Protein AF-0000000083550416 (afdb_homodimer)

pLDDT: mean 84.96, std 14.33, range [38.31, 98.69]

Sequence (598 aa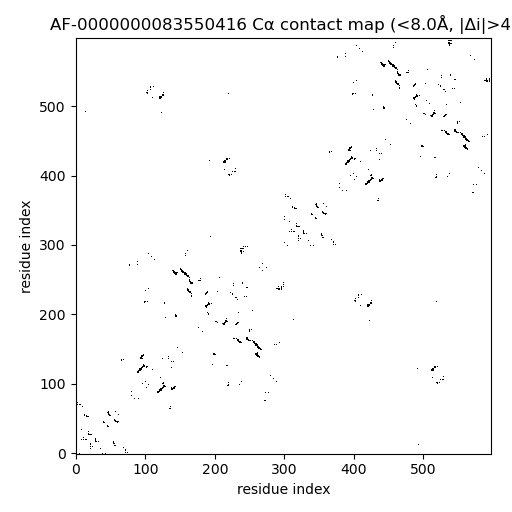):
MDWDDLRVFLAVARAESLSAAARVLKCDAATVGRRVARLEEDLGAKLFLKSPQGYRLTEPGRRLIPHAETAEQAMSGAAEELSGQTGGLSGQIRIGAPDGCANYVLPQVCGAICDANPGLEIQILALPRMVNLSKREADFAITVSRPTGGRLTVQKLADYALHLAGDRSYLAAHPPITALADLRGHRMIGYIPDMIFDRELDYLAETGAPTVDLASNSVAVQMQMVRAGAGLGIVHDFAIPACPDVVRVLPEAIALRRTFWLVRHADDRRSERLTRFAEAFAQATRTEIARLETLAAGQMDWDDLRVFLAVARAESLSAAARVLKCDAATVGRRVARLEEDLGAKLFLKSPQGYRLTEPGRRLIPHAETAEQAMSGAAEELSGQTGGLSGQIRIGAPDGCANYVLPQVCGAICDANPGLEIQILALPRMVNLSKREADFAITVSRPTGGRLTVQKLADYALHLAGDRSYLAAHPPITALADLRGHRMIGYIPDMIFDRELDYLAETGAPTVDLASNSVAVQMQMVRAGAGLGIVHDFAIPACPDVVRVLPEAIALRRTFWLVRHADDRRSERLTRFAEAFAQATRTEIARLETLAAGQ

Nearest PDB structures (foldseek):
  3hhg-assembly1_D  TM=6.082E-01  e=7.592E-20  Neisseria meningitidis serogroup B
  3t1b-assembly1_C  TM=5.875E-01  e=1.698E-19  Vibrio cholerae
  3szp-assembly1_A-2  TM=5.553E-01  e=2.966E-19  Vibrio cholerae
  3t1b-assembly1_A  TM=5.504E-01  e=2.620E-19  Vibrio cholerae
  3t1b-assembly1_D  TM=5.443E-01  e=2.023E-18  Vibrio cholerae

Solvent-accessible surface area (backbone atoms only — not comparable to full-atom values): 31701 Å² total; per-residue (Å²): 139,53,71,69,49,39,51,51,46,50,36,28,65,61,50,27,22,48,60,53,18,10,62,74,67,72,50,52,36,67,56,44,48,51,48,47,51,50,49,22,59,76,68,72,42,65,39,58,44,82,48,99,88,30,42,38,71,28,73,62,26,56,64,42,46,64,55,36,51,50,48,51,50,50,50,55,49,46,53,53,59,63,57,58,65,82,83,59,56,63,50,78,47,32,35,32,22,40,35,56,50,35,40,55,45,41,25,50,41,52,33,52,51,36,70,69,9,77,63,33,24,42,34,42,36,58,32,67,58,84,59,74,75,52,92,83,79,45,63,32,33,43,34,68,58,81,81,86,70,76,74,55,41,75,44,83,45,38,76,47,49,32,30,32,26,29,9,54,70,35,55,70,74,44,82,77,70,86,51,73,77,50,52,64,88,56,50,28,34,37,62,36,74,84,66,62,87,46,80,84,66,56,60,53,72,75,66,68,61,88,65,61,37,40,20,18,58,28,57,54,32,41,51,35,20,19,61,58,37,47,30,32,27,75,40,51,33,43,48,34,65,77,36,82,56,40,34,70,44,58,61,85,81,36,69,46,77,50,47,37,25,39,35,32,52,44,79,48,67,73,35,64,69,56,46,52,47,48,54,55,48,40,54,42,48,36,52,49,47,53,52,30,34,56,53,27,70,74,90,139,52,70,69,48,38,50,51,47,49,35,27,64,61,50,26,24,50,60,55,18,10,62,75,67,72,50,52,36,67,58,46,48,51,46,46,49,49,48,22,59,74,66,71,42,63,37,57,45,84,48,97,87,30,42,39,72,28,70,62,25,56,64,41,46,62,54,35,52,49,48,50,48,48,49,53,47,45,53,53,58,62,57,58,66,81,84,59,56,63,50,79,46,32,35,32,22,40,35,57,50,36,38,56,45,42,24,52,40,52,31,51,52,35,71,69,9,77,62,33,24,43,34,42,37,58,33,68,59,84,59,75,76,50,94,82,79,43,63,31,34,42,34,70,57,82,80,86,71,76,74,56,40,75,43,84,45,38,75,49,48,32,31,32,26,30,10,54,69,36,55,71,76,43,83,77,70,88,50,73,77,48,50,63,89,55,51,30,34,37,63,36,74,83,66,62,85,45,79,84,64,57,59,53,71,76,68,67,60,87,66,63,38,40,22,17,57,29,56,57,32,41,50,33,20,19,61,59,37,48,30,32,28,75,38,53,33,42,46,34,63,78,36,80,56,40,35,71,42,57,61,85,80,37,67,45,78,50,46,37,24,39,34,31,52,45,78,48,68,72,35,64,68,55,46,52,47,49,52,55,49,40,54,42,48,36,53,49,46,53,51,31,35,56,52,26,70,74,89

Radius of gyration: 24.94 Å; Cα contacts (8 Å, |Δi|>4): 1085; chains: 2; bounding box: 54×69×69 Å

Structure (mmCIF, N/CA/C/O backbone):
data_AF-0000000083550416-model_v1
#
loop_
_entity.id
_entity.type
_entity.pdbx_description
1 polymer 'LysR family transcriptional regulator'
#
loop_
_atom_site.group_PDB
_atom_site.id
_atom_site.type_symbol
_atom_site.label_atom_id
_atom_site.label_alt_id
_atom_site.label_comp_id
_atom_site.label_asym_id
_atom_site.label_entity_id
_atom_site.label_seq_id
_atom_site.pdbx_PDB_ins_code
_atom_site.Cartn_x
_atom_site.Cartn_y
_atom_site.Cartn_z
_atom_site.occupancy
_atom_site.B_iso_or_equiv
_atom_site.auth_seq_id
_atom_site.auth_comp_id
_atom_site.auth_asym_id
_atom_site.auth_atom_id
_atom_site.pdbx_PDB_model_num
ATOM 1 N N . MET A 1 1 ? 5.625 -13.023 -38.719 1 53.16 1 MET A N 1
ATOM 2 C CA . MET A 1 1 ? 5.734 -12.656 -37.312 1 53.16 1 MET A CA 1
ATOM 3 C C . MET A 1 1 ? 5.707 -13.891 -36.406 1 53.16 1 MET A C 1
ATOM 5 O O . MET A 1 1 ? 4.84 -14.75 -36.562 1 53.16 1 MET A O 1
ATOM 9 N N . ASP A 1 2 ? 6.84 -14.195 -35.844 1 62.75 2 ASP A N 1
ATOM 10 C CA . ASP A 1 2 ? 6.891 -15.398 -35.031 1 62.75 2 ASP A CA 1
ATOM 11 C C . ASP A 1 2 ? 6.887 -15.031 -33.531 1 62.75 2 ASP A C 1
ATOM 13 O O . ASP A 1 2 ? 7.066 -13.867 -33.188 1 62.75 2 ASP A O 1
ATOM 17 N N . TRP A 1 3 ? 6.582 -16 -32.75 1 68.5 3 TRP A N 1
ATOM 18 C CA . TRP A 1 3 ? 6.43 -15.852 -31.312 1 68.5 3 TRP A CA 1
ATOM 19 C C . TRP A 1 3 ? 7.691 -15.258 -30.703 1 68.5 3 TRP A C 1
ATOM 21 O O . TRP A 1 3 ? 7.613 -14.414 -29.812 1 68.5 3 TRP A O 1
ATOM 31 N N . ASP A 1 4 ? 8.727 -15.625 -31.156 1 74.75 4 ASP A N 1
ATOM 32 C CA . ASP A 1 4 ? 10 -15.156 -30.625 1 74.75 4 ASP A CA 1
ATOM 33 C C . ASP A 1 4 ? 10.156 -13.648 -30.828 1 74.75 4 ASP A C 1
ATOM 35 O O . ASP A 1 4 ? 10.68 -12.953 -29.953 1 74.75 4 ASP A O 1
ATOM 39 N N . ASP A 1 5 ? 9.641 -13.195 -31.906 1 79.12 5 ASP A N 1
ATOM 40 C CA . ASP A 1 5 ? 9.719 -11.766 -32.188 1 79.12 5 ASP A CA 1
ATOM 41 C C . ASP A 1 5 ? 8.805 -10.969 -31.266 1 79.12 5 ASP A C 1
ATOM 43 O O . ASP A 1 5 ? 9.18 -9.891 -30.781 1 79.12 5 ASP A O 1
ATOM 47 N N . LEU A 1 6 ? 7.668 -11.516 -31 1 80.12 6 LEU A N 1
ATOM 48 C CA . LEU A 1 6 ? 6.727 -10.844 -30.109 1 80.12 6 LEU A CA 1
ATOM 49 C C . LEU A 1 6 ? 7.246 -10.805 -28.688 1 80.12 6 LEU A C 1
ATOM 51 O O . LEU A 1 6 ? 7.043 -9.82 -27.969 1 80.12 6 LEU A O 1
ATOM 55 N N . ARG A 1 7 ? 7.93 -11.82 -28.406 1 80.94 7 ARG A N 1
ATOM 56 C CA . ARG A 1 7 ? 8.555 -11.883 -27.094 1 80.94 7 ARG A CA 1
ATOM 57 C C . ARG A 1 7 ? 9.617 -10.797 -26.938 1 80.94 7 ARG A C 1
ATOM 59 O O . ARG A 1 7 ? 9.703 -10.148 -25.891 1 80.94 7 ARG A O 1
ATOM 66 N N . VAL A 1 8 ? 10.367 -10.641 -27.922 1 84.94 8 VAL A N 1
ATOM 67 C CA . VAL A 1 8 ? 11.406 -9.617 -27.938 1 84.94 8 VAL A CA 1
ATOM 68 C C . VAL A 1 8 ? 10.773 -8.234 -27.859 1 84.94 8 VAL A C 1
ATOM 70 O O . VAL A 1 8 ? 11.219 -7.379 -27.094 1 84.94 8 VAL A O 1
ATOM 73 N N . PHE A 1 9 ? 9.719 -8.055 -28.609 1 89 9 PHE A N 1
ATOM 74 C CA . PHE A 1 9 ? 8.969 -6.805 -28.609 1 89 9 PHE A CA 1
ATOM 75 C C . PHE A 1 9 ? 8.461 -6.48 -27.219 1 89 9 PHE A C 1
ATOM 77 O O . PHE A 1 9 ? 8.656 -5.371 -26.719 1 89 9 PHE A O 1
ATOM 84 N N . LEU A 1 10 ? 7.871 -7.43 -26.641 1 85.5 10 LEU A N 1
ATOM 85 C CA . LEU A 1 10 ? 7.293 -7.23 -25.312 1 85.5 10 LEU A CA 1
ATOM 86 C C . LEU A 1 10 ? 8.375 -6.898 -24.297 1 85.5 10 LEU A C 1
ATOM 88 O O . LEU A 1 10 ? 8.18 -6.039 -23.438 1 85.5 10 LEU A O 1
ATOM 92 N N . ALA A 1 11 ? 9.461 -7.543 -24.391 1 84.69 11 ALA A N 1
ATOM 93 C CA . ALA A 1 11 ? 10.578 -7.316 -23.469 1 84.69 11 ALA A CA 1
ATOM 94 C C . ALA A 1 11 ? 11.094 -5.883 -23.578 1 84.69 11 ALA A C 1
ATOM 96 O O . ALA A 1 11 ? 11.359 -5.23 -22.562 1 84.69 11 ALA A O 1
ATOM 97 N N . VAL A 1 12 ? 11.141 -5.395 -24.766 1 88.25 12 VAL A N 1
ATOM 98 C CA . VAL A 1 12 ? 11.641 -4.039 -25 1 88.25 12 VAL A CA 1
ATOM 99 C C . VAL A 1 12 ? 10.594 -3.023 -24.531 1 88.25 12 VAL A C 1
ATOM 101 O O . VAL A 1 12 ? 10.938 -1.998 -23.938 1 88.25 12 VAL A O 1
ATOM 104 N N . ALA A 1 13 ? 9.375 -3.324 -24.828 1 86.12 13 ALA A N 1
ATOM 105 C CA . ALA A 1 13 ? 8.289 -2.428 -24.453 1 86.12 13 ALA A CA 1
ATOM 106 C C . ALA A 1 13 ? 8.234 -2.26 -22.938 1 86.12 13 ALA A C 1
ATOM 108 O O . ALA A 1 13 ? 8.023 -1.15 -22.438 1 86.12 13 ALA A O 1
ATOM 109 N N . ARG A 1 14 ? 8.43 -3.357 -22.344 1 77.94 14 ARG A N 1
ATOM 110 C CA . ARG A 1 14 ? 8.352 -3.373 -20.891 1 77.94 14 ARG A CA 1
ATOM 111 C C . ARG A 1 14 ? 9.578 -2.725 -20.266 1 77.94 14 ARG A C 1
ATOM 113 O O . ARG A 1 14 ? 9.469 -1.976 -19.297 1 77.94 14 ARG A O 1
ATOM 120 N N . ALA A 1 15 ? 10.742 -3 -20.812 1 78.31 15 ALA A N 1
ATOM 121 C CA . ALA A 1 15 ? 12.008 -2.547 -20.266 1 78.31 15 ALA A CA 1
ATOM 122 C C . ALA A 1 15 ? 12.328 -1.12 -20.703 1 78.31 15 ALA A C 1
ATOM 124 O O . ALA A 1 15 ? 13.172 -0.451 -20.109 1 78.31 15 ALA A O 1
ATOM 125 N N . GLU A 1 16 ? 11.664 -0.696 -21.75 1 80.25 16 GLU A N 1
ATOM 126 C CA . GLU A 1 16 ? 11.867 0.591 -22.406 1 80.25 16 GLU A CA 1
ATOM 127 C C . GLU A 1 16 ? 13.344 0.812 -22.75 1 80.25 16 GLU A C 1
ATOM 129 O O . GLU A 1 16 ? 13.812 1.951 -22.781 1 80.25 16 GLU A O 1
ATOM 134 N N . SER A 1 17 ? 14.086 -0.229 -22.797 1 86.25 17 SER A N 1
ATOM 135 C CA . SER A 1 17 ? 15.5 -0.231 -23.141 1 86.25 17 SER A CA 1
ATOM 136 C C . SER A 1 17 ? 15.906 -1.545 -23.797 1 86.25 17 SER A C 1
ATOM 138 O O . SER A 1 17 ? 15.438 -2.615 -23.406 1 86.25 17 SER A O 1
ATOM 140 N N . LEU A 1 18 ? 16.844 -1.439 -24.766 1 86.44 18 LEU A N 1
ATOM 141 C CA . LEU A 1 18 ? 17.328 -2.639 -25.438 1 86.44 18 LEU A CA 1
ATOM 142 C C . LEU A 1 18 ? 18.219 -3.459 -24.5 1 86.44 18 LEU A C 1
ATOM 144 O O . LEU A 1 18 ? 18.125 -4.688 -24.469 1 86.44 18 LEU A O 1
ATOM 148 N N . SER A 1 19 ? 18.953 -2.693 -23.75 1 86 19 SER A N 1
ATOM 149 C CA . SER A 1 19 ? 19.875 -3.389 -22.875 1 86 19 SER A CA 1
ATOM 150 C C . SER A 1 19 ? 19.141 -4.098 -21.734 1 86 19 SER A C 1
ATOM 152 O O . SER A 1 19 ? 19.484 -5.227 -21.375 1 86 19 SER A O 1
ATOM 154 N N . ALA A 1 20 ? 18.141 -3.473 -21.312 1 82.38 20 ALA A N 1
ATOM 155 C CA . ALA A 1 20 ? 17.359 -4.07 -20.25 1 82.38 20 ALA A CA 1
ATOM 156 C C . ALA A 1 20 ? 16.562 -5.27 -20.766 1 82.38 20 ALA A C 1
ATOM 158 O O . ALA A 1 20 ? 16.469 -6.293 -20.078 1 82.38 20 ALA A O 1
ATOM 159 N N . ALA A 1 21 ? 16.078 -5.129 -21.859 1 86.5 21 ALA A N 1
ATOM 160 C CA . ALA A 1 21 ? 15.352 -6.23 -22.484 1 86.5 21 ALA A CA 1
ATOM 161 C C . ALA A 1 21 ? 16.281 -7.41 -22.766 1 86.5 21 ALA A C 1
ATOM 163 O O . ALA A 1 21 ? 15.891 -8.57 -22.578 1 86.5 21 ALA A O 1
ATOM 164 N N . ALA A 1 22 ? 17.469 -7.125 -23.172 1 85.31 22 ALA A N 1
ATOM 165 C CA . ALA A 1 22 ? 18.453 -8.156 -23.469 1 85.31 22 ALA A CA 1
ATOM 166 C C . ALA A 1 22 ? 18.766 -8.992 -22.219 1 85.31 22 ALA A C 1
ATOM 168 O O . ALA A 1 22 ? 18.891 -10.211 -22.312 1 85.31 22 ALA A O 1
ATOM 169 N N . ARG A 1 23 ? 18.812 -8.391 -21.188 1 79.69 23 ARG A N 1
ATOM 170 C CA . ARG A 1 23 ? 19.078 -9.078 -19.922 1 79.69 23 ARG A CA 1
ATOM 171 C C . ARG A 1 23 ? 17.969 -10.062 -19.594 1 79.69 23 ARG A C 1
ATOM 173 O O . ARG A 1 23 ? 18.234 -11.203 -19.203 1 79.69 23 ARG A O 1
ATOM 180 N N . VAL A 1 24 ? 16.719 -9.656 -19.891 1 73.31 24 VAL A N 1
ATOM 181 C CA . VAL A 1 24 ? 15.547 -10.477 -19.625 1 73.31 24 VAL A CA 1
ATOM 182 C C . VAL A 1 24 ? 15.5 -11.648 -20.594 1 73.31 24 VAL A C 1
ATOM 184 O O . VAL A 1 24 ? 15.133 -12.766 -20.219 1 73.31 24 VAL A O 1
ATOM 187 N N . LEU A 1 25 ? 15.953 -11.438 -21.703 1 75.38 25 LEU A N 1
ATOM 188 C CA . LEU A 1 25 ? 15.852 -12.422 -22.766 1 75.38 25 LEU A CA 1
ATOM 189 C C . LEU A 1 25 ? 17.109 -13.273 -22.844 1 75.38 25 LEU A C 1
ATOM 191 O O . LEU A 1 25 ? 17.188 -14.211 -23.656 1 75.38 25 LEU A O 1
ATOM 195 N N . LYS A 1 26 ? 18.016 -12.922 -21.922 1 77.5 26 LYS A N 1
ATOM 196 C CA . LYS A 1 26 ? 19.297 -13.633 -21.891 1 77.5 26 LYS A CA 1
ATOM 197 C C . LYS A 1 26 ? 19.953 -13.664 -23.25 1 77.5 26 LYS A C 1
ATOM 199 O O . LYS A 1 26 ? 20.391 -14.719 -23.719 1 77.5 26 LYS A O 1
ATOM 204 N N . CYS A 1 27 ? 20.062 -12.469 -23.844 1 80.62 27 CYS A N 1
ATOM 205 C CA . CYS A 1 27 ? 20.75 -12.273 -25.109 1 80.62 27 CYS A CA 1
ATOM 206 C C . CYS A 1 27 ? 21.406 -10.898 -25.172 1 80.62 27 CYS A C 1
ATOM 208 O O . CYS A 1 27 ? 21.469 -10.188 -24.172 1 80.62 27 CYS A O 1
ATOM 210 N N . ASP A 1 28 ? 22.141 -10.633 -26.188 1 84.88 28 ASP A N 1
ATOM 211 C CA . ASP A 1 28 ? 22.844 -9.352 -26.281 1 84.88 28 ASP A CA 1
ATOM 212 C C . ASP A 1 28 ? 21.922 -8.266 -26.844 1 84.88 28 ASP A C 1
ATOM 214 O O . ASP A 1 28 ? 20.984 -8.562 -27.594 1 84.88 28 ASP A O 1
ATOM 218 N N . ALA A 1 29 ? 22.203 -7.07 -26.453 1 88.25 29 ALA A N 1
ATOM 219 C CA . ALA A 1 29 ? 21.391 -5.914 -26.828 1 88.25 29 ALA A CA 1
ATOM 220 C C . ALA A 1 29 ? 21.375 -5.742 -28.344 1 88.25 29 ALA A C 1
ATOM 222 O O . ALA A 1 29 ? 20.359 -5.32 -28.906 1 88.25 29 ALA A O 1
ATOM 223 N N . ALA A 1 30 ? 22.469 -6.105 -29 1 89.12 30 ALA A N 1
ATOM 224 C CA . ALA A 1 30 ? 22.531 -5.996 -30.453 1 89.12 30 ALA A CA 1
ATOM 225 C C . ALA A 1 30 ? 21.531 -6.949 -31.125 1 89.12 30 ALA A C 1
ATOM 227 O O . ALA A 1 30 ? 20.891 -6.59 -32.094 1 89.12 30 ALA A O 1
ATOM 228 N N . THR A 1 31 ? 21.469 -8.078 -30.578 1 85.94 31 THR A N 1
ATOM 229 C CA . THR A 1 31 ? 20.516 -9.078 -31.047 1 85.94 31 THR A CA 1
ATOM 230 C C . THR A 1 31 ? 19.094 -8.602 -30.859 1 85.94 31 THR A C 1
ATOM 232 O O . THR A 1 31 ? 18.266 -8.711 -31.766 1 85.94 31 THR A O 1
ATOM 235 N N . VAL A 1 32 ? 18.844 -8.031 -29.734 1 90.69 32 VAL A N 1
ATOM 236 C CA . VAL A 1 32 ? 17.516 -7.527 -29.422 1 90.69 32 VAL A CA 1
ATOM 237 C C . VAL A 1 32 ? 17.156 -6.414 -30.406 1 90.69 32 VAL A C 1
ATOM 239 O O . VAL A 1 32 ? 16.047 -6.391 -30.938 1 90.69 32 VAL A O 1
ATOM 242 N N . GLY A 1 33 ? 18.062 -5.508 -30.609 1 90.38 33 GLY A N 1
ATO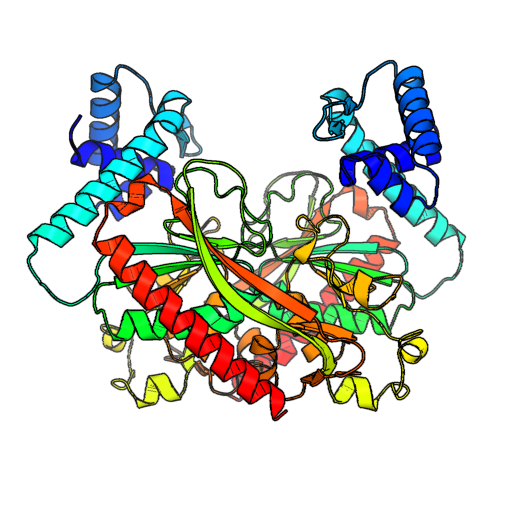M 243 C CA . GLY A 1 33 ? 17.844 -4.418 -31.547 1 90.38 33 GLY A CA 1
ATOM 244 C C . GLY A 1 33 ? 17.547 -4.898 -32.969 1 90.38 33 GLY A C 1
ATOM 245 O O . GLY A 1 33 ? 16.609 -4.398 -33.594 1 90.38 33 GLY A O 1
ATOM 246 N N . ARG A 1 34 ? 18.328 -5.852 -33.438 1 88.19 34 ARG A N 1
ATOM 247 C CA . ARG A 1 34 ? 18.141 -6.414 -34.781 1 88.19 34 ARG A CA 1
ATOM 248 C C . ARG A 1 34 ? 16.781 -7.086 -34.906 1 88.19 34 ARG A C 1
ATOM 250 O O . ARG A 1 34 ? 16.109 -6.961 -35.938 1 88.19 34 ARG A O 1
ATOM 257 N N . ARG A 1 35 ? 16.438 -7.766 -33.906 1 87.75 35 ARG A N 1
ATOM 258 C CA . ARG A 1 35 ? 15.172 -8.477 -33.906 1 87.75 35 ARG A CA 1
ATOM 259 C C . ARG A 1 35 ? 14 -7.504 -33.906 1 87.75 35 ARG A C 1
ATOM 261 O O . ARG A 1 35 ? 12.992 -7.734 -34.594 1 87.75 35 ARG A O 1
ATOM 268 N N . VAL A 1 36 ? 14.133 -6.48 -33.188 1 90.56 36 VAL A N 1
ATOM 269 C CA . VAL A 1 36 ? 13.109 -5.445 -33.156 1 90.56 36 VAL A CA 1
ATOM 270 C C . VAL A 1 36 ? 12.992 -4.805 -34.531 1 90.56 36 VAL A C 1
ATOM 272 O O . VAL A 1 36 ? 11.883 -4.605 -35.062 1 90.56 36 VAL A O 1
ATOM 275 N N . ALA A 1 37 ? 14.117 -4.52 -35.125 1 88.69 37 ALA A N 1
ATOM 276 C CA . ALA A 1 37 ? 14.148 -3.926 -36.469 1 88.69 37 ALA A CA 1
ATOM 277 C C . ALA A 1 37 ? 13.492 -4.852 -37.469 1 88.69 37 ALA A C 1
ATOM 279 O O . ALA A 1 37 ? 12.727 -4.398 -38.344 1 88.69 37 ALA A O 1
ATOM 280 N N . ARG A 1 38 ? 13.852 -6.066 -37.406 1 85.56 38 ARG A N 1
ATOM 281 C CA . ARG A 1 38 ? 13.266 -7.059 -38.281 1 85.56 38 ARG A CA 1
ATOM 282 C C . ARG A 1 38 ? 11.75 -7.125 -38.125 1 85.56 38 ARG A C 1
ATOM 284 O O . ARG A 1 38 ? 11.008 -7.191 -39.125 1 85.56 38 ARG A O 1
ATOM 291 N N . LEU A 1 39 ? 11.266 -7.152 -36.875 1 87.06 39 LEU A N 1
ATOM 292 C CA . LEU A 1 39 ? 9.836 -7.18 -36.594 1 87.06 39 LEU A CA 1
ATOM 293 C C . LEU A 1 39 ? 9.141 -5.953 -37.188 1 87.06 39 LEU A C 1
ATOM 295 O O . LEU A 1 39 ? 8.07 -6.066 -37.781 1 87.06 39 LEU A O 1
ATOM 299 N N . GLU A 1 40 ? 9.742 -4.801 -37 1 89.62 40 GLU A N 1
ATOM 300 C CA . GLU A 1 40 ? 9.203 -3.561 -37.562 1 89.62 40 GLU A CA 1
ATOM 301 C C . GLU A 1 40 ? 9.141 -3.621 -39.094 1 89.62 40 GLU A C 1
ATOM 303 O O . GLU A 1 40 ? 8.164 -3.162 -39.688 1 89.62 40 GLU A O 1
ATOM 308 N N . GLU A 1 41 ? 10.18 -4.168 -39.688 1 85.94 41 GLU A N 1
ATOM 309 C CA . GLU A 1 41 ? 10.211 -4.344 -41.156 1 85.94 41 GLU A CA 1
ATOM 310 C C . GLU A 1 41 ? 9.102 -5.285 -41.625 1 85.94 41 GLU A C 1
ATOM 312 O O . GLU A 1 41 ? 8.398 -4.996 -42.594 1 85.94 41 GLU A O 1
ATOM 317 N N . ASP A 1 42 ? 8.984 -6.363 -40.969 1 80.88 42 ASP A N 1
ATOM 318 C CA . ASP A 1 42 ? 7.969 -7.355 -41.312 1 80.88 42 ASP A CA 1
ATOM 319 C C . ASP A 1 42 ? 6.566 -6.762 -41.219 1 80.88 42 ASP A C 1
ATOM 321 O O . ASP A 1 42 ? 5.688 -7.086 -42 1 80.88 42 ASP A O 1
ATOM 325 N N . LEU A 1 43 ? 6.402 -5.922 -40.156 1 83.75 43 LEU A N 1
ATOM 326 C CA . LEU A 1 43 ? 5.086 -5.352 -39.906 1 83.75 43 LEU A CA 1
ATOM 327 C C . LEU A 1 43 ? 4.875 -4.066 -40.688 1 83.75 43 LEU A C 1
ATOM 329 O O . LEU A 1 43 ? 3.75 -3.574 -40.781 1 83.75 43 LEU A O 1
ATOM 333 N N . GLY A 1 44 ? 5.949 -3.539 -41.25 1 86.31 44 GLY A N 1
ATOM 334 C CA . GLY A 1 44 ? 5.883 -2.314 -42.031 1 86.31 44 GLY A CA 1
ATOM 335 C C . GLY A 1 44 ? 5.598 -1.084 -41.188 1 86.31 44 GLY A C 1
ATOM 336 O O . GLY A 1 44 ? 4.996 -0.123 -41.656 1 86.31 44 GLY A O 1
A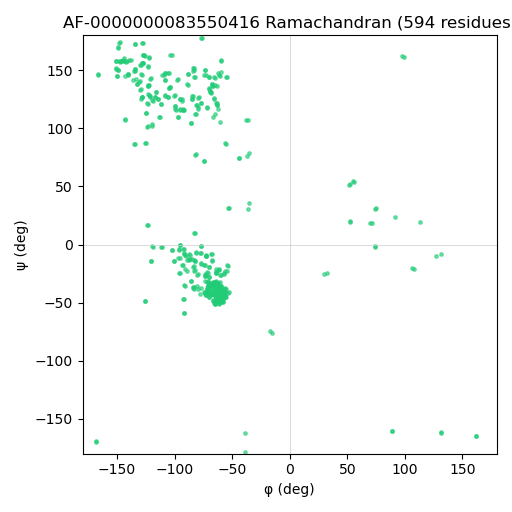TOM 337 N N . ALA A 1 45 ? 5.82 -1.192 -39.938 1 87.62 45 ALA A N 1
ATOM 338 C CA . ALA A 1 45 ? 5.574 -0.084 -39.031 1 87.62 45 ALA A CA 1
ATOM 339 C C . ALA A 1 45 ? 6.672 0.002 -37.969 1 87.62 45 ALA A C 1
ATOM 341 O O . ALA A 1 45 ? 7.211 -1.021 -37.531 1 87.62 45 ALA A O 1
ATOM 342 N N . LYS A 1 46 ? 6.98 1.177 -37.562 1 91.56 46 LYS A N 1
ATOM 343 C CA . LYS A 1 46 ? 7.871 1.379 -36.406 1 91.56 46 LYS A CA 1
ATOM 344 C C . LYS A 1 46 ? 7.125 1.183 -35.094 1 91.56 46 LYS A C 1
ATOM 346 O O . LYS A 1 46 ? 6.051 1.753 -34.875 1 91.56 46 LYS A O 1
ATOM 351 N N . LEU A 1 47 ? 7.699 0.311 -34.281 1 92.25 47 LEU A N 1
ATOM 352 C CA . LEU A 1 47 ? 7.043 -0.018 -33.031 1 92.25 47 LEU A CA 1
ATOM 353 C C . LEU A 1 47 ? 7.605 0.823 -31.875 1 92.25 47 LEU A C 1
ATOM 355 O O . LEU A 1 47 ? 6.934 1.031 -30.875 1 92.25 47 LEU A O 1
ATOM 359 N N . PHE A 1 48 ? 8.82 1.283 -32.031 1 92.19 48 PHE A N 1
ATOM 360 C CA . PHE A 1 48 ? 9.492 2.061 -30.984 1 92.19 48 PHE A CA 1
ATOM 361 C C . PHE A 1 48 ? 10.086 3.338 -31.562 1 92.19 48 PHE A C 1
ATOM 363 O O . PHE A 1 48 ? 10.508 3.361 -32.719 1 92.19 48 PHE A O 1
ATOM 370 N N . LEU A 1 49 ? 9.945 4.426 -30.734 1 87.88 49 LEU A N 1
ATOM 371 C CA . LEU A 1 49 ? 10.727 5.637 -30.969 1 87.88 49 LEU A CA 1
ATOM 372 C C . LEU A 1 49 ? 11.984 5.648 -30.109 1 87.88 49 LEU A C 1
ATOM 374 O O . LEU A 1 49 ? 11.906 5.516 -28.891 1 87.88 49 LEU A O 1
ATOM 378 N N . LYS A 1 50 ? 13.086 5.613 -30.844 1 81.5 50 LYS A N 1
ATOM 379 C CA . LYS A 1 50 ? 14.367 5.68 -30.156 1 81.5 50 LYS A CA 1
ATOM 380 C C . LYS A 1 50 ? 14.711 7.113 -29.766 1 81.5 50 LYS A C 1
ATOM 382 O O . LYS A 1 50 ? 14.602 8.023 -30.578 1 81.5 50 LYS A O 1
ATOM 387 N N . SER A 1 51 ? 14.805 7.328 -28.5 1 75.69 51 SER A N 1
ATOM 388 C CA . SER A 1 51 ? 15.266 8.609 -27.953 1 75.69 51 SER A CA 1
ATOM 389 C C . SER A 1 51 ? 16.438 8.422 -27 1 75.69 51 SER A C 1
ATOM 391 O O . SER A 1 51 ? 16.734 7.297 -26.594 1 75.69 51 SER A O 1
ATOM 393 N N . PRO A 1 52 ? 17.156 9.406 -26.719 1 71.88 52 PRO A N 1
ATOM 394 C CA . PRO A 1 52 ? 18.234 9.297 -25.719 1 71.88 52 PRO A CA 1
ATOM 395 C C . PRO A 1 52 ? 17.734 8.742 -24.391 1 71.88 52 PRO A C 1
ATOM 397 O O . PRO A 1 52 ? 18.516 8.195 -23.609 1 71.88 52 PRO A O 1
ATOM 400 N N . GLN A 1 53 ? 16.5 8.82 -24.25 1 69.31 53 GLN A N 1
ATOM 401 C CA . GLN A 1 53 ? 15.93 8.398 -22.984 1 69.31 53 GLN A CA 1
ATOM 402 C C . GLN A 1 53 ? 15.523 6.93 -23.016 1 69.31 53 GLN A C 1
ATOM 404 O O . GLN A 1 53 ? 15.141 6.355 -22 1 69.31 53 GLN A O 1
ATOM 409 N N . GLY A 1 54 ? 15.609 6.371 -24.188 1 78.06 54 GLY A N 1
ATOM 410 C CA . GLY A 1 54 ? 15.266 4.965 -24.328 1 78.06 54 GLY A CA 1
ATOM 411 C C . GLY A 1 54 ? 14.32 4.691 -25.469 1 78.06 54 GLY A C 1
ATOM 412 O O . GLY A 1 54 ? 14.336 5.406 -26.484 1 78.06 54 GLY A O 1
ATOM 413 N N . TYR A 1 55 ? 13.734 3.533 -25.328 1 84.94 55 TYR A N 1
ATOM 414 C CA . TYR A 1 55 ? 12.766 3.086 -26.328 1 84.94 55 TYR A CA 1
ATOM 415 C C . TYR A 1 55 ? 11.344 3.334 -25.859 1 84.94 55 TYR A C 1
ATOM 417 O O . TYR A 1 55 ? 10.93 2.822 -24.812 1 84.94 55 TYR A O 1
ATOM 425 N N . ARG A 1 56 ? 10.656 4.18 -26.594 1 84.25 56 ARG A N 1
ATOM 426 C CA . ARG A 1 56 ? 9.25 4.438 -26.297 1 84.25 56 ARG A CA 1
ATOM 427 C C . ARG A 1 56 ? 8.352 3.861 -27.391 1 84.25 56 ARG A C 1
ATOM 429 O O . ARG A 1 56 ? 8.711 3.867 -28.562 1 84.25 56 ARG A O 1
ATOM 436 N N . LEU A 1 57 ? 7.188 3.398 -26.969 1 85.19 57 LEU A N 1
ATOM 437 C CA . LEU A 1 57 ? 6.25 2.791 -27.906 1 85.19 57 LEU A CA 1
ATOM 438 C C . LEU A 1 57 ? 5.668 3.842 -28.844 1 85.19 57 LEU A C 1
ATOM 440 O O . LEU A 1 57 ? 5.324 4.945 -28.422 1 85.19 57 LEU A O 1
ATOM 444 N N . THR A 1 58 ? 5.684 3.504 -30.156 1 86.31 58 THR A N 1
ATOM 445 C CA . THR A 1 58 ? 4.883 4.254 -31.109 1 86.31 58 THR A CA 1
ATOM 446 C C . THR A 1 58 ? 3.414 3.854 -31.031 1 86.31 58 THR A C 1
ATOM 448 O O . THR A 1 58 ? 3.049 2.986 -30.234 1 86.31 58 THR A O 1
ATOM 451 N N . GLU A 1 59 ? 2.627 4.523 -31.828 1 80.81 59 GLU A N 1
ATOM 452 C CA . GLU A 1 59 ? 1.211 4.172 -31.844 1 80.81 59 GLU A CA 1
ATOM 453 C C . GLU A 1 59 ? 1.008 2.73 -32.312 1 80.81 59 GLU A C 1
ATOM 455 O O . GLU A 1 59 ? 0.297 1.959 -31.656 1 80.81 59 GLU A O 1
ATOM 460 N N . PRO A 1 60 ? 1.674 2.391 -33.375 1 82.12 60 PRO A N 1
ATOM 461 C CA . PRO A 1 60 ? 1.585 0.979 -33.75 1 82.12 60 PRO A CA 1
ATOM 462 C C . PRO A 1 60 ? 2.105 0.041 -32.656 1 82.12 60 PRO A C 1
ATOM 464 O O . PRO A 1 60 ? 1.553 -1.044 -32.469 1 82.12 60 PRO A O 1
ATOM 467 N N . GLY A 1 61 ? 3.152 0.452 -31.984 1 86.56 61 GLY A N 1
ATOM 468 C CA . GLY A 1 61 ? 3.666 -0.343 -30.875 1 86.56 61 GLY A CA 1
ATOM 469 C C . GLY A 1 61 ? 2.652 -0.549 -29.766 1 86.56 61 GLY A C 1
ATOM 470 O O . GLY A 1 61 ? 2.486 -1.665 -29.266 1 86.56 61 GLY A O 1
ATOM 471 N N . ARG A 1 62 ? 1.997 0.44 -29.5 1 80.94 62 ARG A N 1
ATOM 472 C CA . ARG A 1 62 ? 0.978 0.377 -28.453 1 80.94 62 ARG A CA 1
ATOM 473 C C . ARG A 1 62 ? -0.161 -0.554 -28.859 1 80.94 62 ARG A C 1
ATOM 475 O O . ARG A 1 62 ? -0.68 -1.304 -28.031 1 80.94 62 ARG A O 1
ATOM 482 N N . ARG A 1 63 ? -0.459 -0.564 -30.109 1 76.56 63 ARG A N 1
ATOM 483 C CA . ARG A 1 63 ? -1.538 -1.401 -30.625 1 76.56 63 ARG A CA 1
ATOM 484 C C . ARG A 1 63 ? -1.139 -2.873 -30.625 1 76.56 63 ARG A C 1
ATOM 486 O O . ARG A 1 63 ? -1.995 -3.754 -30.531 1 76.56 63 ARG A O 1
ATOM 493 N N . LEU A 1 64 ? 0.132 -3.094 -30.703 1 80.19 64 LEU A N 1
ATOM 494 C CA . LEU A 1 64 ? 0.608 -4.469 -30.781 1 80.19 64 LEU A CA 1
ATOM 495 C C . LEU A 1 64 ? 0.683 -5.109 -29.406 1 80.19 64 LEU A C 1
ATOM 497 O O . LEU A 1 64 ? 0.647 -6.336 -29.281 1 80.19 64 LEU A O 1
ATOM 501 N N . ILE A 1 65 ? 0.759 -4.238 -28.391 1 79.25 65 ILE A N 1
ATOM 502 C CA . ILE A 1 65 ? 0.998 -4.723 -27.047 1 79.25 65 ILE A CA 1
ATOM 503 C C . ILE A 1 65 ? -0.08 -5.73 -26.656 1 79.25 65 ILE A C 1
ATOM 505 O O . ILE A 1 65 ? 0.228 -6.863 -26.266 1 79.25 65 ILE A O 1
ATOM 509 N N . PRO A 1 66 ? -1.336 -5.465 -26.906 1 67.88 66 PRO A N 1
ATOM 510 C CA . PRO A 1 66 ? -2.355 -6.434 -26.5 1 67.88 66 PRO A CA 1
ATOM 511 C C . PRO A 1 66 ? -2.254 -7.754 -27.25 1 67.88 66 PRO A C 1
ATOM 513 O O . PRO A 1 66 ? -2.477 -8.82 -26.672 1 67.88 66 PRO A O 1
ATOM 516 N N . HIS A 1 67 ? -1.862 -7.688 -28.438 1 67.31 67 HIS A N 1
ATOM 517 C CA . HIS A 1 67 ? -1.732 -8.891 -29.25 1 67.31 67 HIS A CA 1
ATOM 518 C C . HIS A 1 67 ? -0.524 -9.719 -28.812 1 67.31 67 HIS A C 1
ATOM 520 O O . HIS A 1 67 ? -0.602 -10.945 -28.734 1 67.31 67 HIS A O 1
ATOM 526 N N . ALA A 1 68 ? 0.52 -8.977 -28.594 1 75.38 68 ALA A N 1
ATOM 527 C CA . ALA A 1 68 ? 1.734 -9.664 -28.156 1 75.38 68 ALA A CA 1
ATOM 528 C C . ALA A 1 68 ? 1.539 -10.312 -26.781 1 75.38 68 ALA A C 1
ATOM 530 O O . ALA A 1 68 ? 1.982 -11.438 -26.562 1 75.38 68 ALA A O 1
ATOM 531 N N . GLU A 1 69 ? 0.915 -9.617 -26.031 1 68.75 69 GLU A N 1
ATOM 532 C CA . GLU A 1 69 ? 0.639 -10.141 -24.688 1 68.75 69 GLU A CA 1
ATOM 533 C C . GLU A 1 69 ? -0.269 -11.359 -24.75 1 68.75 69 GLU A C 1
ATOM 535 O O . GLU A 1 69 ? -0.053 -12.336 -24.031 1 68.75 69 GLU A O 1
ATOM 540 N N . THR A 1 70 ? -1.235 -11.352 -25.594 1 60.56 70 THR A N 1
ATOM 541 C CA . THR A 1 70 ? -2.119 -12.484 -25.828 1 60.56 70 THR A CA 1
ATOM 542 C C . THR A 1 70 ? -1.33 -13.688 -26.344 1 60.56 70 THR A C 1
ATOM 544 O O . THR A 1 70 ? -1.537 -14.812 -25.891 1 60.56 70 THR A O 1
ATOM 547 N N . ALA A 1 71 ? -0.443 -13.406 -27.25 1 62.25 71 ALA A N 1
ATOM 548 C CA . ALA A 1 71 ? 0.396 -14.469 -27.797 1 62.25 71 ALA A CA 1
ATOM 549 C C . ALA A 1 71 ? 1.295 -15.062 -26.719 1 62.25 71 ALA A C 1
ATOM 551 O O . ALA A 1 71 ? 1.469 -16.281 -26.641 1 62.25 71 ALA A O 1
ATOM 552 N N . GLU A 1 72 ? 1.823 -14.195 -25.969 1 63.5 72 GLU A N 1
ATOM 553 C CA . GLU A 1 72 ? 2.68 -14.648 -24.875 1 63.5 72 GLU A CA 1
ATOM 554 C C . GLU A 1 72 ? 1.911 -15.547 -23.906 1 63.5 72 GLU A C 1
ATOM 556 O O . GLU A 1 72 ? 2.408 -16.594 -23.5 1 63.5 72 GLU A O 1
ATOM 561 N N . GLN A 1 73 ? 0.816 -15.148 -23.703 1 57.44 73 GLN A N 1
ATOM 562 C CA . GLN A 1 73 ? -0.045 -15.906 -22.797 1 57.44 73 GLN A CA 1
ATOM 563 C C . GLN A 1 73 ? -0.427 -17.25 -23.422 1 57.44 73 GLN A C 1
ATOM 565 O O . GLN A 1 73 ? -0.437 -18.281 -22.734 1 57.44 73 GLN A O 1
ATOM 570 N N . ALA A 1 74 ? -0.733 -17.219 -24.672 1 55.47 74 ALA A N 1
ATOM 571 C CA . ALA A 1 74 ? -1.096 -18.422 -25.391 1 55.47 74 ALA A CA 1
ATOM 572 C C . ALA A 1 74 ? 0.072 -19.406 -25.438 1 55.47 74 ALA A C 1
ATOM 574 O O . ALA A 1 74 ? -0.117 -20.609 -25.266 1 55.47 74 ALA A O 1
ATOM 575 N N . MET A 1 75 ? 1.178 -18.891 -25.641 1 53.97 75 MET A N 1
ATOM 576 C CA . MET A 1 75 ? 2.357 -19.75 -25.719 1 53.97 75 MET A CA 1
ATOM 577 C C . MET A 1 75 ? 2.729 -20.312 -24.359 1 53.97 75 MET A C 1
ATOM 579 O O . MET A 1 75 ? 3.158 -21.453 -24.234 1 53.97 75 MET A O 1
ATOM 583 N N . SER A 1 76 ? 2.623 -19.438 -23.453 1 54.25 76 SER A N 1
ATOM 584 C CA . SER A 1 76 ? 2.883 -19.891 -22.094 1 54.25 76 SER A CA 1
ATOM 585 C C . SER A 1 76 ? 1.892 -20.984 -21.672 1 54.25 76 SER A C 1
ATOM 587 O O . SER A 1 76 ? 2.271 -21.953 -21.047 1 54.25 76 SER A O 1
ATOM 589 N N . GLY A 1 77 ? 0.708 -20.734 -22.031 1 48.69 77 GLY A N 1
ATOM 590 C CA . GLY A 1 77 ? -0.313 -21.734 -21.781 1 48.69 77 GLY A CA 1
ATOM 591 C C . GLY A 1 77 ? -0.068 -23.031 -22.531 1 48.69 77 GLY A C 1
ATOM 592 O O . GLY A 1 77 ? -0.274 -24.125 -21.984 1 48.69 77 GLY A O 1
ATOM 593 N N . ALA A 1 78 ? 0.295 -22.938 -23.781 1 48.5 78 ALA A N 1
ATOM 594 C CA . ALA A 1 78 ? 0.54 -24.125 -24.609 1 48.5 78 ALA A CA 1
ATOM 595 C C . ALA A 1 78 ? 1.676 -24.969 -24.047 1 48.5 78 ALA A C 1
ATOM 597 O O . ALA A 1 78 ? 1.591 -26.203 -24 1 48.5 78 ALA A O 1
ATOM 598 N N . ALA A 1 79 ? 2.752 -24.297 -23.797 1 46.59 79 ALA A N 1
ATOM 599 C CA . ALA A 1 79 ? 3.861 -25.047 -23.203 1 46.59 79 ALA A CA 1
ATOM 600 C C . ALA A 1 79 ? 3.414 -25.797 -21.953 1 46.59 79 ALA A C 1
ATOM 602 O O . ALA A 1 79 ? 3.826 -26.938 -21.719 1 46.59 79 ALA A O 1
ATOM 603 N N . GLU A 1 80 ? 2.631 -25.062 -21.25 1 46.09 80 GLU A N 1
ATOM 604 C CA . GLU A 1 80 ? 2.098 -25.656 -20.031 1 46.09 80 GLU A CA 1
ATOM 605 C C . GLU A 1 80 ? 1.197 -26.844 -20.359 1 46.09 80 GLU A C 1
ATOM 607 O O . GLU A 1 80 ? 1.244 -27.875 -19.672 1 46.09 80 GLU A O 1
ATOM 612 N N . GLU A 1 81 ? 0.359 -26.672 -21.344 1 44.16 81 GLU A N 1
ATOM 613 C CA . GLU A 1 81 ? -0.505 -27.766 -21.766 1 44.16 81 GLU A CA 1
ATOM 614 C C . GLU A 1 81 ? 0.314 -28.953 -22.281 1 44.16 81 GLU A C 1
ATOM 616 O O . GLU A 1 81 ? -0.04 -30.109 -22.031 1 44.16 81 GLU A O 1
ATOM 621 N N . LEU A 1 82 ? 1.237 -28.641 -23.078 1 41.88 82 LEU A N 1
ATOM 622 C CA . LEU A 1 82 ? 2.023 -29.719 -23.656 1 41.88 82 LEU A CA 1
ATOM 623 C C . LEU A 1 82 ? 2.844 -30.422 -22.578 1 41.88 82 LEU A C 1
ATOM 625 O O . LEU A 1 82 ? 3.189 -31.594 -22.734 1 41.88 82 LEU A O 1
ATOM 629 N N . SER A 1 83 ? 3.486 -29.531 -21.828 1 41.47 83 SER A N 1
ATOM 630 C CA . SER A 1 83 ? 4.246 -30.281 -20.828 1 41.47 83 SER A CA 1
ATOM 631 C C . SER A 1 83 ? 3.354 -31.266 -20.078 1 41.47 83 SER A C 1
ATOM 633 O O . SER A 1 83 ? 3.846 -32.094 -19.328 1 41.47 83 SER A O 1
ATOM 635 N N . GLY A 1 84 ? 2.418 -31.781 -20.609 1 38.31 84 GLY A N 1
ATOM 636 C CA . GLY A 1 84 ? 1.627 -32.906 -20.109 1 38.31 84 GLY A CA 1
ATOM 637 C C . GLY A 1 84 ? 1.579 -32.969 -18.594 1 38.31 84 GLY A C 1
ATOM 638 O O . GLY A 1 84 ? 1.227 -34 -18.031 1 38.31 84 GLY A O 1
ATOM 639 N N . GLN A 1 85 ? 2.58 -32.406 -17.938 1 39.53 85 GLN A N 1
ATOM 640 C CA . GLN A 1 85 ? 2.572 -32.75 -16.516 1 39.53 85 GLN A CA 1
ATOM 641 C C . GLN A 1 85 ? 1.24 -32.375 -15.867 1 39.53 85 GLN A C 1
ATOM 643 O O . GLN A 1 85 ? 0.847 -31.219 -15.859 1 39.53 85 GLN A O 1
ATOM 648 N N . THR A 1 86 ? 0.212 -33.156 -15.836 1 45 86 THR A N 1
ATOM 649 C CA . THR A 1 86 ? -1.147 -33.219 -15.312 1 45 86 THR A CA 1
ATOM 650 C C . THR A 1 86 ? -1.371 -32.156 -14.242 1 45 86 THR A C 1
ATOM 652 O O . THR A 1 86 ? -2.449 -31.562 -14.164 1 45 86 THR A O 1
ATOM 655 N N . GLY A 1 87 ? -0.884 -32.219 -12.852 1 56.38 87 GLY A N 1
ATOM 656 C CA . GLY A 1 87 ? -1.474 -31.844 -11.586 1 56.38 87 GLY A CA 1
ATOM 657 C C . GLY A 1 87 ? -1.135 -30.422 -11.18 1 56.38 87 GLY A C 1
ATOM 658 O O . GLY A 1 87 ? -1.98 -29.703 -10.641 1 56.38 87 GLY A O 1
ATOM 659 N N . GLY A 1 88 ? 0.092 -29.891 -11.219 1 71.81 88 GLY A N 1
ATOM 660 C CA . GLY A 1 88 ? 0.396 -28.641 -10.555 1 71.81 88 GLY A CA 1
ATOM 661 C C . GLY A 1 88 ? 0.374 -27.453 -11.492 1 71.81 88 GLY A C 1
ATOM 662 O O . GLY A 1 88 ? 0.419 -27.609 -12.711 1 71.81 88 GLY A O 1
ATOM 663 N N . LEU A 1 89 ? -0.103 -26.25 -11.141 1 85 89 LEU A N 1
ATOM 664 C CA . LEU A 1 89 ? -0.053 -24.969 -11.844 1 85 89 LEU A CA 1
ATOM 665 C C . LEU A 1 89 ? 1.388 -24.5 -12.008 1 85 89 LEU A C 1
ATOM 667 O O . LEU A 1 89 ? 2.23 -24.734 -11.141 1 85 89 LEU A O 1
ATOM 671 N N . SER A 1 90 ? 1.728 -24 -13.188 1 85.19 90 SER A N 1
ATOM 672 C CA . SER A 1 90 ? 3.039 -23.406 -13.438 1 85.19 90 SER A CA 1
ATOM 673 C C . SER A 1 90 ? 2.916 -22.078 -14.188 1 85.19 90 SER A C 1
ATOM 675 O O . SER A 1 90 ? 1.812 -21.656 -14.531 1 85.19 90 SER A O 1
ATOM 677 N N . GLY A 1 91 ? 4.113 -21.375 -14.32 1 87.69 91 GLY A N 1
ATOM 678 C CA . GLY A 1 91 ? 4.117 -20.094 -15.023 1 87.69 91 GLY A CA 1
ATOM 679 C C . GLY A 1 91 ? 3.844 -18.922 -14.109 1 87.69 91 GLY A C 1
ATOM 680 O O . GLY A 1 91 ? 4.102 -18.984 -12.906 1 87.69 91 GLY A O 1
ATOM 681 N N . GLN A 1 92 ? 3.422 -17.797 -14.75 1 89.56 92 GLN A N 1
ATOM 682 C CA . GLN A 1 92 ? 3.248 -16.547 -14.016 1 89.56 92 GLN A CA 1
ATOM 683 C C . GLN A 1 92 ? 1.791 -16.094 -14.031 1 89.56 92 GLN A C 1
ATOM 685 O O . GLN A 1 92 ? 1.136 -16.141 -15.078 1 89.56 92 GLN A O 1
ATOM 690 N N . ILE A 1 93 ? 1.302 -15.852 -12.914 1 91.75 93 ILE A N 1
ATOM 691 C CA . ILE A 1 93 ? -0.04 -15.297 -12.789 1 91.75 93 ILE A CA 1
ATOM 692 C C . ILE A 1 93 ? 0.021 -13.969 -12.039 1 91.75 93 ILE A C 1
ATOM 694 O O . ILE A 1 93 ? 0.63 -13.875 -10.977 1 91.75 93 ILE A O 1
ATOM 698 N N . ARG A 1 94 ? -0.56 -12.906 -12.625 1 92.88 94 ARG A N 1
ATOM 699 C CA . ARG A 1 94 ? -0.61 -11.578 -12.016 1 92.88 94 ARG A CA 1
ATOM 700 C C . ARG A 1 94 ? -2.023 -11.242 -11.555 1 92.88 94 ARG A C 1
ATOM 702 O O . ARG A 1 94 ? -2.975 -11.336 -12.336 1 92.88 94 ARG A O 1
ATOM 709 N N . ILE A 1 95 ? -2.074 -10.844 -10.258 1 94.25 95 ILE A N 1
ATOM 710 C CA . ILE A 1 95 ? -3.369 -10.547 -9.656 1 94.25 95 ILE A CA 1
ATOM 711 C C . ILE A 1 95 ? -3.373 -9.117 -9.117 1 94.25 95 ILE A C 1
ATOM 713 O O . ILE A 1 95 ? -2.541 -8.758 -8.281 1 94.25 95 ILE A O 1
ATOM 717 N N . GLY A 1 96 ? -4.285 -8.297 -9.602 1 93.44 96 GLY A N 1
ATOM 718 C CA . GLY A 1 96 ? -4.535 -6.992 -9 1 93.44 96 GLY A CA 1
ATOM 719 C C . GLY A 1 96 ? -5.57 -7.039 -7.891 1 93.44 96 GLY A C 1
ATOM 720 O O . GLY A 1 96 ? -6.594 -7.715 -8.016 1 93.44 96 GLY A O 1
ATOM 721 N N . ALA A 1 97 ? -5.305 -6.34 -6.812 1 93.94 97 ALA A N 1
ATOM 722 C CA . ALA A 1 97 ? -6.23 -6.355 -5.684 1 93.94 97 ALA A CA 1
ATOM 723 C C . ALA A 1 97 ? -6.199 -5.027 -4.934 1 93.94 97 ALA A C 1
ATOM 725 O O . ALA A 1 97 ? -5.176 -4.336 -4.922 1 93.94 97 ALA A O 1
ATOM 726 N N . PRO A 1 98 ? -7.395 -4.703 -4.324 1 92.56 98 PRO A N 1
ATOM 727 C CA . PRO A 1 98 ? -7.344 -3.568 -3.4 1 92.56 98 PRO A CA 1
ATOM 728 C C . PRO A 1 98 ? -6.367 -3.787 -2.25 1 92.56 98 PRO A C 1
ATOM 730 O O . PRO A 1 98 ? -6.094 -4.93 -1.876 1 92.56 98 PRO A O 1
ATOM 733 N N . ASP A 1 99 ? -5.969 -2.738 -1.703 1 91.81 99 ASP A N 1
ATOM 734 C CA . ASP A 1 99 ? -4.863 -2.717 -0.75 1 91.81 99 ASP A CA 1
ATOM 735 C C . ASP A 1 99 ? -5.145 -3.631 0.439 1 91.81 99 ASP A C 1
ATOM 737 O O . ASP A 1 99 ? -4.27 -4.383 0.872 1 91.81 99 ASP A O 1
ATOM 741 N N . GLY A 1 100 ? -6.305 -3.574 0.971 1 94.94 100 GLY A N 1
ATOM 742 C CA . GLY A 1 100 ? -6.641 -4.41 2.115 1 94.94 100 GLY A CA 1
ATOM 743 C C . GLY A 1 100 ? -6.48 -5.895 1.837 1 94.94 100 GLY A C 1
ATOM 744 O O . GLY A 1 100 ? -5.82 -6.605 2.6 1 94.94 100 GLY A O 1
ATOM 745 N N . CYS A 1 101 ? -7.02 -6.332 0.735 1 96.69 101 CYS A N 1
ATOM 746 C CA . CYS A 1 101 ? -6.938 -7.73 0.34 1 96.69 101 CYS A CA 1
ATOM 747 C C . CYS A 1 101 ? -5.504 -8.117 -0.004 1 96.69 101 CYS A C 1
ATOM 749 O O . CYS A 1 101 ? -5.031 -9.188 0.392 1 96.69 101 CYS A O 1
ATOM 751 N N . ALA A 1 102 ? -4.848 -7.254 -0.699 1 96.75 102 ALA A N 1
ATOM 752 C CA . ALA A 1 102 ? -3.482 -7.508 -1.155 1 96.75 102 ALA A CA 1
ATOM 753 C C . ALA A 1 102 ? -2.531 -7.676 0.026 1 96.75 102 ALA A C 1
ATOM 755 O O . ALA A 1 102 ? -1.588 -8.469 -0.035 1 96.75 102 ALA A O 1
ATOM 756 N N . ASN A 1 103 ? -2.787 -6.969 1.102 1 97.25 103 ASN A N 1
ATOM 757 C CA . ASN A 1 103 ? -1.86 -6.961 2.229 1 97.25 103 ASN A CA 1
ATOM 758 C C . ASN A 1 103 ? -2.205 -8.047 3.242 1 97.25 103 ASN A C 1
ATOM 760 O O . ASN A 1 103 ? -1.312 -8.68 3.811 1 97.25 103 ASN A O 1
ATOM 764 N N . TYR A 1 104 ? -3.465 -8.312 3.428 1 98.31 104 TYR A N 1
ATOM 765 C CA . TYR A 1 104 ? -3.783 -9.031 4.656 1 98.31 104 TYR A CA 1
ATOM 766 C C . TYR A 1 104 ? -4.434 -10.375 4.355 1 98.31 104 TYR A C 1
ATOM 768 O O . TYR A 1 104 ? -4.703 -11.156 5.266 1 98.31 104 TYR A O 1
ATOM 776 N N . VAL A 1 105 ? -4.66 -10.688 3.057 1 98.69 105 VAL A N 1
ATOM 777 C CA . VAL A 1 105 ? -5.27 -11.961 2.703 1 98.69 105 VAL A CA 1
ATOM 778 C C . VAL A 1 105 ? -4.387 -12.695 1.694 1 98.69 105 VAL A C 1
ATOM 780 O O . VAL A 1 105 ? -3.975 -13.836 1.932 1 98.69 105 VAL A O 1
ATOM 783 N N . LEU A 1 106 ? -3.961 -12.023 0.667 1 98.62 106 LEU A N 1
ATOM 784 C CA . LEU A 1 106 ? -3.361 -12.672 -0.492 1 98.62 106 LEU A CA 1
ATOM 785 C C . LEU A 1 106 ? -1.983 -13.234 -0.151 1 98.62 106 LEU A C 1
ATOM 787 O O . LEU A 1 106 ? -1.565 -14.25 -0.705 1 98.62 106 LEU A O 1
ATOM 791 N N . PRO A 1 107 ? -1.234 -12.617 0.745 1 98.62 107 PRO A N 1
ATOM 792 C CA . PRO A 1 107 ? 0.067 -13.195 1.085 1 98.62 107 PRO A CA 1
ATOM 793 C C . PRO A 1 107 ? -0.036 -14.648 1.562 1 98.62 107 PRO A C 1
ATOM 795 O O . PRO A 1 107 ? 0.731 -15.5 1.116 1 98.62 107 PRO A O 1
ATOM 798 N N . GLN A 1 108 ? -0.982 -14.938 2.387 1 97.81 108 GLN A N 1
ATOM 799 C CA . GLN A 1 108 ? -1.21 -16.297 2.889 1 97.81 108 GLN A CA 1
ATOM 800 C C . GLN A 1 108 ? -1.734 -17.203 1.786 1 97.81 108 GLN A C 1
ATOM 802 O O . GLN A 1 108 ? -1.241 -18.328 1.612 1 97.81 108 GLN A O 1
ATOM 807 N N . VAL A 1 109 ? -2.67 -16.672 1.08 1 98.5 109 VAL A N 1
ATOM 808 C CA . VAL A 1 109 ? -3.355 -17.453 0.054 1 98.5 109 VAL A CA 1
ATOM 809 C C . VAL A 1 109 ? -2.377 -17.812 -1.059 1 98.5 109 VAL A C 1
ATOM 811 O O . VAL A 1 109 ? -2.256 -18.984 -1.427 1 98.5 109 VAL A O 1
ATOM 814 N N . CYS A 1 110 ? -1.672 -16.812 -1.562 1 98.38 110 CYS A N 1
ATOM 815 C CA . CYS A 1 110 ? -0.759 -17.031 -2.678 1 98.38 110 CYS A CA 1
ATOM 816 C C . CYS A 1 110 ? 0.45 -17.844 -2.236 1 98.38 110 CYS A C 1
ATOM 818 O O . CYS A 1 110 ? 0.984 -18.641 -3.012 1 98.38 110 CYS A O 1
ATOM 820 N N . GLY A 1 111 ? 0.921 -17.625 -0.976 1 97.19 111 GLY A N 1
ATOM 821 C CA . GLY A 1 111 ? 1.966 -18.469 -0.435 1 97.19 111 GLY A CA 1
ATOM 822 C C . GLY A 1 111 ? 1.598 -19.953 -0.444 1 97.19 111 GLY A C 1
ATOM 823 O O . GLY A 1 111 ? 2.385 -20.781 -0.888 1 97.19 111 GLY A O 1
ATOM 824 N N . ALA A 1 112 ? 0.385 -20.234 -0.02 1 96.38 112 ALA A N 1
ATOM 825 C CA . ALA A 1 112 ? -0.087 -21.609 0.051 1 96.38 112 ALA A CA 1
ATOM 826 C C . ALA A 1 112 ? -0.243 -22.219 -1.344 1 96.38 112 ALA A C 1
ATOM 828 O O . ALA A 1 112 ? 0.07 -23.391 -1.562 1 96.38 112 ALA A O 1
ATOM 829 N N . ILE A 1 113 ? -0.738 -21.391 -2.236 1 96.38 113 ILE A N 1
ATOM 830 C CA . ILE A 1 113 ? -0.914 -21.875 -3.602 1 96.38 113 ILE A CA 1
ATOM 831 C C . ILE A 1 113 ? 0.448 -22.188 -4.219 1 96.38 113 ILE A C 1
ATOM 833 O O . ILE A 1 113 ? 0.616 -23.203 -4.898 1 96.38 113 ILE A O 1
ATOM 837 N N . CYS A 1 114 ? 1.428 -21.344 -3.992 1 94.62 114 CYS A N 1
ATOM 838 C CA . CYS A 1 114 ? 2.773 -21.578 -4.5 1 94.62 114 CYS A CA 1
ATOM 839 C C . CYS A 1 114 ? 3.385 -22.812 -3.859 1 94.62 114 CYS A C 1
ATOM 841 O O . CYS A 1 114 ? 4.102 -23.578 -4.52 1 94.62 114 CYS A O 1
ATOM 843 N N . ASP A 1 115 ? 3.137 -23.062 -2.588 1 92.69 115 ASP A N 1
ATOM 844 C CA . ASP A 1 115 ? 3.609 -24.266 -1.913 1 92.69 115 ASP A CA 1
ATOM 845 C C . ASP A 1 115 ? 3.113 -25.516 -2.621 1 92.69 115 ASP A C 1
ATOM 847 O O . ASP A 1 115 ? 3.863 -26.484 -2.783 1 92.69 115 ASP A O 1
ATOM 851 N N . ALA A 1 116 ? 1.871 -25.469 -3.066 1 91.06 116 ALA A N 1
ATOM 852 C CA . ALA A 1 116 ? 1.227 -26.625 -3.686 1 91.06 116 ALA A CA 1
ATOM 853 C C . ALA A 1 116 ? 1.612 -26.734 -5.156 1 91.06 116 ALA A C 1
ATOM 855 O O . ALA A 1 116 ? 1.375 -27.781 -5.785 1 91.06 116 ALA A O 1
ATOM 856 N N . ASN A 1 117 ? 2.174 -25.719 -5.715 1 91.12 117 ASN A N 1
ATOM 857 C CA . ASN A 1 117 ? 2.5 -25.688 -7.137 1 91.12 117 ASN A CA 1
ATOM 858 C C . ASN A 1 117 ? 3.904 -25.141 -7.379 1 91.12 117 ASN A C 1
ATOM 860 O O . ASN A 1 117 ? 4.066 -24 -7.805 1 91.12 117 ASN A O 1
ATOM 864 N N . PRO A 1 118 ? 4.781 -26.172 -7.293 1 83.69 118 PRO A N 1
ATOM 865 C CA . PRO A 1 118 ? 6.16 -25.734 -7.523 1 83.69 118 PRO A CA 1
ATOM 866 C C . PRO A 1 118 ? 6.383 -25.219 -8.945 1 83.69 118 PRO A C 1
ATOM 868 O O . PRO A 1 118 ? 5.816 -25.766 -9.898 1 83.69 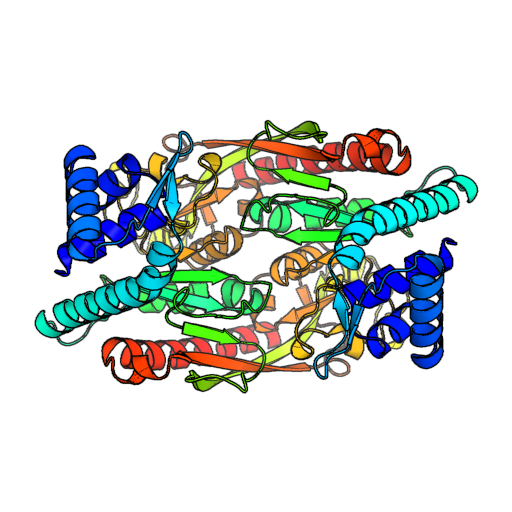118 PRO A O 1
ATOM 871 N N . GLY A 1 119 ? 6.613 -24.188 -9.328 1 84.19 119 GLY A N 1
ATOM 872 C CA . GLY A 1 119 ? 6.871 -23.594 -10.625 1 84.19 119 GLY A CA 1
ATOM 873 C C . GLY A 1 119 ? 5.98 -22.406 -10.93 1 84.19 119 GLY A C 1
ATOM 874 O O . GLY A 1 119 ? 6.125 -21.766 -11.969 1 84.19 119 GLY A O 1
ATOM 875 N N . LEU A 1 120 ? 5.039 -22.312 -10.039 1 90.94 120 LEU A N 1
ATOM 876 C CA . LEU A 1 120 ? 4.121 -21.188 -10.203 1 90.94 120 LEU A CA 1
ATOM 877 C C . LEU A 1 120 ? 4.691 -19.922 -9.578 1 90.94 120 LEU A C 1
ATOM 879 O O . LEU A 1 120 ? 5.195 -19.938 -8.453 1 90.94 120 LEU A O 1
ATOM 883 N N . GLU A 1 121 ? 4.715 -18.859 -10.383 1 92.06 121 GLU A N 1
ATOM 884 C CA . GLU A 1 121 ? 5.043 -17.516 -9.898 1 92.06 121 GLU A CA 1
ATOM 885 C C . GLU A 1 121 ? 3.799 -16.641 -9.805 1 92.06 121 GLU A C 1
ATOM 887 O O . GLU A 1 121 ? 3.016 -16.562 -10.758 1 92.06 121 GLU A O 1
ATOM 892 N N . ILE A 1 122 ? 3.596 -16.078 -8.672 1 96.62 122 ILE A N 1
ATOM 893 C CA . ILE A 1 122 ? 2.443 -15.195 -8.508 1 96.62 122 ILE A CA 1
ATOM 894 C C . ILE A 1 122 ? 2.914 -13.766 -8.227 1 96.62 122 ILE A C 1
ATOM 896 O O . ILE A 1 122 ? 3.826 -13.555 -7.426 1 96.62 122 ILE A O 1
ATOM 900 N N . GLN A 1 123 ? 2.352 -12.82 -8.953 1 95.25 123 GLN A N 1
ATOM 901 C CA . GLN A 1 123 ? 2.578 -11.398 -8.742 1 95.25 123 GLN A CA 1
ATOM 902 C C . GLN A 1 123 ? 1.32 -10.711 -8.219 1 95.25 123 GLN A C 1
ATOM 904 O O . GLN A 1 123 ? 0.267 -10.766 -8.859 1 95.25 123 GLN A O 1
ATOM 909 N N . ILE A 1 124 ? 1.453 -10.117 -7.059 1 95.69 124 ILE A N 1
ATOM 910 C CA . ILE A 1 124 ? 0.344 -9.375 -6.465 1 95.69 124 ILE A CA 1
ATOM 911 C C . ILE A 1 124 ? 0.523 -7.883 -6.715 1 95.69 124 ILE A C 1
ATOM 913 O O . ILE A 1 124 ? 1.495 -7.281 -6.254 1 95.69 124 ILE A O 1
ATOM 917 N N . LEU A 1 125 ? -0.422 -7.316 -7.406 1 91.94 125 LEU A N 1
ATOM 918 C CA . LEU A 1 125 ? -0.457 -5.875 -7.613 1 91.94 125 LEU A CA 1
ATOM 919 C C . LEU A 1 125 ? -1.383 -5.203 -6.605 1 91.94 125 LEU A C 1
ATOM 921 O O . LEU A 1 125 ? -2.602 -5.383 -6.656 1 91.94 125 LEU A O 1
ATOM 925 N N . ALA A 1 126 ? -0.748 -4.488 -5.703 1 89.94 126 ALA A N 1
ATOM 926 C CA . ALA A 1 126 ? -1.557 -3.67 -4.801 1 89.94 126 ALA A CA 1
ATOM 927 C C . ALA A 1 126 ? -1.971 -2.361 -5.469 1 89.94 126 ALA A C 1
ATOM 929 O O . ALA A 1 126 ? -1.118 -1.58 -5.898 1 89.94 126 ALA A O 1
ATOM 930 N N . LEU A 1 127 ? -3.211 -2.105 -5.617 1 76.38 127 LEU A N 1
ATOM 931 C CA . LEU A 1 127 ? -3.746 -0.97 -6.359 1 76.38 127 LEU A CA 1
ATOM 932 C C . LEU A 1 127 ? -4.664 -0.13 -5.48 1 76.38 127 LEU A C 1
ATOM 934 O O . LEU A 1 127 ? -5.805 -0.522 -5.211 1 76.38 127 LEU A O 1
ATOM 938 N N . PRO A 1 128 ? -4.168 0.946 -5 1 59.78 128 PRO A N 1
ATOM 939 C CA . PRO A 1 128 ? -5.129 1.768 -4.258 1 59.78 128 PRO A CA 1
ATOM 940 C C . PRO A 1 128 ? -6.258 2.295 -5.141 1 59.78 128 PRO A C 1
ATOM 942 O O . PRO A 1 128 ? -7.352 2.58 -4.645 1 59.78 128 PRO A O 1
ATOM 945 N N . ARG A 1 129 ? -5.875 2.754 -6.461 1 58.47 129 ARG A N 1
ATOM 946 C CA . ARG A 1 129 ? -6.895 3.242 -7.383 1 58.47 129 ARG A CA 1
ATOM 947 C C . ARG A 1 129 ? -7.414 2.113 -8.266 1 58.47 129 ARG A C 1
ATOM 949 O O . ARG A 1 129 ? -6.691 1.156 -8.555 1 58.47 129 ARG A O 1
ATOM 956 N N . MET A 1 130 ? -8.781 1.83 -8.062 1 47.5 130 MET A N 1
ATOM 957 C CA . MET A 1 130 ? -9.281 0.758 -8.914 1 47.5 130 MET A CA 1
ATOM 958 C C . MET A 1 130 ? -8.781 0.928 -10.352 1 47.5 130 MET A C 1
ATOM 960 O O . MET A 1 130 ? -9.094 1.923 -11.008 1 47.5 130 MET A O 1
ATOM 964 N N . VAL A 1 131 ? -7.668 0.669 -10.523 1 40.59 131 VAL A N 1
ATOM 965 C CA . VAL A 1 131 ? -7.07 0.655 -11.852 1 40.59 131 VAL A CA 1
ATOM 966 C C . VAL A 1 131 ? -8.07 0.091 -12.859 1 40.59 131 VAL A C 1
ATOM 968 O O . VAL A 1 131 ? -8.789 -0.865 -12.562 1 40.59 131 VAL A O 1
ATOM 971 N N . ASN A 1 132 ? -8.57 1.1 -13.672 1 43.41 132 ASN A N 1
ATOM 972 C CA . ASN A 1 132 ? -9.141 0.506 -14.883 1 43.41 132 ASN A CA 1
ATOM 973 C C . ASN A 1 132 ? -8.344 -0.708 -15.336 1 43.41 132 ASN A C 1
ATOM 975 O O . ASN A 1 132 ? -7.164 -0.586 -15.68 1 43.41 132 ASN A O 1
ATOM 979 N N . LEU A 1 133 ? -8.617 -1.719 -14.656 1 44.06 133 LEU A N 1
ATOM 980 C CA . LEU A 1 133 ? -8.07 -2.926 -15.266 1 44.06 133 LEU A CA 1
ATOM 981 C C . LEU A 1 133 ? -8.148 -2.846 -16.781 1 44.06 133 LEU A C 1
ATOM 983 O O . LEU A 1 133 ? -9.203 -3.111 -17.375 1 44.06 133 LEU A O 1
ATOM 987 N N . SER A 1 134 ? -8.047 -1.525 -17.125 1 40.31 134 SER A N 1
ATOM 988 C CA . SER A 1 134 ? -8.016 -1.755 -18.562 1 40.31 134 SER A CA 1
ATOM 989 C C . SER A 1 134 ? -7.188 -2.986 -18.906 1 40.31 134 SER A C 1
ATOM 991 O O . SER A 1 134 ? -6.504 -3.541 -18.047 1 40.31 134 SER A O 1
ATOM 993 N N . LYS A 1 135 ? -6.766 -3.115 -20.156 1 42.16 135 LYS A N 1
ATOM 994 C CA . LYS A 1 135 ? -6.109 -4.129 -20.984 1 42.16 135 LYS A CA 1
ATOM 995 C C . LYS A 1 135 ? -4.719 -4.457 -20.453 1 42.16 135 LYS A C 1
ATOM 997 O O . LYS A 1 135 ? -3.865 -3.572 -20.344 1 42.16 135 LYS A O 1
ATOM 1002 N N . ARG A 1 136 ? -4.344 -5.73 -19.969 1 55.03 136 ARG A N 1
ATOM 1003 C CA . ARG A 1 136 ? -3.355 -6.809 -19.984 1 55.03 136 ARG A CA 1
ATOM 1004 C C . ARG A 1 136 ? -2.32 -6.625 -18.891 1 55.03 136 ARG A C 1
ATOM 1006 O O . ARG A 1 136 ? -1.2 -7.129 -18.984 1 55.03 136 ARG A O 1
ATOM 1013 N N . GLU A 1 137 ? -2.742 -5.816 -17.75 1 69.44 137 GLU A N 1
ATOM 1014 C CA . GLU A 1 137 ? -1.732 -5.66 -16.703 1 69.44 137 GLU A CA 1
ATOM 1015 C C . GLU A 1 137 ? -1.831 -6.777 -15.664 1 69.44 137 GLU A C 1
ATOM 1017 O O . GLU A 1 137 ? -0.847 -7.098 -14.992 1 69.44 137 GLU A O 1
ATOM 1022 N N . ALA A 1 138 ? -3.014 -7.348 -15.609 1 84.81 138 ALA A N 1
ATOM 1023 C CA . ALA A 1 138 ? -3.199 -8.453 -14.664 1 84.81 138 ALA A CA 1
ATOM 1024 C C . ALA A 1 138 ? -4.059 -9.555 -15.273 1 84.81 138 ALA A C 1
ATOM 1026 O O . ALA A 1 138 ? -4.906 -9.289 -16.125 1 84.81 138 ALA A O 1
ATOM 1027 N N . ASP A 1 139 ? -3.764 -10.75 -14.93 1 87.56 139 ASP A N 1
ATOM 1028 C CA . ASP A 1 139 ? -4.574 -11.891 -15.336 1 87.56 139 ASP A CA 1
ATOM 1029 C C . ASP A 1 139 ? -5.914 -11.906 -14.609 1 87.56 139 ASP A C 1
ATOM 1031 O O . ASP A 1 139 ? -6.934 -12.305 -15.172 1 87.56 139 ASP A O 1
ATOM 1035 N N . PHE A 1 140 ? -5.852 -11.484 -13.359 1 91.81 140 PHE A N 1
ATOM 1036 C CA . PHE A 1 140 ? -7.027 -11.406 -12.5 1 91.81 140 PHE A CA 1
ATOM 1037 C C . PHE A 1 140 ? -7.062 -10.078 -11.75 1 91.81 140 PHE A C 1
ATOM 1039 O O . PHE A 1 140 ? -6.02 -9.477 -11.492 1 91.81 140 PHE A O 1
ATOM 1046 N N . ALA A 1 141 ? -8.289 -9.672 -11.461 1 92.19 141 ALA A N 1
ATOM 1047 C CA . ALA A 1 141 ? -8.469 -8.508 -10.594 1 92.19 141 ALA A CA 1
ATOM 1048 C C . ALA A 1 141 ? -9.5 -8.789 -9.508 1 92.19 141 ALA A C 1
ATOM 1050 O O . ALA A 1 141 ? -10.516 -9.438 -9.758 1 92.19 141 ALA A O 1
ATOM 1051 N N . ILE A 1 142 ? -9.172 -8.336 -8.359 1 94.69 142 ILE A N 1
ATOM 1052 C CA . ILE A 1 142 ? -10.156 -8.258 -7.285 1 94.69 142 ILE A CA 1
ATOM 1053 C C . ILE A 1 142 ? -10.672 -6.824 -7.168 1 94.69 142 ILE A C 1
ATOM 1055 O O . ILE A 1 142 ? -9.891 -5.875 -7.121 1 94.69 142 ILE A O 1
ATOM 1059 N N . THR A 1 143 ? -11.977 -6.68 -7.184 1 91.94 143 THR A N 1
ATOM 1060 C CA . THR A 1 143 ? -12.57 -5.352 -7.086 1 91.94 143 THR A CA 1
ATOM 1061 C C . THR A 1 143 ? -13.516 -5.266 -5.891 1 91.94 143 THR A C 1
ATOM 1063 O O . THR A 1 143 ? -13.977 -6.293 -5.383 1 91.94 143 THR A O 1
ATOM 1066 N N . VAL A 1 144 ? -13.797 -3.996 -5.488 1 92.62 144 VAL A N 1
ATOM 1067 C CA . VAL A 1 144 ? -14.648 -3.789 -4.324 1 92.62 144 VAL A CA 1
ATOM 1068 C C . VAL A 1 144 ? -16.078 -3.533 -4.777 1 92.62 144 VAL A C 1
ATOM 1070 O O . VAL A 1 144 ? -17 -3.502 -3.959 1 92.62 144 VAL A O 1
ATOM 1073 N N . SER A 1 145 ? -16.219 -3.311 -6.035 1 90.62 145 SER A N 1
ATOM 1074 C CA . SER A 1 145 ? -17.547 -3.215 -6.645 1 90.62 145 SER A CA 1
ATOM 1075 C C . SER A 1 145 ? -17.656 -4.109 -7.875 1 90.62 145 SER A C 1
ATOM 1077 O O . SER A 1 145 ? -16.641 -4.445 -8.492 1 90.62 145 SER A O 1
ATOM 1079 N N . ARG A 1 146 ? -18.828 -4.477 -8.141 1 87.69 146 ARG A N 1
ATOM 1080 C CA . ARG A 1 146 ? -19.031 -5.305 -9.328 1 87.69 146 ARG A CA 1
ATOM 1081 C C . ARG A 1 146 ? -18.859 -4.48 -10.602 1 87.69 146 ARG A C 1
ATOM 1083 O O . ARG A 1 146 ? -19.625 -3.543 -10.852 1 87.69 146 ARG A O 1
ATOM 1090 N N . PRO A 1 147 ? -17.922 -4.824 -11.414 1 84.12 147 PRO A N 1
ATOM 1091 C CA . PRO A 1 147 ? -17.797 -4.07 -12.664 1 84.12 147 PRO A CA 1
ATOM 1092 C C . PRO A 1 147 ? -19 -4.258 -13.586 1 84.12 147 PRO A C 1
ATOM 1094 O O . PRO A 1 147 ? -19.578 -5.344 -13.633 1 84.12 147 PRO A O 1
ATOM 1097 N N . THR A 1 148 ? -19.375 -3.254 -14.281 1 75.94 148 THR A N 1
ATOM 1098 C CA . THR A 1 148 ? -20.594 -3.312 -15.078 1 75.94 148 THR A CA 1
ATOM 1099 C C . THR A 1 148 ? -20.266 -3.289 -16.562 1 75.94 148 THR A C 1
ATOM 1101 O O . THR A 1 148 ? -21.156 -3.486 -17.406 1 75.94 148 THR A O 1
ATOM 1104 N N . GLY A 1 149 ? -19.078 -3.195 -16.953 1 71.12 149 GLY A N 1
ATOM 1105 C CA . GLY A 1 149 ? -18.812 -3.08 -18.391 1 71.12 149 GLY A CA 1
ATOM 1106 C C . GLY A 1 149 ? -17.609 -3.9 -18.844 1 71.12 149 GLY A C 1
ATOM 1107 O O . GLY A 1 149 ? -16.875 -4.43 -18.016 1 71.12 149 GLY A O 1
ATOM 1108 N N . GLY A 1 150 ? -17.656 -4.141 -20.141 1 73.12 150 GLY A N 1
ATOM 1109 C CA . GLY A 1 150 ? -16.516 -4.793 -20.781 1 73.12 150 GLY A CA 1
ATOM 1110 C C . GLY A 1 150 ? -16.719 -6.285 -20.953 1 73.12 150 GLY A C 1
ATOM 1111 O O . GLY A 1 150 ? -17.75 -6.836 -20.562 1 73.12 150 GLY A O 1
ATOM 1112 N N . ARG A 1 151 ? -15.93 -6.871 -21.828 1 81.38 151 ARG A N 1
ATOM 1113 C CA . ARG A 1 151 ? -15.883 -8.32 -22.031 1 81.38 151 ARG A CA 1
ATOM 1114 C C . ARG A 1 151 ? -15.156 -9 -20.875 1 81.38 151 ARG A C 1
ATOM 1116 O O . ARG A 1 151 ? -14 -9.406 -21.016 1 81.38 151 ARG A O 1
ATOM 1123 N N . LEU A 1 152 ? -15.875 -9.008 -19.688 1 87.38 152 LEU A N 1
ATOM 1124 C CA . LEU A 1 152 ? -15.312 -9.516 -18.438 1 87.38 152 LEU A CA 1
ATOM 1125 C C . LEU A 1 152 ? -16.156 -10.664 -17.891 1 87.38 152 LEU A C 1
ATOM 1127 O O . LEU A 1 152 ? -17.375 -10.703 -18.094 1 87.38 152 LEU A O 1
ATOM 1131 N N . THR A 1 153 ? -15.461 -11.617 -17.344 1 87 153 THR A N 1
ATOM 1132 C CA . THR A 1 153 ? -16.109 -12.57 -16.453 1 87 153 THR A CA 1
ATOM 1133 C C . THR A 1 153 ? -15.984 -12.109 -15 1 87 153 THR A C 1
ATOM 1135 O O . THR A 1 153 ? -14.883 -11.812 -14.523 1 87 153 THR A O 1
ATOM 1138 N N . VAL A 1 154 ? -17.109 -12.008 -14.359 1 91.25 154 VAL A N 1
ATOM 1139 C CA . VAL A 1 154 ? -17.188 -11.492 -12.992 1 91.25 154 VAL A CA 1
ATOM 1140 C C . VAL A 1 154 ? -17.844 -12.531 -12.086 1 91.25 154 VAL A C 1
ATOM 1142 O O . VAL A 1 154 ? -18.891 -13.07 -12.422 1 91.25 154 VAL A O 1
ATOM 1145 N N . GLN A 1 155 ? -17.266 -12.852 -10.984 1 92.12 155 GLN A N 1
ATOM 1146 C CA . GLN A 1 155 ? -17.859 -13.727 -9.984 1 92.12 155 GLN A CA 1
ATOM 1147 C C . GLN A 1 155 ? -17.672 -13.172 -8.578 1 92.12 155 GLN A C 1
ATOM 1149 O O . GLN A 1 155 ? -16.688 -12.484 -8.312 1 92.12 155 GLN A O 1
ATOM 1154 N N . LYS A 1 156 ? -18.625 -13.477 -7.727 1 95.88 156 LYS A N 1
ATOM 1155 C CA . LYS A 1 156 ? -18.484 -13.133 -6.316 1 95.88 156 LYS A CA 1
ATOM 1156 C C . LYS A 1 156 ? -17.344 -13.914 -5.676 1 95.88 156 LYS A C 1
ATOM 1158 O O . LYS A 1 156 ? -17.266 -15.141 -5.816 1 95.88 156 LYS A O 1
ATOM 1163 N N . LEU A 1 157 ? -16.438 -13.219 -5.086 1 97.38 157 LEU A N 1
ATOM 1164 C CA . LEU A 1 157 ? -15.305 -13.875 -4.449 1 97.38 157 LEU A CA 1
ATOM 1165 C C . LEU A 1 157 ? -15.594 -14.164 -2.98 1 97.38 157 LEU A C 1
ATOM 1167 O O . LEU A 1 157 ? -15.602 -15.328 -2.559 1 97.38 157 LEU A O 1
ATOM 1171 N N . ALA A 1 158 ? -15.906 -13.07 -2.16 1 97.62 158 ALA A N 1
ATOM 1172 C CA . ALA A 1 158 ? -16.172 -13.234 -0.732 1 97.62 158 ALA A CA 1
ATOM 1173 C C . ALA A 1 158 ? -16.797 -11.977 -0.142 1 97.62 158 ALA A C 1
ATOM 1175 O O . ALA A 1 158 ? -16.5 -10.859 -0.572 1 97.62 158 ALA A O 1
ATOM 1176 N N . ASP A 1 159 ? -17.672 -12.219 0.843 1 97.12 159 ASP A N 1
ATOM 1177 C CA . ASP A 1 159 ? -18.078 -11.117 1.711 1 97.12 159 ASP A CA 1
ATOM 1178 C C . ASP A 1 159 ? -17.062 -10.906 2.838 1 97.12 159 ASP A C 1
ATOM 1180 O O . ASP A 1 159 ? -16.359 -11.836 3.236 1 97.12 159 ASP A O 1
ATOM 1184 N N . TYR A 1 160 ? -16.969 -9.695 3.234 1 97.81 160 TYR A N 1
ATOM 1185 C CA . TYR A 1 160 ? -16.109 -9.406 4.367 1 97.81 160 TYR A CA 1
ATOM 1186 C C . TYR A 1 160 ? -16.703 -8.305 5.242 1 97.81 160 TYR A C 1
ATOM 1188 O O . TYR A 1 160 ? -17.562 -7.551 4.793 1 97.81 160 TYR A O 1
ATOM 1196 N N . ALA A 1 161 ? -16.234 -8.258 6.469 1 97.44 161 ALA A N 1
ATOM 1197 C CA . ALA A 1 161 ? -16.75 -7.316 7.461 1 97.44 161 ALA A CA 1
ATOM 1198 C C . ALA A 1 161 ? -15.734 -6.219 7.758 1 97.44 161 ALA A C 1
ATOM 1200 O O . ALA A 1 161 ? -14.531 -6.438 7.633 1 97.44 161 ALA A O 1
ATOM 1201 N N . LEU A 1 162 ? -16.25 -5.051 8.062 1 96.88 162 LEU A N 1
ATOM 1202 C CA . LEU A 1 162 ? -15.461 -3.918 8.547 1 96.88 162 LEU A CA 1
ATOM 1203 C C . LEU A 1 162 ? -16.062 -3.34 9.82 1 96.88 162 LEU A C 1
ATOM 1205 O O . LEU A 1 162 ? -17.297 -3.279 9.961 1 96.88 162 LEU A O 1
ATOM 1209 N N . HIS A 1 163 ? -15.227 -2.848 10.688 1 96.62 163 HIS A N 1
ATOM 1210 C CA . HIS A 1 163 ? -15.656 -2.215 11.93 1 96.62 163 HIS A CA 1
ATOM 1211 C C . HIS A 1 163 ? -14.781 -1.01 12.266 1 96.62 163 HIS A C 1
ATOM 1213 O O . HIS A 1 163 ? -13.68 -0.869 11.734 1 96.62 163 HIS A O 1
ATOM 1219 N N . LEU A 1 164 ? -15.375 -0.147 13.062 1 95.81 164 LEU A N 1
ATOM 1220 C CA . LEU A 1 164 ? -14.555 0.873 13.703 1 95.81 164 LEU A CA 1
ATOM 1221 C C . LEU A 1 164 ? -13.602 0.245 14.719 1 95.81 164 LEU A C 1
ATOM 1223 O O . LEU A 1 164 ? -13.984 -0.653 15.469 1 95.81 164 LEU A O 1
ATOM 1227 N N . ALA A 1 165 ? -12.336 0.746 14.711 1 97.38 165 ALA A N 1
ATOM 1228 C CA . ALA A 1 165 ? -11.352 0.151 15.617 1 97.38 165 ALA A CA 1
ATOM 1229 C C . ALA A 1 165 ? -10.352 1.195 16.109 1 97.38 165 ALA A C 1
ATOM 1231 O O . ALA A 1 165 ? -10.227 2.266 15.508 1 97.38 165 ALA A O 1
ATOM 1232 N N . GLY A 1 166 ? -9.758 0.945 17.156 1 97.81 166 GLY A N 1
ATOM 1233 C CA . GLY A 1 166 ? -8.664 1.7 17.75 1 97.81 166 GLY A CA 1
ATOM 1234 C C . GLY A 1 166 ? -7.68 0.831 18.516 1 97.81 166 GLY A C 1
ATOM 1235 O O . GLY A 1 166 ? -7.996 -0.306 18.875 1 97.81 166 GLY A O 1
ATOM 1236 N N . ASP A 1 167 ? -6.488 1.356 18.641 1 98.56 167 ASP A N 1
ATOM 1237 C CA . ASP A 1 167 ? -5.492 0.676 19.469 1 98.56 167 ASP A CA 1
ATOM 1238 C C . ASP A 1 167 ? -5.816 0.821 20.953 1 98.56 167 ASP A C 1
ATOM 1240 O O . ASP A 1 167 ? -6.277 1.877 21.391 1 98.56 167 ASP A O 1
ATOM 1244 N N . ARG A 1 168 ? -5.512 -0.183 21.75 1 98.12 168 ARG A N 1
ATOM 1245 C CA . ARG A 1 168 ? -5.793 -0.178 23.188 1 98.12 168 ARG A CA 1
ATOM 1246 C C . ARG A 1 168 ? -5.133 1.017 23.859 1 98.12 168 ARG A C 1
ATOM 1248 O O . ARG A 1 168 ? -5.703 1.603 24.797 1 98.12 168 ARG A O 1
ATOM 1255 N N . SER A 1 169 ? -3.945 1.355 23.438 1 96.88 169 SER A N 1
ATOM 1256 C CA . SER A 1 169 ? -3.244 2.488 24.031 1 96.88 169 SER A CA 1
ATOM 1257 C C . SER A 1 169 ? -3.971 3.799 23.75 1 96.88 169 SER A C 1
ATOM 1259 O O . SER A 1 169 ? -4.031 4.684 24.609 1 96.88 169 SER A O 1
ATOM 1261 N N . TYR A 1 170 ? -4.48 3.961 22.562 1 97.88 170 TYR A N 1
ATOM 1262 C CA . TYR A 1 170 ? -5.273 5.141 22.234 1 97.88 170 TYR A CA 1
ATOM 1263 C C . TYR A 1 170 ? -6.523 5.211 23.109 1 97.88 170 TYR A C 1
ATOM 1265 O O . TYR A 1 170 ? -6.836 6.266 23.656 1 97.88 170 TYR A O 1
ATOM 1273 N N . LEU A 1 171 ? -7.215 4.102 23.188 1 97.56 171 LEU A N 1
ATOM 1274 C CA . LEU A 1 171 ? -8.469 4.051 23.922 1 97.56 171 LEU A CA 1
ATOM 1275 C C . LEU A 1 171 ? -8.25 4.316 25.406 1 97.56 171 LEU A C 1
ATOM 1277 O O . LEU A 1 171 ? -9.086 4.93 26.062 1 97.56 171 LEU A O 1
ATOM 1281 N N . ALA A 1 172 ? -7.109 3.918 25.906 1 96.88 172 ALA A N 1
ATOM 1282 C CA . ALA A 1 172 ? -6.781 4.125 27.312 1 96.88 172 ALA A CA 1
ATOM 1283 C C . ALA A 1 172 ? -6.449 5.59 27.578 1 96.88 172 ALA A C 1
ATOM 1285 O O . ALA A 1 172 ? -6.676 6.086 28.688 1 96.88 172 ALA A O 1
ATOM 1286 N N . ALA A 1 173 ? -5.984 6.273 26.609 1 95.75 173 ALA A N 1
ATOM 1287 C CA . ALA A 1 173 ? -5.469 7.625 26.797 1 95.75 173 ALA A CA 1
ATOM 1288 C C . ALA A 1 173 ? -6.535 8.672 26.469 1 95.75 173 ALA A C 1
ATOM 1290 O O . ALA A 1 173 ? -6.301 9.867 26.609 1 95.75 173 ALA A O 1
ATOM 1291 N N . HIS A 1 174 ? -7.688 8.234 26 1 95.81 174 HIS A N 1
ATOM 1292 C CA . HIS A 1 174 ? -8.742 9.148 25.578 1 95.81 174 HIS A CA 1
ATOM 1293 C C . HIS A 1 174 ? -10.062 8.82 26.266 1 95.81 174 HIS A C 1
ATOM 1295 O O . HIS A 1 174 ? -10.203 7.754 26.859 1 95.81 174 HIS A O 1
ATOM 1301 N N . PRO A 1 175 ? -11.055 9.766 26.266 1 94.56 175 PRO A N 1
ATOM 1302 C CA . PRO A 1 175 ? -12.352 9.508 26.891 1 94.56 175 PRO A CA 1
ATOM 1303 C C . PRO A 1 175 ? -13.016 8.242 26.375 1 94.56 175 PRO A C 1
ATOM 1305 O O . PRO A 1 175 ? -12.906 7.926 25.188 1 94.56 175 PRO A O 1
ATOM 1308 N N . PRO A 1 176 ? -13.703 7.535 27.234 1 95.31 176 PRO A N 1
ATOM 1309 C CA . PRO A 1 176 ? -14.352 6.289 26.828 1 95.31 176 PRO A CA 1
ATOM 1310 C C . PRO A 1 176 ? -15.406 6.508 25.75 1 95.31 176 PRO A C 1
ATOM 1312 O O . PRO A 1 176 ? -16.047 7.559 25.703 1 95.31 176 PRO A O 1
ATOM 1315 N N . ILE A 1 177 ? -15.562 5.547 24.906 1 95.69 177 ILE A N 1
ATOM 1316 C CA . ILE A 1 177 ? -16.531 5.574 23.797 1 95.69 177 ILE A CA 1
ATOM 1317 C C . ILE A 1 177 ? -17.609 4.535 24.047 1 95.69 177 ILE A C 1
ATOM 1319 O O . ILE A 1 177 ? -17.375 3.33 23.938 1 95.69 177 ILE A O 1
ATOM 1323 N N . THR A 1 178 ? -18.812 4.938 24.344 1 94.75 178 THR A N 1
ATOM 1324 C CA . THR A 1 178 ? -19.906 4.02 24.656 1 94.75 178 THR A CA 1
ATOM 1325 C C . THR A 1 178 ? -21.062 4.199 23.688 1 94.75 178 THR A C 1
ATOM 1327 O O . THR A 1 178 ? -21.953 3.355 23.625 1 94.75 178 THR A O 1
ATOM 1330 N N . ALA A 1 179 ? -21.047 5.266 22.953 1 92.38 179 ALA A N 1
ATOM 1331 C CA . ALA A 1 179 ? -22.062 5.551 21.938 1 92.38 179 ALA A CA 1
ATOM 1332 C C . ALA A 1 179 ? -21.484 6.352 20.781 1 92.38 179 ALA A C 1
ATOM 1334 O O . ALA A 1 179 ? -20.359 6.848 20.875 1 92.38 179 ALA A O 1
ATOM 1335 N N . LEU A 1 180 ? -22.188 6.484 19.734 1 90.69 180 LEU A N 1
ATOM 1336 C CA . LEU A 1 180 ? -21.75 7.176 18.531 1 90.69 180 LEU A CA 1
ATOM 1337 C C . LEU A 1 180 ? -21.406 8.633 18.828 1 90.69 180 LEU A C 1
ATOM 1339 O O . LEU A 1 180 ? -20.469 9.188 18.266 1 90.69 180 LEU A O 1
ATOM 1343 N N . ALA A 1 181 ? -22.156 9.258 19.641 1 88.81 181 ALA A N 1
ATOM 1344 C CA . ALA A 1 181 ? -21.953 10.664 19.984 1 88.81 181 ALA A CA 1
ATOM 1345 C C . ALA A 1 181 ? -20.578 10.891 20.609 1 88.81 181 ALA A C 1
ATOM 1347 O O . ALA A 1 181 ? -20.016 11.984 20.5 1 88.81 181 ALA A O 1
ATOM 1348 N N . ASP A 1 182 ? -20.031 9.82 21.25 1 91.81 182 ASP A N 1
ATOM 1349 C CA . ASP A 1 182 ? -18.75 9.922 21.938 1 91.81 182 ASP A CA 1
ATOM 1350 C C . ASP A 1 182 ? -17.594 10.016 20.938 1 91.81 182 ASP A C 1
ATOM 1352 O O . ASP A 1 182 ? -16.469 10.344 21.312 1 91.81 182 ASP A O 1
ATOM 1356 N N . LEU A 1 183 ? -17.922 9.773 19.641 1 91.31 183 LEU A N 1
ATOM 1357 C CA . LEU A 1 183 ? -16.875 9.805 18.625 1 91.31 183 LEU A CA 1
ATOM 1358 C C . LEU A 1 183 ? -16.453 11.242 18.328 1 91.31 183 LEU A C 1
ATOM 1360 O O . LEU A 1 183 ? -15.375 11.477 17.781 1 91.31 183 LEU A O 1
ATOM 1364 N N . ARG A 1 184 ? -17.422 12.07 18.797 1 84.88 184 ARG A N 1
ATOM 1365 C CA . ARG A 1 184 ? -17.094 13.484 18.625 1 84.88 184 ARG A CA 1
ATOM 1366 C C . ARG A 1 184 ? -15.852 13.867 19.422 1 84.88 184 ARG A C 1
ATOM 1368 O O . ARG A 1 184 ? -15.758 13.547 20.609 1 84.88 184 ARG A O 1
ATOM 1375 N N . GLY A 1 185 ? -14.836 14.352 18.922 1 84.06 185 GLY A N 1
ATOM 1376 C CA . GLY A 1 185 ? -13.617 14.75 19.609 1 84.06 185 GLY A CA 1
ATOM 1377 C C . GLY A 1 185 ? -12.453 13.805 19.375 1 84.06 185 GLY A C 1
ATOM 1378 O O . GLY A 1 185 ? -11.312 14.109 19.719 1 84.06 185 GLY A O 1
ATOM 1379 N N . HIS A 1 186 ? -12.812 12.617 18.969 1 92.06 186 HIS A N 1
ATOM 1380 C CA . HIS A 1 186 ? -11.75 11.672 18.656 1 92.06 186 HIS A CA 1
ATOM 1381 C C . HIS A 1 186 ? -11.219 11.898 17.234 1 92.06 186 HIS A C 1
ATOM 1383 O O . HIS A 1 186 ? -11.984 12.258 16.328 1 92.06 186 HIS A O 1
ATOM 1389 N N . ARG A 1 187 ? -9.93 11.711 17.094 1 93.56 187 ARG A N 1
ATOM 1390 C CA . ARG A 1 187 ? -9.336 11.789 15.758 1 93.56 187 ARG A CA 1
ATOM 1391 C C . ARG A 1 187 ? -9.789 10.625 14.883 1 93.56 187 ARG A C 1
ATOM 1393 O O . ARG A 1 187 ? -9.695 9.469 15.297 1 93.56 187 ARG A O 1
ATOM 1400 N N . MET A 1 188 ? -10.219 10.992 13.719 1 94.06 188 MET A N 1
ATOM 1401 C CA . MET A 1 188 ? -10.656 9.969 12.766 1 94.06 188 MET A CA 1
ATOM 1402 C C . MET A 1 188 ? -9.617 9.766 11.664 1 94.06 188 MET A C 1
ATOM 1404 O O . MET A 1 188 ? -9.047 10.734 11.164 1 94.06 188 MET A O 1
ATOM 1408 N N . ILE A 1 189 ? -9.406 8.5 11.43 1 95.94 189 ILE A N 1
ATOM 1409 C CA . ILE A 1 189 ? -8.539 8.062 10.336 1 95.94 189 ILE A CA 1
ATOM 1410 C C . ILE A 1 189 ? -9.391 7.555 9.172 1 95.94 189 ILE A C 1
ATOM 1412 O O . ILE A 1 189 ? -10.359 6.828 9.383 1 95.94 189 ILE A O 1
ATOM 1416 N N . GLY A 1 190 ? -9.07 7.938 7.953 1 93.56 190 GLY A N 1
ATOM 1417 C CA . GLY A 1 190 ? -9.844 7.465 6.812 1 93.56 190 GLY A CA 1
ATOM 1418 C C . GLY A 1 190 ? -9.172 7.762 5.48 1 93.56 190 GLY A C 1
ATOM 1419 O O . GLY A 1 190 ? -7.988 8.086 5.438 1 93.56 190 GLY A O 1
ATOM 1420 N N . TYR A 1 191 ? -9.938 7.543 4.438 1 91.62 191 TYR A N 1
ATOM 1421 C CA . TYR A 1 191 ? -9.438 7.824 3.096 1 91.62 191 TYR A CA 1
ATOM 1422 C C . TYR A 1 191 ? -9.375 9.328 2.84 1 91.62 191 TYR A C 1
ATOM 1424 O O . TYR A 1 191 ? -10.141 10.094 3.428 1 91.62 191 TYR A O 1
ATOM 1432 N N . ILE A 1 192 ? -8.398 9.664 1.984 1 87.38 192 ILE A N 1
ATOM 1433 C CA . ILE A 1 192 ? -8.398 11.023 1.461 1 87.38 192 ILE A CA 1
ATOM 1434 C C . ILE A 1 192 ? -9.664 11.266 0.644 1 87.38 192 ILE A C 1
ATOM 1436 O O . ILE A 1 192 ? -9.906 10.578 -0.355 1 87.38 192 ILE A O 1
ATOM 1440 N N . PRO A 1 193 ? -10.406 12.188 1.039 1 79 193 PRO A N 1
ATOM 1441 C CA . PRO A 1 193 ? -11.75 12.328 0.471 1 79 193 PRO A CA 1
ATOM 1442 C C . PRO A 1 193 ? -11.742 12.461 -1.05 1 79 193 PRO A C 1
ATOM 1444 O O . PRO A 1 193 ? -12.562 11.844 -1.734 1 79 193 PRO A O 1
ATOM 1447 N N . ASP A 1 194 ? -10.828 13.195 -1.581 1 75.75 194 ASP A N 1
ATOM 1448 C CA . ASP A 1 194 ? -10.844 13.43 -3.021 1 75.75 194 ASP A CA 1
ATOM 1449 C C . ASP A 1 194 ? -10.188 12.273 -3.773 1 75.75 194 ASP A C 1
ATOM 1451 O O . ASP A 1 194 ? -10 12.344 -4.988 1 75.75 194 ASP A O 1
ATOM 1455 N N . MET A 1 195 ? -9.922 11.227 -3.035 1 77.94 195 MET A N 1
ATOM 1456 C CA . MET A 1 195 ? -9.32 10.062 -3.668 1 77.94 195 MET A CA 1
ATOM 1457 C C . MET A 1 195 ? -10.18 8.82 -3.438 1 77.94 195 MET A C 1
ATOM 1459 O O . MET A 1 195 ? -9.68 7.695 -3.5 1 77.94 195 MET A O 1
ATOM 1463 N N . ILE A 1 196 ? -11.359 9.078 -3.059 1 77.94 196 ILE A N 1
ATOM 1464 C CA . ILE A 1 196 ? -12.336 7.996 -2.98 1 77.94 196 ILE A CA 1
ATOM 1465 C C . ILE A 1 196 ? -12.984 7.785 -4.348 1 77.94 196 ILE A C 1
ATOM 1467 O O . ILE A 1 196 ? -13.844 8.562 -4.758 1 77.94 196 ILE A O 1
ATOM 1471 N N . PHE A 1 197 ? -12.578 6.762 -4.977 1 71.31 197 PHE A N 1
ATOM 1472 C CA . PHE A 1 197 ? -13 6.559 -6.355 1 71.31 197 PHE A CA 1
ATOM 1473 C C . PHE A 1 197 ? -14.133 5.547 -6.434 1 71.31 197 PHE A C 1
ATOM 1475 O O . PHE A 1 197 ? -14.727 5.352 -7.496 1 71.31 197 PHE A O 1
ATOM 1482 N N . ASP A 1 198 ? -14.359 4.855 -5.441 1 77.62 198 ASP A N 1
ATOM 1483 C CA . ASP A 1 198 ? -15.461 3.895 -5.324 1 77.62 198 ASP A CA 1
ATOM 1484 C C . ASP A 1 198 ? -16.266 4.133 -4.051 1 77.62 198 ASP A C 1
ATOM 1486 O O . ASP A 1 198 ? -15.703 4.211 -2.957 1 77.62 198 ASP A O 1
ATOM 1490 N N . ARG A 1 199 ? -17.562 4.266 -4.223 1 77.12 199 ARG A N 1
ATOM 1491 C CA . ARG A 1 199 ? -18.453 4.547 -3.096 1 77.12 199 ARG A CA 1
ATOM 1492 C C . ARG A 1 199 ? -18.312 3.48 -2.016 1 77.12 199 ARG A C 1
ATOM 1494 O O . ARG A 1 199 ? -18.531 3.756 -0.832 1 77.12 199 ARG A O 1
ATOM 1501 N N . GLU A 1 200 ? -17.891 2.303 -2.453 1 79.62 200 GLU A N 1
ATOM 1502 C CA . GLU A 1 200 ? -17.75 1.199 -1.51 1 79.62 200 GLU A CA 1
ATOM 1503 C C . GLU A 1 200 ? -16.609 1.459 -0.529 1 79.62 200 GLU A C 1
ATOM 1505 O O . GLU A 1 200 ? -16.5 0.786 0.498 1 79.62 200 GLU A O 1
ATOM 1510 N N . LEU A 1 201 ? -15.859 2.541 -0.812 1 78.38 201 LEU A N 1
ATOM 1511 C CA . LEU A 1 201 ? -14.719 2.852 0.041 1 78.38 201 LEU A CA 1
ATOM 1512 C C . LEU A 1 201 ? -15.047 3.994 0.997 1 78.38 201 LEU A C 1
ATOM 1514 O O . LEU A 1 201 ? -14.242 4.332 1.867 1 78.38 201 LEU A O 1
ATOM 1518 N N . ASP A 1 202 ? -16.156 4.543 0.861 1 80.31 202 ASP A N 1
ATOM 1519 C CA . ASP A 1 202 ? -16.547 5.66 1.717 1 80.31 202 ASP A CA 1
ATOM 1520 C C . ASP A 1 202 ? -17.078 5.16 3.059 1 80.31 202 ASP A C 1
ATOM 1522 O O . ASP A 1 202 ? -18.266 5.32 3.359 1 80.31 202 ASP A O 1
ATOM 1526 N N . TYR A 1 203 ? -16.234 4.781 3.914 1 79.94 203 TYR A N 1
ATOM 1527 C CA . TYR A 1 203 ? -16.609 4.133 5.172 1 79.94 203 TYR A CA 1
ATOM 1528 C C . TYR A 1 203 ? -17.047 5.16 6.203 1 79.94 203 TYR A C 1
ATOM 1530 O O . TYR A 1 203 ? -17.969 4.906 6.984 1 79.94 203 TYR A O 1
ATOM 1538 N N . LEU A 1 204 ? -16.453 6.242 6.207 1 74.38 204 LEU A N 1
ATOM 1539 C CA . LEU A 1 204 ? -16.641 7.184 7.309 1 74.38 204 LEU A CA 1
ATOM 1540 C C . LEU A 1 204 ? -18.031 7.828 7.242 1 74.38 204 LEU A C 1
ATOM 1542 O O . LEU A 1 204 ? -18.562 8.273 8.266 1 74.38 204 LEU A O 1
ATOM 1546 N N . ALA A 1 205 ? -18.562 7.828 6.102 1 71.5 205 ALA A N 1
ATOM 1547 C CA . ALA A 1 205 ? -19.938 8.328 6.051 1 71.5 205 ALA A CA 1
ATOM 1548 C C . ALA A 1 205 ? -20.828 7.582 7.035 1 71.5 205 ALA A C 1
ATOM 1550 O O . ALA A 1 205 ? -21.797 8.141 7.555 1 71.5 205 ALA A O 1
ATOM 1551 N N . GLU A 1 206 ? -20.438 6.469 7.375 1 68.25 206 GLU A N 1
ATOM 1552 C CA . GLU A 1 206 ? -21.219 5.625 8.266 1 68.25 206 GLU A CA 1
ATOM 1553 C C . GLU A 1 206 ? -21.031 6.035 9.727 1 68.25 206 GLU A C 1
ATOM 1555 O O . GLU A 1 206 ? -21.844 5.691 10.586 1 68.25 206 GLU A O 1
ATOM 1560 N N . THR A 1 207 ? -19.906 6.625 10.008 1 70.38 207 THR A N 1
ATOM 1561 C CA . THR A 1 207 ? -19.594 7.004 11.383 1 70.38 207 THR A CA 1
ATOM 1562 C C . THR A 1 207 ? -20.234 8.344 11.734 1 70.38 207 THR A C 1
ATOM 1564 O O . THR A 1 207 ? -20.359 8.68 12.914 1 70.38 207 THR A O 1
ATOM 1567 N N . GLY A 1 208 ? -20.672 9.023 10.812 1 69.62 208 GLY A N 1
ATOM 1568 C CA . GLY A 1 208 ? -21.172 10.359 11.062 1 69.62 208 GLY A CA 1
ATOM 1569 C C . GLY A 1 208 ? -20.078 11.375 11.328 1 69.62 208 GLY A C 1
ATOM 1570 O O . GLY A 1 208 ? -20.359 12.539 11.633 1 69.62 208 GLY A O 1
ATOM 1571 N N . ALA A 1 209 ? -18.875 10.914 11.336 1 68.06 209 ALA A N 1
ATOM 1572 C CA . ALA A 1 209 ? -17.781 11.844 11.594 1 68.06 209 ALA A CA 1
ATOM 1573 C C . ALA A 1 209 ? -17.578 12.797 10.422 1 68.06 209 ALA A C 1
ATOM 1575 O O . ALA A 1 209 ? -17.625 12.383 9.258 1 68.06 209 ALA A O 1
ATOM 1576 N N . PRO A 1 210 ? -17.438 14.023 10.82 1 61.06 210 PRO A N 1
ATOM 1577 C CA . PRO A 1 210 ? -17.422 15.016 9.75 1 61.06 210 PRO A CA 1
ATOM 1578 C C . PRO A 1 210 ? -16.078 15.062 9.016 1 61.06 210 PRO A C 1
ATOM 1580 O O . PRO A 1 210 ? -16.031 15.398 7.832 1 61.06 210 PRO A O 1
ATOM 1583 N N . THR A 1 211 ? -14.953 14.891 9.836 1 74.88 211 THR A N 1
ATOM 1584 C CA . THR A 1 211 ? -13.68 15.172 9.172 1 74.88 211 THR A CA 1
ATOM 1585 C C . THR A 1 211 ? -12.641 14.109 9.516 1 74.88 211 THR A C 1
ATOM 1587 O O . THR A 1 211 ? -12.68 13.523 10.602 1 74.88 211 THR A O 1
ATOM 1590 N N . VAL A 1 212 ? -11.852 13.781 8.461 1 84.31 212 VAL A N 1
ATOM 1591 C CA . VAL A 1 212 ? -10.688 12.914 8.625 1 84.31 212 VAL A CA 1
ATOM 1592 C C . VAL A 1 212 ? -9.438 13.758 8.867 1 84.31 212 VAL A C 1
ATOM 1594 O O . VAL A 1 212 ? -9.062 14.578 8.023 1 84.31 212 VAL A O 1
ATOM 1597 N N . ASP A 1 213 ? -8.852 13.609 10.055 1 87.31 213 ASP A N 1
ATOM 1598 C CA . ASP A 1 213 ? -7.684 14.383 10.461 1 87.31 213 ASP A CA 1
ATOM 1599 C C . ASP A 1 213 ? -6.395 13.766 9.922 1 87.31 213 ASP A C 1
ATOM 1601 O O . ASP A 1 213 ? -5.406 14.469 9.711 1 87.31 213 ASP A O 1
ATOM 1605 N N . LEU A 1 214 ? -6.367 12.555 9.891 1 95.06 214 LEU A N 1
ATOM 1606 C CA . LEU A 1 214 ? -5.266 11.758 9.367 1 95.06 214 LEU A CA 1
ATOM 1607 C C . LEU A 1 214 ? -5.754 10.789 8.297 1 95.06 214 LEU A C 1
ATOM 1609 O O . LEU A 1 214 ? -6.539 9.883 8.578 1 95.06 214 LEU A O 1
ATOM 1613 N N . ALA A 1 215 ? -5.293 11.062 7.078 1 95.06 215 ALA A N 1
ATOM 1614 C CA . ALA A 1 215 ? -5.879 10.344 5.945 1 95.06 215 ALA A CA 1
ATOM 1615 C C . ALA A 1 215 ? -4.797 9.688 5.094 1 95.06 215 ALA A C 1
ATOM 1617 O O . ALA A 1 215 ? -3.635 10.102 5.133 1 95.06 215 ALA A O 1
ATOM 1618 N N . SER A 1 216 ? -5.23 8.672 4.402 1 94.94 216 SER A N 1
ATOM 1619 C CA . SER A 1 216 ? -4.367 8.031 3.418 1 94.94 216 SER A CA 1
ATOM 1620 C C . SER A 1 216 ? -5.18 7.41 2.287 1 94.94 216 SER A C 1
ATOM 1622 O O . SER A 1 216 ? -6.324 6.996 2.494 1 94.94 216 SER A O 1
ATOM 1624 N N . ASN A 1 217 ? -4.539 7.359 1.143 1 90.38 217 ASN A N 1
ATOM 1625 C CA . ASN A 1 217 ? -5.16 6.66 0.022 1 90.38 217 ASN A CA 1
ATOM 1626 C C . ASN A 1 217 ? -5.027 5.145 0.166 1 90.38 217 ASN A C 1
ATOM 1628 O O . ASN A 1 217 ? -5.605 4.391 -0.616 1 90.38 217 ASN A O 1
ATOM 1632 N N . SER A 1 218 ? -4.305 4.723 1.111 1 92.88 218 SER A N 1
ATOM 1633 C CA . SER A 1 218 ? -4.012 3.312 1.333 1 92.88 218 SER A CA 1
ATOM 1634 C C . SER A 1 218 ? -4.617 2.82 2.643 1 92.88 218 SER A C 1
ATOM 1636 O O . SER A 1 218 ? -4.281 3.326 3.717 1 92.88 218 SER A O 1
ATOM 1638 N N . VAL A 1 219 ? -5.414 1.749 2.578 1 93.5 219 VAL A N 1
ATOM 1639 C CA . VAL A 1 219 ? -6.016 1.204 3.789 1 93.5 219 VAL A CA 1
ATOM 1640 C C . VAL A 1 219 ? -4.941 0.546 4.652 1 93.5 219 VAL A C 1
ATOM 1642 O O . VAL A 1 219 ? -5.059 0.503 5.879 1 93.5 219 VAL A O 1
ATOM 1645 N N . ALA A 1 220 ? -3.904 0.07 3.984 1 95.44 220 ALA A N 1
ATOM 1646 C CA . ALA A 1 220 ? -2.803 -0.487 4.762 1 95.44 220 ALA A CA 1
ATOM 1647 C C . ALA A 1 220 ? -2.15 0.583 5.633 1 95.44 220 ALA A C 1
ATOM 1649 O O . ALA A 1 220 ? -1.826 0.333 6.797 1 95.44 220 ALA A O 1
ATOM 1650 N N . VAL A 1 221 ? -1.953 1.753 5.094 1 96.88 221 VAL A N 1
ATOM 1651 C CA . VAL A 1 221 ? -1.408 2.863 5.867 1 96.88 221 VAL A CA 1
ATOM 1652 C C . VAL A 1 221 ? -2.387 3.254 6.973 1 96.88 221 VAL A C 1
ATOM 1654 O O . VAL A 1 221 ? -1.979 3.514 8.109 1 96.88 221 VAL A O 1
ATOM 1657 N N . GLN A 1 222 ? -3.648 3.305 6.633 1 96.75 222 GLN A N 1
ATOM 1658 C CA . GLN A 1 222 ? -4.668 3.619 7.633 1 96.75 222 GLN A CA 1
ATOM 1659 C C . GLN A 1 222 ? -4.617 2.631 8.797 1 96.75 222 GLN A C 1
ATOM 1661 O O . GLN A 1 222 ? -4.703 3.029 9.953 1 96.75 222 GLN A O 1
ATOM 1666 N N . MET A 1 223 ? -4.492 1.35 8.453 1 97.94 223 MET A N 1
ATOM 1667 C CA . MET A 1 223 ? -4.395 0.331 9.492 1 97.94 223 MET A CA 1
ATOM 1668 C C . MET A 1 223 ? -3.182 0.578 10.383 1 97.94 223 MET A C 1
ATOM 1670 O O . MET A 1 223 ? -3.264 0.436 11.609 1 97.94 223 MET A O 1
ATOM 1674 N N . GLN A 1 224 ? -2.08 0.967 9.805 1 98.31 224 GLN A N 1
ATOM 1675 C CA . GLN A 1 224 ? -0.874 1.253 10.578 1 98.31 224 GLN A CA 1
ATOM 1676 C C . GLN A 1 224 ? -1.062 2.488 11.453 1 98.31 224 GLN A C 1
ATOM 1678 O O . GLN A 1 224 ? -0.514 2.564 12.555 1 98.31 224 GLN A O 1
ATOM 1683 N N . MET A 1 225 ? -1.813 3.486 10.945 1 98.5 225 MET A N 1
ATOM 1684 C CA . MET A 1 225 ? -2.141 4.652 11.758 1 98.5 225 MET A CA 1
ATOM 1685 C C . MET A 1 225 ? -2.924 4.246 13 1 98.5 225 MET A C 1
ATOM 1687 O O . MET A 1 225 ? -2.625 4.699 14.109 1 98.5 225 MET A O 1
ATOM 1691 N N . VAL A 1 226 ? -3.912 3.367 12.812 1 98.44 226 VAL A N 1
ATOM 1692 C CA . VAL A 1 226 ? -4.723 2.879 13.922 1 98.44 226 VAL A CA 1
ATOM 1693 C C . VAL A 1 226 ? -3.846 2.111 14.906 1 98.44 226 VAL A C 1
ATOM 1695 O O . VAL A 1 226 ? -3.906 2.348 16.125 1 98.44 226 VAL A O 1
ATOM 1698 N N . ARG A 1 227 ? -3.045 1.253 14.375 1 98.12 227 ARG A N 1
ATOM 1699 C CA . ARG A 1 227 ? -2.154 0.436 15.195 1 98.12 227 ARG A CA 1
ATOM 1700 C C . ARG A 1 227 ? -1.206 1.309 16.016 1 98.12 227 ARG A C 1
ATOM 1702 O O . ARG A 1 227 ? -0.875 0.976 17.156 1 98.12 227 ARG A O 1
ATOM 1709 N N . ALA A 1 228 ? -0.78 2.41 15.453 1 97.62 228 ALA A N 1
ATOM 1710 C CA . ALA A 1 228 ? 0.173 3.312 16.094 1 97.62 228 ALA A CA 1
ATOM 1711 C C . ALA A 1 228 ? -0.51 4.16 17.156 1 97.62 228 ALA A C 1
ATOM 1713 O O . ALA A 1 228 ? 0.133 4.992 17.812 1 97.62 228 ALA A O 1
ATOM 1714 N N . GLY A 1 229 ? -1.812 3.98 17.312 1 97.81 229 GLY A N 1
ATOM 1715 C CA . GLY A 1 229 ? -2.553 4.746 18.297 1 97.81 229 GLY A CA 1
ATOM 1716 C C . GLY A 1 229 ? -2.789 6.188 17.891 1 97.81 229 GLY A C 1
ATOM 1717 O O . GLY A 1 229 ? -2.816 7.082 18.734 1 97.81 229 GLY A O 1
ATOM 1718 N N . ALA A 1 230 ? -2.9 6.375 16.594 1 97.81 230 ALA A N 1
ATOM 1719 C CA . ALA A 1 230 ? -3.008 7.75 16.109 1 97.81 230 ALA A CA 1
ATOM 1720 C C . ALA A 1 230 ? -4.469 8.188 16.031 1 97.81 230 ALA A C 1
ATOM 1722 O O . ALA A 1 230 ? -4.758 9.359 15.766 1 97.81 230 ALA A O 1
ATOM 1723 N N . GLY A 1 231 ? -5.383 7.332 16.188 1 96.88 231 GLY A N 1
ATOM 1724 C CA . GLY A 1 231 ? -6.801 7.641 16.094 1 96.88 231 GLY A CA 1
ATOM 1725 C C . GLY A 1 231 ? -7.664 6.414 15.883 1 96.88 231 GLY A C 1
ATOM 1726 O O . GLY A 1 231 ? -7.238 5.289 16.156 1 96.88 231 GLY A O 1
ATOM 1727 N N . LEU A 1 232 ? -8.922 6.656 15.477 1 96.19 232 LEU A N 1
ATOM 1728 C CA . LEU A 1 232 ? -9.898 5.621 15.164 1 96.19 232 LEU A CA 1
ATOM 1729 C C . LEU A 1 232 ? -10.148 5.539 13.656 1 96.19 232 LEU A C 1
ATOM 1731 O O . LEU A 1 232 ? -10.172 6.562 12.977 1 96.19 232 LEU A O 1
ATOM 1735 N N . GLY A 1 233 ? -10.312 4.355 13.156 1 95.88 233 GLY A N 1
ATOM 1736 C CA . GLY A 1 233 ? -10.625 4.176 11.742 1 95.88 233 GLY A CA 1
ATOM 1737 C C . GLY A 1 233 ? -11.43 2.922 11.469 1 95.88 233 GLY A C 1
ATOM 1738 O O . GLY A 1 233 ? -11.492 2.018 12.305 1 95.88 233 GLY A O 1
ATOM 1739 N N . ILE A 1 234 ? -12.133 2.916 10.328 1 95.75 234 ILE A N 1
ATOM 1740 C CA . ILE A 1 234 ? -12.805 1.704 9.875 1 95.75 234 ILE A CA 1
ATOM 1741 C C . ILE A 1 234 ? -11.789 0.744 9.266 1 95.75 234 ILE A C 1
ATOM 1743 O O . ILE A 1 234 ? -11.062 1.108 8.336 1 95.75 234 ILE A O 1
ATOM 1747 N N . VAL A 1 235 ? -11.727 -0.451 9.852 1 97.12 235 VAL A N 1
ATOM 1748 C CA . VAL A 1 235 ? -10.719 -1.41 9.398 1 97.12 235 VAL A CA 1
ATOM 1749 C C . VAL A 1 235 ? -11.406 -2.705 8.961 1 97.12 235 VAL A C 1
ATOM 1751 O O . VAL A 1 235 ? -12.523 -2.996 9.383 1 97.12 235 VAL A O 1
ATOM 1754 N N . HIS A 1 236 ? -10.727 -3.416 8.047 1 98 236 HIS A N 1
ATOM 1755 C CA . HIS A 1 236 ? -11.18 -4.762 7.711 1 98 236 HIS A CA 1
ATOM 1756 C C . HIS A 1 236 ? -11.008 -5.711 8.891 1 98 236 HIS A C 1
ATOM 1758 O O . HIS A 1 236 ? -9.938 -5.75 9.508 1 98 236 HIS A O 1
ATOM 1764 N N . ASP A 1 237 ? -12.016 -6.547 9.148 1 98.38 237 ASP A N 1
ATOM 1765 C CA . ASP A 1 237 ? -11.906 -7.516 10.242 1 98.38 237 ASP A CA 1
ATOM 1766 C C . ASP A 1 237 ? -10.773 -8.5 9.984 1 98.38 237 ASP A C 1
ATOM 1768 O O . ASP A 1 237 ? -10.078 -8.914 10.914 1 98.38 237 ASP A O 1
ATOM 1772 N N . PHE A 1 238 ? -10.57 -8.82 8.719 1 98.56 238 PHE A N 1
ATOM 1773 C CA . PHE A 1 238 ? -9.547 -9.812 8.414 1 98.56 238 PHE A CA 1
ATOM 1774 C C . PHE A 1 238 ? -8.148 -9.234 8.617 1 98.56 238 PHE A C 1
ATOM 1776 O O . PHE A 1 238 ? -7.16 -9.969 8.586 1 98.56 238 PHE A O 1
ATOM 1783 N N . ALA A 1 239 ? -8.047 -7.934 8.836 1 98.25 239 ALA A N 1
ATOM 1784 C CA . ALA A 1 239 ? -6.742 -7.312 9.078 1 98.25 239 ALA A CA 1
ATOM 1785 C C . ALA A 1 239 ? -6.445 -7.23 10.57 1 98.25 239 ALA A C 1
ATOM 1787 O O . ALA A 1 239 ? -5.297 -7.035 10.977 1 98.25 239 ALA A O 1
ATOM 1788 N N . ILE A 1 240 ? -7.398 -7.352 11.445 1 98.19 240 ILE A N 1
ATOM 1789 C CA . ILE A 1 240 ? -7.297 -7.094 12.875 1 98.19 240 ILE A CA 1
ATOM 1790 C C . ILE A 1 240 ? -6.328 -8.086 13.516 1 98.19 240 ILE A C 1
ATOM 1792 O O . ILE A 1 240 ? -5.508 -7.711 14.359 1 98.19 240 ILE A O 1
ATOM 1796 N N . PRO A 1 241 ? -6.324 -9.391 13.109 1 96.94 241 PRO A N 1
ATOM 1797 C CA . PRO A 1 241 ? -5.426 -10.359 13.742 1 96.94 241 PRO A CA 1
ATOM 1798 C C . PRO A 1 241 ? -3.951 -10 13.562 1 96.94 241 PRO A C 1
ATOM 1800 O O . PRO A 1 241 ? -3.105 -10.43 14.352 1 96.94 241 PRO A O 1
ATOM 1803 N N . ALA A 1 242 ? -3.633 -9.195 12.562 1 95.5 242 ALA A N 1
ATOM 1804 C CA . ALA A 1 242 ? -2.252 -8.781 12.336 1 95.5 242 ALA A CA 1
ATOM 1805 C C . ALA A 1 242 ? -1.835 -7.699 13.328 1 95.5 242 ALA A C 1
ATOM 1807 O O . ALA A 1 242 ? -0.646 -7.402 13.477 1 95.5 242 ALA A O 1
ATOM 1808 N N . CYS A 1 243 ? -2.736 -7.074 13.984 1 96.06 243 CYS A N 1
ATOM 1809 C CA . CYS A 1 243 ? -2.508 -6.027 14.977 1 96.06 243 CYS A CA 1
ATOM 1810 C C . CYS A 1 243 ? -3.182 -6.371 16.297 1 96.06 243 CYS A C 1
ATOM 1812 O O . CYS A 1 243 ? -4.25 -5.84 16.609 1 96.06 243 CYS A O 1
ATOM 1814 N N . PRO A 1 244 ? -2.557 -7.07 17.141 1 93.62 244 PRO A N 1
ATOM 1815 C CA . PRO A 1 244 ? -3.209 -7.668 18.312 1 93.62 244 PRO A CA 1
ATOM 1816 C C . PRO A 1 244 ? -3.76 -6.625 19.281 1 93.62 244 PRO A C 1
ATOM 1818 O O . PRO A 1 244 ? -4.699 -6.906 20.031 1 93.62 244 PRO A O 1
ATOM 1821 N N . ASP A 1 245 ? -3.242 -5.457 19.281 1 96.69 245 ASP A N 1
ATOM 1822 C CA . ASP A 1 245 ? -3.684 -4.445 20.234 1 96.69 245 ASP A CA 1
ATOM 1823 C C . ASP A 1 245 ? -4.801 -3.584 19.656 1 96.69 245 ASP A C 1
ATOM 1825 O O . ASP A 1 245 ? -5.34 -2.707 20.328 1 96.69 245 ASP A O 1
ATOM 1829 N N . VAL A 1 246 ? -5.145 -3.793 18.422 1 98.19 246 VAL A N 1
ATOM 1830 C CA . VAL A 1 246 ? -6.258 -3.092 17.781 1 98.19 246 VAL A CA 1
ATOM 1831 C C . VAL A 1 246 ? -7.562 -3.82 18.094 1 98.19 246 VAL A C 1
ATOM 1833 O O . VAL A 1 246 ? -7.676 -5.027 17.859 1 98.19 246 VAL A O 1
ATOM 1836 N N . VAL A 1 247 ? -8.516 -3.094 18.641 1 98.12 247 VAL A N 1
ATOM 1837 C CA . VAL A 1 247 ? -9.781 -3.703 19.047 1 98.12 247 VAL A CA 1
ATOM 1838 C C . VAL A 1 247 ? -10.945 -2.912 18.453 1 98.12 247 VAL A C 1
ATOM 1840 O O . VAL A 1 247 ? -10.82 -1.715 18.188 1 98.12 247 VAL A O 1
ATOM 1843 N N . ARG A 1 248 ? -12.094 -3.578 18.297 1 97.44 248 ARG A N 1
ATOM 1844 C CA . ARG A 1 248 ? -13.297 -2.951 17.766 1 97.44 248 ARG A CA 1
ATOM 1845 C C . ARG A 1 248 ? -13.875 -1.947 18.766 1 97.44 248 ARG A C 1
ATOM 1847 O O . ARG A 1 248 ? -13.797 -2.154 19.969 1 97.44 248 ARG A O 1
ATOM 1854 N N . VAL A 1 249 ? -14.391 -0.917 18.156 1 95.69 249 VAL A N 1
ATOM 1855 C CA . VAL A 1 249 ? -15.078 0.125 18.906 1 95.69 249 VAL A CA 1
ATOM 1856 C C . VAL A 1 249 ? -16.531 0.217 18.453 1 95.69 249 VAL A C 1
ATOM 1858 O O . VAL A 1 249 ? -16.797 0.33 17.25 1 95.69 249 VAL A O 1
ATOM 1861 N N . LEU A 1 250 ? -17.484 0.082 19.344 1 94.06 250 LEU A N 1
ATOM 1862 C CA . LEU A 1 250 ? -18.922 0.133 19.062 1 94.06 250 LEU A CA 1
ATOM 1863 C C . LEU A 1 250 ? -19.297 -0.887 17.984 1 94.06 250 LEU A C 1
ATOM 1865 O O . LEU A 1 250 ? -19.938 -0.539 16.984 1 94.06 250 LEU A O 1
ATOM 1869 N N . PRO A 1 251 ? -18.922 -2.189 18.219 1 94.69 251 PRO A N 1
ATOM 1870 C CA . PRO A 1 251 ? -19.094 -3.188 17.172 1 94.69 251 PRO A CA 1
ATOM 1871 C C . PRO A 1 251 ? -20.562 -3.398 16.781 1 94.69 251 PRO A C 1
ATOM 1873 O O . PRO A 1 251 ? -20.859 -3.809 15.656 1 94.69 251 PRO A O 1
ATOM 1876 N N . GLU A 1 252 ? -21.484 -3.059 17.641 1 92.62 252 GLU A N 1
ATOM 1877 C CA . GLU A 1 252 ? -22.891 -3.24 17.328 1 92.62 252 GLU A CA 1
ATOM 1878 C C . GLU A 1 252 ? -23.438 -2.047 16.547 1 92.62 252 GLU A C 1
ATOM 1880 O O . GLU A 1 252 ? -24.375 -2.193 15.75 1 92.62 252 GLU A O 1
ATOM 1885 N N . ALA A 1 253 ? -22.922 -0.935 16.797 1 91.69 253 ALA A N 1
ATOM 1886 C CA . ALA A 1 253 ? -23.422 0.291 16.172 1 91.69 253 ALA A CA 1
ATOM 1887 C C . ALA A 1 253 ? -22.812 0.486 14.789 1 91.69 253 ALA A C 1
ATOM 1889 O O . ALA A 1 253 ? -23.469 1.02 13.891 1 91.69 253 ALA A O 1
ATOM 1890 N N . ILE A 1 254 ? -21.562 0.13 14.656 1 91.69 254 ILE A N 1
ATOM 1891 C CA . ILE A 1 254 ? -20.875 0.28 13.383 1 91.69 254 ILE A CA 1
ATOM 1892 C C . ILE A 1 254 ? -20.406 -1.085 12.891 1 91.69 254 ILE A C 1
ATOM 1894 O O . ILE A 1 254 ? -19.406 -1.617 13.375 1 91.69 254 ILE A O 1
ATOM 1898 N N . ALA A 1 255 ? -21.094 -1.622 11.953 1 92.88 255 ALA A N 1
ATOM 1899 C CA . ALA A 1 255 ? -20.812 -2.916 11.328 1 92.88 255 ALA A CA 1
ATOM 1900 C C . ALA A 1 255 ? -21.125 -2.887 9.836 1 92.88 255 ALA A C 1
ATOM 1902 O O . ALA A 1 255 ? -22.297 -2.852 9.438 1 92.88 255 ALA A O 1
ATOM 1903 N N . LEU A 1 256 ? -20.047 -2.902 9.094 1 93.56 256 LEU A N 1
ATOM 1904 C CA . LEU A 1 256 ? -20.219 -2.852 7.645 1 93.56 256 LEU A CA 1
ATOM 1905 C C . LEU A 1 256 ? -19.938 -4.215 7.016 1 93.56 256 LEU A C 1
ATOM 1907 O O . LEU A 1 256 ? -19.141 -4.992 7.539 1 93.56 256 LEU A O 1
ATOM 1911 N N . ARG A 1 257 ? -20.641 -4.512 5.934 1 94.69 257 ARG A N 1
ATOM 1912 C CA . ARG A 1 257 ? -20.391 -5.699 5.117 1 94.69 257 ARG A CA 1
ATOM 1913 C C . ARG A 1 257 ? -20.234 -5.324 3.646 1 94.69 257 ARG A C 1
ATOM 1915 O O . ARG A 1 257 ? -21.031 -4.551 3.105 1 94.69 257 ARG A O 1
ATOM 1922 N N . ARG A 1 258 ? -19.172 -5.746 3.084 1 94.94 258 ARG A N 1
ATOM 1923 C CA . ARG A 1 258 ? -18.875 -5.508 1.677 1 94.94 258 ARG A CA 1
ATOM 1924 C C . ARG A 1 258 ? -18.531 -6.809 0.963 1 94.94 258 ARG A C 1
ATOM 1926 O O . ARG A 1 258 ? -18.469 -7.871 1.59 1 94.94 258 ARG A O 1
ATOM 1933 N N . THR A 1 259 ? -18.375 -6.699 -0.388 1 95.81 259 THR A N 1
ATOM 1934 C CA . THR A 1 259 ? -18.109 -7.879 -1.196 1 95.81 259 THR A CA 1
ATOM 1935 C C . THR A 1 259 ? -16.906 -7.641 -2.115 1 95.81 259 THR A C 1
ATOM 1937 O O . THR A 1 259 ? -16.797 -6.582 -2.732 1 95.81 259 THR A O 1
ATOM 1940 N N . PHE A 1 260 ? -16.016 -8.617 -2.131 1 96.31 260 PHE A N 1
ATOM 1941 C CA . PHE A 1 260 ? -15 -8.656 -3.182 1 96.31 260 PHE A CA 1
ATOM 1942 C C . PHE A 1 260 ? -15.516 -9.43 -4.395 1 96.31 260 PHE A C 1
ATOM 1944 O O . PHE A 1 260 ? -16.203 -10.438 -4.246 1 96.31 260 PHE A O 1
ATOM 1951 N N . TRP A 1 261 ? -15.055 -8.953 -5.52 1 93.94 261 TRP A N 1
ATOM 1952 C CA . TRP A 1 261 ? -15.375 -9.617 -6.781 1 93.94 261 TRP A CA 1
ATOM 1953 C C . TRP A 1 261 ? -14.102 -10.031 -7.52 1 93.94 261 TRP A C 1
ATOM 1955 O O . TRP A 1 261 ? -13.125 -9.273 -7.547 1 93.94 261 TRP A O 1
ATOM 1965 N N . LEU A 1 262 ? -14.117 -11.203 -8.047 1 94.56 262 LEU A N 1
ATOM 1966 C CA . LEU A 1 262 ? -13.039 -11.672 -8.906 1 94.56 262 LEU A CA 1
ATOM 1967 C C . LEU A 1 262 ? -13.383 -11.445 -10.375 1 94.56 262 LEU A C 1
ATOM 1969 O O . LEU A 1 262 ? -14.438 -11.883 -10.844 1 94.56 262 LEU A O 1
ATOM 1973 N N . VAL A 1 263 ? -12.469 -10.758 -11.039 1 92.12 263 VAL A N 1
ATOM 1974 C CA . VAL A 1 263 ? -12.719 -10.352 -12.414 1 92.12 263 VAL A CA 1
ATOM 1975 C C . VAL A 1 263 ? -11.609 -10.883 -13.32 1 92.12 263 VAL A C 1
ATOM 1977 O O . VAL A 1 263 ? -10.438 -10.852 -12.953 1 92.12 263 VAL A O 1
ATOM 1980 N N . ARG A 1 264 ? -11.922 -11.391 -14.414 1 88.44 264 ARG A N 1
ATOM 1981 C CA . ARG A 1 264 ? -10.953 -11.75 -15.453 1 88.44 264 ARG A CA 1
ATOM 1982 C C . ARG A 1 264 ? -11.523 -11.492 -16.844 1 88.44 264 ARG A C 1
ATOM 1984 O O . ARG A 1 264 ? -12.734 -11.328 -17 1 88.44 264 ARG A O 1
ATOM 1991 N N . HIS A 1 265 ? -10.625 -11.336 -17.781 1 84.56 265 HIS A N 1
ATOM 1992 C CA . HIS A 1 265 ? -11.07 -11.141 -19.156 1 84.56 265 HIS A CA 1
ATOM 1993 C C . HIS A 1 265 ? -11.875 -12.344 -19.656 1 84.56 265 HIS A C 1
ATOM 1995 O O . HIS A 1 265 ? -11.516 -13.492 -19.375 1 84.56 265 HIS A O 1
ATOM 2001 N N . ALA A 1 266 ? -12.836 -12.078 -20.453 1 81.19 266 ALA A N 1
ATOM 2002 C CA . ALA A 1 266 ? -13.75 -13.125 -20.906 1 81.19 266 ALA A CA 1
ATOM 2003 C C . ALA A 1 266 ? -13.023 -14.148 -21.781 1 81.19 266 ALA A C 1
ATOM 2005 O O . ALA A 1 266 ? -13.352 -15.336 -21.766 1 81.19 266 ALA A O 1
ATOM 2006 N N . ASP A 1 267 ? -12.039 -13.625 -22.5 1 75.38 267 ASP A N 1
ATOM 2007 C CA . ASP A 1 267 ? -11.305 -14.484 -23.422 1 75.38 267 ASP A CA 1
ATOM 2008 C C . ASP A 1 267 ? -10.438 -15.492 -22.656 1 75.38 267 ASP A C 1
ATOM 2010 O O . ASP A 1 267 ? -10.047 -16.516 -23.203 1 75.38 267 ASP A O 1
ATOM 2014 N N . ASP A 1 268 ? -10.188 -15.195 -21.453 1 74.75 268 ASP A N 1
ATOM 2015 C CA . ASP A 1 268 ? -9.312 -16.047 -20.656 1 74.75 268 ASP A CA 1
ATOM 2016 C C . ASP A 1 268 ? -10.07 -17.25 -20.109 1 74.75 268 ASP A C 1
ATOM 2018 O O . ASP A 1 268 ? -9.461 -18.188 -19.594 1 74.75 268 ASP A O 1
ATOM 2022 N N . ARG A 1 269 ? -11.289 -17.281 -20.266 1 67.44 269 ARG A N 1
ATOM 2023 C CA . ARG A 1 269 ? -12.086 -18.391 -19.766 1 67.44 269 ARG A CA 1
ATOM 2024 C C . ARG A 1 269 ? -11.773 -19.672 -20.516 1 67.44 269 ARG A C 1
ATOM 2026 O O . ARG A 1 269 ? -12 -20.781 -20 1 67.44 269 ARG A O 1
ATOM 2033 N N . ARG A 1 270 ? -11.125 -19.438 -21.531 1 65.25 270 ARG A N 1
ATOM 2034 C CA . ARG A 1 270 ? -10.82 -20.609 -22.344 1 65.25 270 ARG A CA 1
ATOM 2035 C C . ARG A 1 270 ? -9.523 -21.281 -21.891 1 65.25 270 ARG A C 1
ATOM 2037 O O . ARG A 1 270 ? -9.273 -22.438 -22.203 1 65.25 270 ARG A O 1
ATOM 2044 N N . SER A 1 271 ? -8.867 -20.562 -21.109 1 78.44 271 SER A N 1
ATOM 2045 C CA . SER A 1 271 ? -7.629 -21.109 -20.562 1 78.44 271 SER A CA 1
ATOM 2046 C C . SER A 1 271 ? -7.902 -22.016 -19.375 1 78.44 271 SER A C 1
ATOM 2048 O O . SER A 1 271 ? -8.352 -21.547 -18.328 1 78.44 271 SER A O 1
ATOM 2050 N N . GLU A 1 272 ? -7.668 -23.297 -19.516 1 78.12 272 GLU A N 1
ATOM 2051 C CA . GLU A 1 272 ? -7.855 -24.25 -18.422 1 78.12 272 GLU A CA 1
ATOM 2052 C C . GLU A 1 272 ? -6.973 -23.922 -17.234 1 78.12 272 GLU A C 1
ATOM 2054 O O . GLU A 1 272 ? -7.395 -24.062 -16.078 1 78.12 272 GLU A O 1
ATOM 2059 N N . ARG A 1 273 ? -5.781 -23.469 -17.5 1 82.44 273 ARG A N 1
ATOM 2060 C CA . ARG A 1 273 ? -4.836 -23.078 -16.453 1 82.44 273 ARG A CA 1
ATOM 2061 C C . ARG A 1 273 ? -5.395 -21.938 -15.609 1 82.44 273 ARG A C 1
ATOM 2063 O O . ARG A 1 273 ? -5.391 -22 -14.383 1 82.44 273 ARG A O 1
ATOM 2070 N N . LEU A 1 274 ? -5.902 -20.984 -16.266 1 87.5 274 LEU A N 1
ATOM 2071 C CA . LEU A 1 274 ? -6.441 -19.812 -15.57 1 87.5 274 LEU A CA 1
ATOM 2072 C C . LEU A 1 274 ? -7.719 -20.172 -14.812 1 87.5 274 LEU A C 1
ATOM 2074 O O . LEU A 1 274 ? -7.973 -19.656 -13.727 1 87.5 274 LEU A O 1
ATOM 2078 N N . THR A 1 275 ? -8.445 -21.047 -15.391 1 86.81 275 THR A N 1
ATOM 2079 C CA . THR A 1 275 ? -9.672 -21.484 -14.734 1 86.81 275 THR A CA 1
ATOM 2080 C C . THR A 1 275 ? -9.367 -22.297 -13.477 1 86.81 275 THR A C 1
ATOM 2082 O O . THR A 1 275 ? -9.984 -22.094 -12.438 1 86.81 275 THR A O 1
ATOM 2085 N N . ARG A 1 276 ? -8.43 -23.156 -13.602 1 86.5 276 ARG A N 1
ATOM 2086 C CA . ARG A 1 276 ? -8.016 -23.938 -12.445 1 86.5 276 ARG A CA 1
ATOM 2087 C C . ARG A 1 276 ? -7.445 -23.047 -11.352 1 86.5 276 ARG A C 1
ATOM 2089 O O . ARG A 1 276 ? -7.738 -23.234 -10.172 1 86.5 276 ARG A O 1
ATOM 2096 N N . PHE A 1 277 ? -6.668 -22.125 -11.734 1 93.75 277 PHE A N 1
ATOM 2097 C CA . PHE A 1 277 ? -6.137 -21.172 -10.773 1 93.75 277 PHE A CA 1
ATOM 2098 C C . PHE A 1 277 ? -7.262 -20.391 -10.109 1 93.75 277 PHE A C 1
ATOM 2100 O O . PHE A 1 277 ? -7.273 -20.234 -8.883 1 93.75 277 PHE A O 1
ATOM 2107 N N . ALA A 1 278 ? -8.195 -19.922 -10.898 1 93.75 278 ALA A N 1
ATOM 2108 C CA . ALA A 1 278 ? -9.297 -19.125 -10.383 1 93.75 278 ALA A CA 1
ATOM 2109 C C . ALA A 1 278 ? -10.086 -19.875 -9.32 1 93.75 278 ALA A C 1
ATOM 2111 O O . ALA A 1 278 ? -10.469 -19.312 -8.297 1 93.75 278 ALA A O 1
ATOM 2112 N N . GLU A 1 279 ? -10.32 -21.094 -9.578 1 90.38 279 GLU A N 1
ATOM 2113 C CA . GLU A 1 279 ? -11.078 -21.922 -8.648 1 90.38 279 GLU A CA 1
ATOM 2114 C C . GLU A 1 279 ? -10.328 -22.109 -7.336 1 90.38 279 GLU A C 1
ATOM 2116 O O . GLU A 1 279 ? -10.883 -21.891 -6.254 1 90.38 279 GLU A O 1
ATOM 2121 N N . ALA A 1 280 ? -9.062 -22.516 -7.445 1 92.88 280 ALA A N 1
ATOM 2122 C CA . ALA A 1 280 ? -8.234 -22.688 -6.254 1 92.88 280 ALA A CA 1
ATOM 2123 C C . ALA A 1 280 ? -8.086 -21.391 -5.484 1 92.88 280 ALA A C 1
ATOM 2125 O O . ALA A 1 280 ? -8.203 -21.359 -4.258 1 92.88 280 ALA A O 1
ATOM 2126 N N . PHE A 1 281 ? -7.895 -20.359 -6.215 1 97.62 281 PHE A N 1
ATOM 2127 C CA . PHE A 1 281 ? -7.688 -19.031 -5.652 1 97.62 281 PHE A CA 1
ATOM 2128 C C . PHE A 1 281 ? -8.938 -18.547 -4.922 1 97.62 281 PHE A C 1
ATOM 2130 O O . PHE A 1 281 ? -8.852 -18.047 -3.799 1 97.62 281 PHE A O 1
ATOM 2137 N N . ALA A 1 282 ? -10.039 -18.672 -5.52 1 96.94 282 ALA A N 1
ATOM 2138 C CA . ALA A 1 282 ? -11.297 -18.219 -4.938 1 96.94 282 ALA A CA 1
ATOM 2139 C C . ALA A 1 282 ? -11.609 -18.969 -3.652 1 96.94 282 ALA A C 1
ATOM 2141 O O . ALA A 1 282 ? -11.977 -18.359 -2.643 1 96.94 282 ALA A O 1
ATOM 2142 N N . GLN A 1 283 ? -11.461 -20.25 -3.738 1 95.12 283 GLN A N 1
ATOM 2143 C CA . GLN A 1 283 ? -11.734 -21.078 -2.562 1 95.12 283 GLN A CA 1
ATOM 2144 C C . GLN A 1 283 ? -10.789 -20.719 -1.416 1 95.12 283 GLN A C 1
ATOM 2146 O O . GLN A 1 283 ? -11.227 -20.562 -0.274 1 95.12 283 GLN A O 1
ATOM 2151 N N . ALA A 1 284 ? -9.539 -20.578 -1.701 1 97.5 284 ALA A N 1
ATOM 2152 C CA . ALA A 1 284 ? -8.539 -20.266 -0.685 1 97.5 284 ALA A CA 1
ATOM 2153 C C . ALA A 1 284 ? -8.797 -18.891 -0.083 1 97.5 284 ALA A C 1
ATOM 2155 O O . ALA A 1 284 ? -8.641 -18.688 1.125 1 97.5 284 ALA A O 1
ATOM 2156 N N . THR A 1 285 ? -9.156 -17.938 -0.902 1 98.62 285 THR A N 1
ATOM 2157 C CA . THR A 1 285 ? -9.406 -16.578 -0.448 1 98.62 285 THR A CA 1
ATOM 2158 C C . THR A 1 285 ? -10.609 -16.531 0.491 1 98.62 285 THR A C 1
ATOM 2160 O O . THR A 1 285 ? -10.547 -15.914 1.557 1 98.62 285 THR A O 1
ATOM 2163 N N . ARG A 1 286 ? -11.625 -17.234 0.154 1 97.38 286 ARG A N 1
ATOM 2164 C CA . ARG A 1 286 ? -12.812 -17.297 0.994 1 97.38 286 ARG A CA 1
ATOM 2165 C C . ARG A 1 286 ? -12.492 -17.938 2.346 1 97.38 286 ARG A C 1
ATOM 2167 O O . ARG A 1 286 ? -12.898 -17.406 3.389 1 97.38 286 ARG A O 1
ATOM 2174 N N . THR A 1 287 ? -11.82 -19 2.26 1 97.25 287 THR A N 1
ATOM 2175 C CA . THR A 1 287 ? -11.461 -19.734 3.475 1 97.25 287 THR A CA 1
ATOM 2176 C C . THR A 1 287 ? -10.594 -18.859 4.379 1 97.25 287 THR A C 1
ATOM 2178 O O . THR A 1 287 ? -10.797 -18.828 5.594 1 97.25 287 THR A O 1
ATOM 2181 N N . GLU A 1 288 ? -9.664 -18.125 3.803 1 98.44 288 GLU A N 1
ATOM 2182 C CA . GLU A 1 288 ? -8.742 -17.297 4.586 1 98.44 288 GLU A CA 1
ATOM 2183 C C . GLU A 1 288 ? -9.453 -16.109 5.215 1 98.44 288 GLU A C 1
ATOM 2185 O O . GLU A 1 288 ? -9.211 -15.781 6.375 1 98.44 288 GLU A O 1
ATOM 2190 N N . ILE A 1 289 ? -10.312 -15.484 4.457 1 98.62 289 ILE A N 1
ATOM 2191 C CA . ILE A 1 289 ? -11.07 -14.359 5 1 98.62 289 ILE A CA 1
ATOM 2192 C C . ILE A 1 289 ? -11.914 -14.828 6.18 1 98.62 289 ILE A C 1
ATOM 2194 O O . ILE A 1 289 ? -11.93 -14.195 7.234 1 98.62 289 ILE A O 1
ATOM 2198 N N . ALA A 1 290 ? -12.57 -15.969 6.012 1 97.38 290 ALA A N 1
ATOM 2199 C CA . ALA A 1 290 ? -13.391 -16.531 7.086 1 97.38 290 ALA A CA 1
ATOM 2200 C C . ALA A 1 290 ? -12.547 -16.828 8.32 1 97.38 290 ALA A C 1
ATOM 2202 O O . ALA A 1 290 ? -12.945 -16.516 9.445 1 97.38 290 ALA A O 1
ATOM 2203 N N . ARG A 1 291 ? -11.453 -17.406 8.117 1 97.75 291 ARG A N 1
ATOM 2204 C CA . ARG A 1 291 ? -10.562 -17.75 9.219 1 97.75 291 ARG A CA 1
ATOM 2205 C C . ARG A 1 291 ? -10.125 -16.5 9.977 1 97.75 291 ARG A C 1
ATOM 2207 O O . ARG A 1 291 ? -10.203 -16.453 11.203 1 97.75 291 ARG A O 1
ATOM 2214 N N . LEU A 1 292 ? -9.664 -15.508 9.266 1 98.25 292 LEU A N 1
ATOM 2215 C CA . LEU A 1 292 ? -9.148 -14.281 9.875 1 98.25 292 LEU A CA 1
ATOM 2216 C C . LEU A 1 292 ? -10.258 -13.531 10.609 1 98.25 292 LEU A C 1
ATOM 2218 O O . LEU A 1 292 ? -10.031 -12.977 11.68 1 98.25 292 LEU A O 1
ATOM 2222 N N . GLU A 1 293 ? -11.422 -13.531 10.016 1 98.12 293 GLU A N 1
ATOM 2223 C CA . GLU A 1 293 ? -12.531 -12.836 10.672 1 98.12 293 GLU A CA 1
ATOM 2224 C C . GLU A 1 293 ? -12.961 -13.562 11.938 1 98.12 293 GLU A C 1
ATOM 2226 O O . GLU A 1 293 ? -13.383 -12.93 12.914 1 98.12 293 GLU A O 1
ATOM 2231 N N . THR A 1 294 ? -12.875 -14.883 11.938 1 97.25 294 THR A N 1
ATOM 2232 C CA . THR A 1 294 ? -13.133 -15.648 13.148 1 97.25 294 THR A CA 1
ATOM 2233 C C . THR A 1 294 ? -12.125 -15.297 14.242 1 97.25 294 THR A C 1
ATOM 2235 O O . THR A 1 294 ? -12.5 -15.117 15.398 1 97.25 294 THR A O 1
ATOM 2238 N N . LEU A 1 295 ? -10.883 -15.164 13.859 1 96.31 295 LEU A N 1
ATOM 2239 C CA . LEU A 1 295 ? -9.844 -14.773 14.805 1 96.31 295 LEU A CA 1
ATOM 2240 C C . LEU A 1 295 ? -10.102 -13.375 15.352 1 96.31 295 LEU A C 1
ATOM 2242 O O . LEU A 1 295 ? -9.922 -13.125 16.547 1 96.31 295 LEU A O 1
ATOM 2246 N N . ALA A 1 296 ? -10.516 -12.516 14.484 1 96.06 296 ALA A N 1
ATOM 2247 C CA . ALA A 1 296 ? -10.797 -11.141 14.883 1 96.06 296 ALA A CA 1
ATOM 2248 C C . ALA A 1 296 ? -11.93 -11.078 15.898 1 96.06 296 ALA A C 1
ATOM 2250 O O . ALA A 1 296 ? -11.93 -10.227 16.781 1 96.06 296 ALA A O 1
ATOM 2251 N N . ALA A 1 297 ? -12.922 -11.961 15.758 1 92.06 297 ALA A N 1
ATOM 2252 C CA . ALA A 1 297 ? -14.078 -11.992 16.641 1 92.06 297 ALA A CA 1
ATOM 2253 C C . ALA A 1 297 ? -13.672 -12.336 18.078 1 92.06 297 ALA A C 1
ATOM 2255 O O . ALA A 1 297 ? -14.344 -11.953 19.031 1 92.06 297 ALA A O 1
ATOM 2256 N N . GLY A 1 298 ? -12.547 -12.992 18.203 1 86.69 298 GLY A N 1
ATOM 2257 C CA . GLY A 1 298 ? -12.055 -13.352 19.531 1 86.69 298 GLY A CA 1
ATOM 2258 C C . GLY A 1 298 ? -11.203 -12.266 20.172 1 86.69 298 GLY A C 1
ATOM 2259 O O . GLY A 1 298 ? -10.789 -12.391 21.312 1 86.69 298 GLY A O 1
ATOM 2260 N N . GLN A 1 299 ? -10.883 -11.273 19.453 1 84.94 299 GLN A N 1
ATOM 2261 C CA . GLN A 1 299 ? -10.047 -10.164 19.906 1 84.94 299 GLN A CA 1
ATOM 2262 C C . GLN A 1 299 ? -10.898 -9.008 20.438 1 84.94 299 GLN A C 1
ATOM 2264 O O . GLN A 1 299 ? -11.945 -8.695 19.859 1 84.94 299 GLN A O 1
ATOM 2269 N N . MET B 1 1 ? -11.477 37.5 -11.219 1 53.12 1 MET B N 1
ATOM 2270 C CA . MET B 1 1 ? -11.352 36.156 -10.648 1 53.12 1 MET B CA 1
ATOM 2271 C C . MET B 1 1 ? -11 36.219 -9.164 1 53.12 1 MET B C 1
ATOM 2273 O O . MET B 1 1 ? -10.086 36.969 -8.773 1 53.12 1 MET B O 1
ATOM 2277 N N . ASP B 1 2 ? -11.953 35.906 -8.352 1 62.97 2 ASP B N 1
ATOM 2278 C CA . ASP B 1 2 ? -11.688 35.969 -6.914 1 62.97 2 ASP B CA 1
ATOM 2279 C C . ASP B 1 2 ? -11.453 34.594 -6.316 1 62.97 2 ASP B C 1
ATOM 2281 O O . ASP B 1 2 ? -11.719 33.594 -6.965 1 62.97 2 ASP B O 1
ATOM 2285 N N . TRP B 1 3 ? -10.898 34.594 -5.172 1 68.62 3 TRP B N 1
ATOM 2286 C CA . TRP B 1 3 ? -10.508 33.375 -4.465 1 68.62 3 TRP B CA 1
ATOM 2287 C C . TRP B 1 3 ? -11.695 32.469 -4.289 1 68.62 3 TRP B C 1
ATOM 2289 O O . TRP B 1 3 ? -11.57 31.234 -4.434 1 68.62 3 TRP B O 1
ATOM 2299 N N . ASP B 1 4 ? -12.75 32.969 -4.062 1 74.81 4 ASP B N 1
ATOM 2300 C CA . ASP B 1 4 ? -13.953 32.188 -3.834 1 74.81 4 ASP B CA 1
ATOM 2301 C C . ASP B 1 4 ? -14.336 31.391 -5.086 1 74.81 4 ASP B C 1
ATOM 2303 O O . ASP B 1 4 ? -14.773 30.25 -4.996 1 74.81 4 ASP B O 1
ATOM 2307 N N . ASP B 1 5 ? -14.086 32 -6.188 1 79.31 5 ASP B N 1
ATOM 2308 C CA . ASP B 1 5 ? -14.398 31.344 -7.449 1 79.31 5 ASP B CA 1
ATOM 2309 C C . ASP B 1 5 ? -13.445 30.188 -7.715 1 79.31 5 ASP B C 1
ATOM 2311 O O . ASP B 1 5 ? -13.867 29.125 -8.18 1 79.31 5 ASP B O 1
ATOM 2315 N N . LEU B 1 6 ? -12.227 30.391 -7.363 1 80.06 6 LEU B N 1
ATOM 2316 C CA . LEU B 1 6 ? -11.227 29.344 -7.574 1 80.06 6 LEU B CA 1
ATOM 2317 C C . LEU B 1 6 ? -11.484 28.156 -6.645 1 80.06 6 LEU B C 1
ATOM 2319 O O . LEU B 1 6 ? -11.281 27 -7.035 1 80.06 6 LEU B O 1
ATOM 2323 N N . ARG B 1 7 ? -11.953 28.516 -5.539 1 80.81 7 ARG B N 1
ATOM 2324 C CA . ARG B 1 7 ? -12.312 27.469 -4.582 1 80.81 7 ARG B CA 1
ATOM 2325 C C . ARG B 1 7 ? -13.461 26.609 -5.105 1 80.81 7 ARG B C 1
ATOM 2327 O O . ARG B 1 7 ? -13.438 25.391 -4.973 1 80.81 7 ARG B O 1
ATOM 2334 N N . VAL B 1 8 ? -14.391 27.25 -5.645 1 84.94 8 VAL B N 1
ATOM 2335 C CA . VAL B 1 8 ? -15.539 26.562 -6.223 1 84.94 8 VAL B CA 1
ATOM 2336 C C . VAL B 1 8 ? -15.094 25.703 -7.395 1 84.94 8 VAL B C 1
ATOM 2338 O O . VAL B 1 8 ? -15.5 24.547 -7.512 1 84.94 8 VAL B O 1
ATOM 2341 N N . PHE B 1 9 ? -14.219 26.25 -8.211 1 88.94 9 PHE B N 1
ATOM 2342 C CA . PHE B 1 9 ? -13.656 25.531 -9.344 1 88.94 9 PHE B CA 1
ATOM 2343 C C . PHE B 1 9 ? -12.945 24.266 -8.883 1 88.94 9 PHE B C 1
ATOM 2345 O O . PHE B 1 9 ? -13.188 23.188 -9.414 1 88.94 9 PHE B O 1
ATOM 2352 N N . LEU B 1 10 ? -12.141 24.438 -7.93 1 85.5 10 LEU B N 1
ATOM 2353 C CA . LEU B 1 10 ? -11.367 23.312 -7.422 1 85.5 10 LEU B CA 1
ATOM 2354 C C . LEU B 1 10 ? -12.281 22.234 -6.848 1 85.5 10 LEU B C 1
ATOM 2356 O O . LEU B 1 10 ? -12.039 21.047 -7.051 1 85.5 10 LEU B O 1
ATOM 2360 N N . ALA B 1 11 ? -13.273 22.641 -6.164 1 84.5 11 ALA B N 1
ATOM 2361 C CA . ALA B 1 11 ? -14.219 21.703 -5.562 1 84.5 11 ALA B CA 1
ATOM 2362 C C . ALA B 1 11 ? -14.93 20.875 -6.629 1 84.5 11 ALA B C 1
ATOM 2364 O O . ALA B 1 11 ? -15.086 19.656 -6.48 1 84.5 11 ALA B O 1
ATOM 2365 N N . VAL B 1 12 ? -15.25 21.5 -7.688 1 88.12 12 VAL B N 1
ATOM 2366 C CA . VAL B 1 12 ? -15.953 20.828 -8.773 1 88.12 12 VAL B CA 1
ATOM 2367 C C . VAL B 1 12 ? -14.984 19.906 -9.508 1 88.12 12 VAL B C 1
ATOM 2369 O O . VAL B 1 12 ? -15.344 18.781 -9.883 1 88.12 12 VAL B O 1
ATOM 2372 N N . ALA B 1 13 ? -13.828 20.406 -9.719 1 86 13 ALA B N 1
ATOM 2373 C CA . ALA B 1 13 ? -12.82 19.625 -10.422 1 86 13 ALA B CA 1
ATOM 2374 C C . ALA B 1 13 ? -12.508 18.328 -9.672 1 86 13 ALA B C 1
ATOM 2376 O O . ALA B 1 13 ? -12.359 17.266 -10.281 1 86 13 ALA B O 1
ATOM 2377 N N . ARG B 1 14 ? -12.438 18.516 -8.43 1 77.5 14 ARG B N 1
ATOM 2378 C CA . ARG B 1 14 ? -12.094 17.391 -7.578 1 77.5 14 ARG B CA 1
ATOM 2379 C C . ARG B 1 14 ? -13.266 16.422 -7.453 1 77.5 14 ARG B C 1
ATOM 2381 O O . ARG B 1 14 ? -13.078 15.203 -7.488 1 77.5 14 ARG B O 1
ATOM 2388 N N . ALA B 1 15 ? -14.469 16.953 -7.32 1 78.31 15 ALA B N 1
ATOM 2389 C CA . ALA B 1 15 ? -15.664 16.156 -7.07 1 78.31 15 ALA B CA 1
ATOM 2390 C C . ALA B 1 15 ? -16.234 15.609 -8.375 1 78.31 15 ALA B C 1
ATOM 2392 O O . ALA B 1 15 ? -17.047 14.68 -8.359 1 78.31 15 ALA B O 1
ATOM 2393 N N . GLU B 1 16 ? -15.836 16.234 -9.461 1 80.31 16 GLU B N 1
ATOM 2394 C CA . GLU B 1 16 ? -16.328 15.938 -10.812 1 80.31 16 GLU B CA 1
ATOM 2395 C C . GLU B 1 16 ? -17.859 15.961 -10.859 1 80.31 16 GLU B C 1
ATOM 2397 O O . GLU B 1 16 ? -18.469 15.266 -11.672 1 80.31 16 GLU B O 1
ATOM 2402 N N . SER B 1 17 ? -18.438 16.594 -9.906 1 86.19 17 SER B N 1
ATOM 2403 C CA . SER B 1 17 ? -19.875 16.781 -9.812 1 86.19 17 SER B CA 1
ATOM 2404 C C . SER B 1 17 ? -20.219 18.078 -9.094 1 86.19 17 SER B C 1
ATOM 2406 O O . SER B 1 17 ? -19.562 18.453 -8.125 1 86.19 17 SER B O 1
ATOM 2408 N N . LEU B 1 18 ? -21.312 18.719 -9.547 1 86.31 18 LEU B N 1
ATOM 2409 C CA . LEU B 1 18 ? -21.75 19.938 -8.906 1 86.31 18 LEU B CA 1
ATOM 2410 C C . LEU B 1 18 ? -22.344 19.656 -7.531 1 86.31 18 LEU B C 1
ATOM 2412 O O . LEU B 1 18 ? -22.094 20.391 -6.57 1 86.31 18 LEU B O 1
ATOM 2416 N N . SER B 1 19 ? -23.047 18.547 -7.527 1 86 19 SER B N 1
ATOM 2417 C CA . SER B 1 19 ? -23.703 18.219 -6.266 1 86 19 SER B CA 1
ATOM 2418 C C . SER B 1 19 ? -22.672 17.812 -5.203 1 86 19 SER B C 1
ATOM 2420 O O . SER B 1 19 ? -22.797 18.203 -4.039 1 86 19 SER B O 1
ATOM 2422 N N . ALA B 1 20 ? -21.719 17.156 -5.645 1 82.31 20 ALA B N 1
ATOM 2423 C CA . ALA B 1 20 ? -20.672 16.734 -4.715 1 82.31 20 ALA B CA 1
ATOM 2424 C C . ALA B 1 20 ? -19.828 17.922 -4.254 1 82.31 20 ALA B C 1
ATOM 2426 O O . ALA B 1 20 ? -19.484 18.031 -3.074 1 82.31 20 ALA B O 1
ATOM 2427 N N . ALA B 1 21 ? -19.562 18.734 -5.121 1 86.56 21 ALA B N 1
ATOM 2428 C CA . ALA B 1 21 ? -18.828 19.953 -4.789 1 86.56 21 ALA B CA 1
ATOM 2429 C C . ALA B 1 21 ? -19.625 20.844 -3.834 1 86.56 21 ALA B C 1
ATOM 2431 O O . ALA B 1 21 ? -19.078 21.422 -2.906 1 86.56 21 ALA B O 1
ATOM 2432 N N . ALA B 1 22 ? -20.891 20.906 -4.047 1 85.19 22 ALA B N 1
ATOM 2433 C CA . ALA B 1 22 ? -21.781 21.703 -3.213 1 85.19 22 ALA B CA 1
ATOM 2434 C C . ALA B 1 22 ? -21.75 21.219 -1.765 1 85.19 22 ALA B C 1
ATOM 2436 O O . ALA B 1 22 ? -21.734 22.031 -0.835 1 85.19 22 ALA B O 1
ATOM 2437 N N . ARG B 1 23 ? -21.703 20.031 -1.604 1 79.44 23 ARG B N 1
ATOM 2438 C CA . ARG B 1 23 ? -21.641 19.453 -0.267 1 79.44 23 ARG B CA 1
ATOM 2439 C C . ARG B 1 23 ? -20.375 19.859 0.456 1 79.44 23 ARG B C 1
ATOM 2441 O O . ARG B 1 23 ? -20.406 20.25 1.628 1 79.44 23 ARG B O 1
ATOM 2448 N N . VAL B 1 24 ? -19.266 19.938 -0.306 1 73.12 24 VAL B N 1
ATOM 2449 C CA . VAL B 1 24 ? -17.969 20.297 0.245 1 73.12 24 VAL B CA 1
ATOM 2450 C C . VAL B 1 24 ? -17.938 21.797 0.572 1 73.12 24 VAL B C 1
ATOM 2452 O O . VAL B 1 24 ? -17.375 22.203 1.586 1 73.12 24 VAL B O 1
ATOM 2455 N N . LEU B 1 25 ? -18.609 22.484 -0.151 1 75.62 25 LEU B N 1
ATOM 2456 C CA . LEU B 1 25 ? -18.562 23.938 -0.039 1 75.62 25 LEU B CA 1
ATOM 2457 C C . LEU B 1 25 ? -19.703 24.453 0.848 1 75.62 25 LEU B C 1
ATOM 2459 O O . LEU B 1 25 ? -19.797 25.656 1.12 1 75.62 25 LEU B O 1
ATOM 2463 N N . LYS B 1 26 ? -20.469 23.453 1.302 1 77.81 26 LYS B N 1
ATOM 2464 C CA . LYS B 1 26 ? -21.609 23.781 2.158 1 77.81 26 LYS B CA 1
ATOM 2465 C C . LYS B 1 26 ? -22.484 24.844 1.51 1 77.81 26 LYS B C 1
ATOM 2467 O O . LYS B 1 26 ? -22.859 25.828 2.146 1 77.81 26 LYS B O 1
ATOM 2472 N N . CYS B 1 27 ? -22.859 24.547 0.236 1 80.94 27 CYS B N 1
ATOM 2473 C CA . CYS B 1 27 ? -23.781 25.391 -0.518 1 80.94 27 CYS B CA 1
ATOM 2474 C C . CYS B 1 27 ? -24.609 24.547 -1.485 1 80.94 27 CYS B C 1
ATOM 2476 O O . CYS B 1 27 ? -24.578 23.312 -1.443 1 80.94 27 CYS B O 1
ATOM 2478 N N . ASP B 1 28 ? -25.547 25.141 -2.119 1 84.06 28 ASP B N 1
ATOM 2479 C CA . ASP B 1 28 ? -26.406 24.391 -3.029 1 84.06 28 ASP B CA 1
ATOM 2480 C C . ASP B 1 28 ? -25.75 24.234 -4.398 1 84.06 28 ASP B C 1
ATOM 2482 O O . ASP B 1 28 ? -24.953 25.078 -4.809 1 84.06 28 ASP B O 1
ATOM 2486 N N . ALA B 1 29 ? -26.125 23.172 -5.027 1 88.94 29 ALA B N 1
ATOM 2487 C CA . ALA B 1 29 ? -25.562 22.812 -6.324 1 88.94 29 ALA B CA 1
ATOM 2488 C C . ALA B 1 29 ? -25.828 23.906 -7.359 1 88.94 29 ALA B C 1
ATOM 2490 O O . ALA B 1 29 ? -25 24.156 -8.234 1 88.94 29 ALA B O 1
ATOM 2491 N N . ALA B 1 30 ? -26.984 24.547 -7.266 1 88.38 30 ALA B N 1
ATOM 2492 C CA . ALA B 1 30 ? -27.312 25.625 -8.188 1 88.38 30 ALA B CA 1
ATOM 2493 C C . ALA B 1 30 ? -26.344 26.797 -8.039 1 88.38 30 ALA B C 1
ATOM 2495 O O . ALA B 1 30 ? -25.938 27.391 -9.039 1 88.38 30 ALA B O 1
ATOM 2496 N N . THR B 1 31 ? -26.031 27.094 -6.848 1 85.38 31 THR B N 1
ATOM 2497 C CA . THR B 1 31 ? -25.047 28.141 -6.551 1 85.38 31 THR B CA 1
ATOM 2498 C C . THR B 1 31 ? -23.688 27.781 -7.113 1 85.38 31 THR B C 1
ATOM 2500 O O . THR B 1 31 ? -23.016 28.609 -7.73 1 85.38 31 THR B O 1
ATOM 2503 N N . VAL B 1 32 ? -23.312 26.547 -6.926 1 90.75 32 VAL B N 1
ATOM 2504 C CA . VAL B 1 32 ? -22.016 26.078 -7.426 1 90.75 32 VAL B CA 1
ATOM 2505 C C . VAL B 1 32 ? -21.984 26.188 -8.945 1 90.75 32 VAL B C 1
ATOM 2507 O O . VAL B 1 32 ? -21 26.672 -9.523 1 90.75 32 VAL B O 1
ATOM 2510 N N . GLY B 1 33 ? -23.031 25.734 -9.578 1 90.19 33 GLY B N 1
ATOM 2511 C CA . GLY B 1 33 ? -23.125 25.828 -11.023 1 90.19 33 GLY B CA 1
ATOM 2512 C C . GLY B 1 33 ? -23.016 27.25 -11.547 1 90.19 33 GLY B C 1
ATOM 2513 O O . GLY B 1 33 ? -22.297 27.5 -12.516 1 90.19 33 GLY B O 1
ATOM 2514 N N . ARG B 1 34 ? -23.734 28.156 -10.914 1 88 34 ARG B N 1
ATOM 2515 C CA . ARG B 1 34 ? -23.734 29.562 -11.305 1 88 34 ARG B CA 1
ATOM 2516 C C . ARG B 1 34 ? -22.328 30.156 -11.156 1 88 34 ARG B C 1
ATOM 2518 O O . ARG B 1 34 ? -21.891 30.938 -12 1 88 34 ARG B O 1
ATOM 2525 N N . ARG B 1 35 ? -21.734 29.797 -10.094 1 87.75 35 ARG B N 1
ATOM 2526 C CA . ARG B 1 35 ? -20.406 30.344 -9.828 1 87.75 35 ARG B CA 1
ATOM 2527 C C . ARG B 1 35 ? -19.391 29.812 -10.828 1 87.75 35 ARG B C 1
ATOM 2529 O O . ARG B 1 35 ? -18.5 30.547 -11.273 1 87.75 35 ARG B O 1
ATOM 2536 N N . VAL B 1 36 ? -19.547 28.609 -11.188 1 90.62 36 VAL B N 1
ATOM 2537 C CA . VAL B 1 36 ? -18.672 28.016 -12.203 1 90.62 36 VAL B CA 1
ATOM 2538 C C . VAL B 1 36 ? -18.891 28.719 -13.539 1 90.62 36 VAL B C 1
ATOM 2540 O O . VAL B 1 36 ? -17.938 29.062 -14.234 1 90.62 36 VAL B O 1
ATOM 2543 N N . ALA B 1 37 ? -20.125 28.922 -13.852 1 88.38 37 ALA B N 1
ATOM 2544 C CA . ALA B 1 37 ? -20.469 29.609 -15.102 1 88.38 37 ALA B CA 1
ATOM 2545 C C . ALA B 1 37 ? -19.906 31.016 -15.125 1 88.38 37 ALA B C 1
ATOM 2547 O O . ALA B 1 37 ? -19.375 31.469 -16.141 1 88.38 37 ALA B O 1
ATOM 2548 N N . ARG B 1 38 ? -20.078 31.672 -14.047 1 85.31 38 ARG B N 1
ATOM 2549 C CA . ARG B 1 38 ? -19.531 33.031 -13.93 1 85.31 38 ARG B CA 1
ATOM 2550 C C . ARG B 1 38 ? -18.016 33.031 -14.109 1 85.31 38 ARG B C 1
ATOM 2552 O O . ARG B 1 38 ? -17.469 33.906 -14.797 1 85.31 38 ARG B O 1
ATOM 2559 N N . LEU B 1 39 ? -17.328 32.094 -13.469 1 87.06 39 LEU B N 1
ATOM 2560 C CA . LEU B 1 39 ? -15.883 31.984 -13.586 1 87.06 39 LEU B CA 1
ATOM 2561 C C . LEU B 1 39 ? -15.477 31.734 -15.039 1 87.06 39 LEU B C 1
ATOM 2563 O O . LEU B 1 39 ? -14.523 32.344 -15.531 1 87.06 39 LEU B O 1
ATOM 2567 N N . GLU B 1 40 ? -16.172 30.859 -15.703 1 89.69 40 GLU B N 1
ATOM 2568 C CA . GLU B 1 40 ? -15.914 30.578 -17.109 1 89.69 40 GLU B CA 1
ATOM 2569 C C . GLU B 1 40 ? -16.125 31.812 -17.969 1 89.69 40 GLU B C 1
ATOM 2571 O O . GLU B 1 40 ? -15.344 32.062 -18.906 1 89.69 40 GLU B O 1
ATOM 2576 N N . GLU B 1 41 ? -17.172 32.562 -17.688 1 85.88 41 GLU B N 1
ATOM 2577 C CA . GLU B 1 41 ? -17.438 33.812 -18.391 1 85.88 41 GLU B CA 1
ATOM 2578 C C . GLU B 1 41 ? -16.328 34.812 -18.172 1 85.88 41 GLU B C 1
ATOM 2580 O O . GLU B 1 41 ? -15.852 35.469 -19.125 1 85.88 41 GLU B O 1
ATOM 2585 N N . ASP B 1 42 ? -15.953 34.969 -16.984 1 80.81 42 ASP B N 1
ATOM 2586 C CA . ASP B 1 42 ? -14.898 35.906 -16.641 1 80.81 42 ASP B CA 1
ATOM 2587 C C . ASP B 1 42 ? -13.586 35.562 -17.328 1 80.81 42 ASP B C 1
ATOM 2589 O O . ASP B 1 42 ? -12.836 36.438 -17.75 1 80.81 42 ASP B O 1
ATOM 2593 N N . LEU B 1 43 ? -13.352 34.25 -17.422 1 83.75 43 LEU B N 1
ATOM 2594 C CA . LEU B 1 43 ? -12.094 33.781 -17.984 1 83.75 43 LEU B CA 1
ATOM 2595 C C . LEU B 1 43 ? -12.211 33.625 -19.5 1 83.75 43 LEU B C 1
ATOM 2597 O O . LEU B 1 43 ? -11.195 33.469 -20.188 1 83.75 43 LEU B O 1
ATOM 2601 N N . GLY B 1 44 ? -13.43 33.656 -19.984 1 86.44 44 GLY B N 1
ATOM 2602 C CA . GLY B 1 44 ? -13.664 33.531 -21.422 1 86.44 44 GLY B CA 1
ATOM 2603 C C . GLY B 1 44 ? -13.398 32.125 -21.938 1 86.44 44 GLY B C 1
ATOM 2604 O O . GLY B 1 44 ? -13.023 31.953 -23.094 1 86.44 44 GLY B O 1
ATOM 2605 N N . ALA B 1 45 ? -13.375 31.188 -21.078 1 87.62 45 ALA B N 1
ATOM 2606 C CA . ALA B 1 45 ? -13.117 29.797 -21.453 1 87.62 45 ALA B CA 1
ATOM 2607 C C . ALA B 1 45 ? -14 28.844 -20.656 1 87.62 45 ALA B C 1
ATOM 2609 O O . ALA B 1 45 ? -14.32 29.109 -19.484 1 87.62 45 ALA B O 1
ATOM 2610 N N . LYS B 1 46 ? -14.367 27.797 -21.25 1 91.44 46 LYS B N 1
ATOM 2611 C CA . LYS B 1 46 ? -15.055 26.719 -20.547 1 91.44 46 LYS B CA 1
ATOM 2612 C C . LYS B 1 46 ? -14.07 25.844 -19.766 1 91.44 46 LYS B C 1
ATOM 2614 O O . LYS B 1 46 ? -13.055 25.406 -20.328 1 91.44 46 LYS B O 1
ATOM 2619 N N . LEU B 1 47 ? -14.359 25.703 -18.5 1 92.12 47 LEU B N 1
ATOM 2620 C CA . LEU B 1 47 ? -13.453 24.953 -17.641 1 92.12 47 LEU B CA 1
ATOM 2621 C C . LEU B 1 47 ? -13.898 23.5 -17.5 1 92.12 47 LEU B C 1
ATOM 2623 O O . LEU B 1 47 ? -13.094 22.625 -17.203 1 92.12 47 LEU B O 1
ATOM 2627 N N . PHE B 1 48 ? -15.172 23.25 -17.688 1 92.12 48 PHE B N 1
ATOM 2628 C CA . PHE B 1 48 ? -15.742 21.922 -17.531 1 92.12 48 PHE B CA 1
ATOM 2629 C C . PHE B 1 48 ? -16.594 21.562 -18.734 1 92.12 48 PHE B C 1
ATOM 2631 O O . PHE B 1 48 ? -17.219 22.422 -19.359 1 92.12 48 PHE B O 1
ATOM 2638 N N . LEU B 1 49 ? -16.438 20.234 -19.125 1 87.81 49 LEU B N 1
ATOM 2639 C CA . LEU B 1 49 ? -17.406 19.641 -20.031 1 87.81 49 LEU B CA 1
ATOM 2640 C C . LEU B 1 49 ? -18.484 18.875 -19.266 1 87.81 49 LEU B C 1
ATOM 2642 O O . LEU B 1 49 ? -18.172 18 -18.469 1 87.81 49 LEU B O 1
ATOM 2646 N N . LYS B 1 50 ? -19.688 19.422 -19.453 1 81.44 50 LYS B N 1
ATOM 2647 C CA . LYS B 1 50 ? -20.828 18.766 -18.812 1 81.44 50 LYS B CA 1
ATOM 2648 C C . LYS B 1 50 ? -21.281 17.547 -19.625 1 81.44 50 LYS B C 1
ATOM 2650 O O . LYS B 1 50 ? -21.438 17.641 -20.844 1 81.44 50 LYS B O 1
ATOM 2655 N N . SER B 1 51 ? -21.188 16.406 -19 1 75.69 51 SER B N 1
ATOM 2656 C CA . SER B 1 51 ? -21.703 15.18 -19.594 1 75.69 51 SER B CA 1
ATOM 2657 C C . SER B 1 51 ? -22.641 14.469 -18.625 1 75.69 51 SER B C 1
ATOM 2659 O O . SER B 1 51 ? -22.719 14.82 -17.438 1 75.69 51 SER B O 1
ATOM 2661 N N . PRO B 1 52 ? -23.422 13.586 -19.078 1 71.56 52 PRO B N 1
ATOM 2662 C CA . PRO B 1 52 ? -24.266 12.805 -18.172 1 71.56 52 PRO B CA 1
ATOM 2663 C C . PRO B 1 52 ? -23.469 12.117 -17.062 1 71.56 52 PRO B C 1
ATOM 2665 O O . PRO B 1 52 ? -24.016 11.797 -16 1 71.56 52 PRO B O 1
ATOM 2668 N N . GLN B 1 53 ? -22.25 12.039 -17.312 1 69.31 53 GLN B N 1
ATOM 2669 C CA . GLN B 1 53 ? -21.391 11.328 -16.359 1 69.31 53 GLN B CA 1
ATOM 2670 C C . GLN B 1 53 ? -20.812 12.289 -15.328 1 69.31 53 GLN B C 1
ATOM 2672 O O . GLN B 1 53 ? -20.188 11.852 -14.359 1 69.31 53 GLN B O 1
ATOM 2677 N N . GLY B 1 54 ? -21.031 13.539 -15.555 1 77.75 54 GLY B N 1
ATOM 2678 C CA . GLY B 1 54 ? -20.531 14.531 -14.617 1 77.75 54 GLY B CA 1
ATOM 2679 C C . GLY B 1 54 ? -19.781 15.672 -15.281 1 77.75 54 GLY B C 1
ATOM 2680 O O . GLY B 1 54 ? -20.078 16.016 -16.422 1 77.75 54 GLY B O 1
ATOM 2681 N N . TYR B 1 55 ? -19.031 16.328 -14.422 1 84.75 55 TYR B N 1
ATOM 2682 C CA . TYR B 1 55 ? -18.219 17.453 -14.867 1 84.75 55 TYR B CA 1
ATOM 2683 C C . TYR B 1 55 ? -16.766 17.016 -15.086 1 84.75 55 TYR B C 1
ATOM 2685 O O . TYR B 1 55 ? -16.109 16.547 -14.156 1 84.75 55 TYR B O 1
ATOM 2693 N N . ARG B 1 56 ? -16.359 17.094 -16.312 1 83.94 56 ARG B N 1
ATOM 2694 C CA . ARG B 1 56 ? -14.977 16.797 -16.641 1 83.94 56 ARG B CA 1
ATOM 2695 C C . ARG B 1 56 ? -14.219 18.062 -17.031 1 83.94 56 ARG B C 1
ATOM 2697 O O . ARG B 1 56 ? -14.781 18.953 -17.672 1 83.94 56 ARG B O 1
ATOM 2704 N N . LEU B 1 57 ? -12.945 18.094 -16.672 1 84.94 57 LEU B N 1
ATOM 2705 C CA . LEU B 1 57 ? -12.117 19.266 -16.953 1 84.94 57 LEU B CA 1
ATOM 2706 C C . LEU B 1 57 ? -11.859 19.391 -18.453 1 84.94 57 LEU B C 1
ATOM 2708 O O . LEU B 1 57 ? -11.594 18.391 -19.125 1 84.94 57 LEU B O 1
ATOM 2712 N N . THR B 1 58 ? -12.086 20.641 -18.969 1 86.31 58 THR B N 1
ATOM 2713 C CA . THR B 1 58 ? -11.578 20.984 -20.297 1 86.31 58 THR B CA 1
ATOM 2714 C C . THR B 1 58 ? -10.078 21.25 -20.234 1 86.31 58 THR B C 1
ATOM 2716 O O . THR B 1 58 ? -9.469 21.188 -19.172 1 86.31 58 THR B O 1
ATOM 2719 N N . GLU B 1 59 ? -9.547 21.516 -21.406 1 80.38 59 GLU B N 1
ATOM 2720 C CA . GLU B 1 59 ? -8.117 21.844 -21.438 1 80.38 59 GLU B CA 1
ATOM 2721 C C . GLU B 1 59 ? -7.816 23.109 -20.641 1 80.38 59 GLU B C 1
ATOM 2723 O O . GLU B 1 59 ? -6.906 23.109 -19.812 1 80.38 59 GLU B O 1
ATOM 2728 N N . PRO B 1 60 ? -8.633 24.094 -20.844 1 82.12 60 PRO B N 1
ATOM 2729 C CA . PRO B 1 60 ? -8.43 25.266 -20 1 82.12 60 PRO B CA 1
ATOM 2730 C C . PRO B 1 60 ? -8.609 24.953 -18.516 1 82.12 60 PRO B C 1
ATOM 2732 O O . PRO B 1 60 ? -7.895 25.5 -17.672 1 82.12 60 PRO B O 1
ATOM 2735 N N . GLY B 1 61 ? -9.562 24.109 -18.219 1 86.75 61 GLY B N 1
ATOM 2736 C CA . GLY B 1 61 ? -9.758 23.688 -16.844 1 86.75 61 GLY B CA 1
ATOM 2737 C C . GLY B 1 61 ? -8.539 23 -16.234 1 86.75 61 GLY B C 1
ATOM 2738 O O . GLY B 1 61 ? -8.133 23.312 -15.117 1 86.75 61 GLY B O 1
ATOM 2739 N N . ARG B 1 62 ? -7.977 22.219 -16.984 1 80.5 62 ARG B N 1
ATOM 2740 C CA . ARG B 1 62 ? -6.785 21.5 -16.531 1 80.5 62 ARG B CA 1
ATOM 2741 C C . ARG B 1 62 ? -5.625 22.453 -16.297 1 80.5 62 ARG B C 1
ATOM 2743 O O . ARG B 1 62 ? -4.871 22.297 -15.328 1 80.5 62 ARG B O 1
ATOM 2750 N N . ARG B 1 63 ? -5.574 23.484 -17.094 1 76.56 63 ARG B N 1
ATOM 2751 C CA . ARG B 1 63 ? -4.508 24.469 -16.969 1 76.56 63 ARG B CA 1
ATOM 2752 C C . ARG B 1 63 ? -4.703 25.344 -15.742 1 76.56 63 ARG B C 1
ATOM 2754 O O . ARG B 1 63 ? -3.734 25.859 -15.188 1 76.56 63 ARG B O 1
ATOM 2761 N N . LEU B 1 64 ? -5.918 25.453 -15.344 1 80.19 64 LEU B N 1
ATOM 2762 C CA . LEU B 1 64 ? -6.219 26.344 -14.227 1 80.19 64 LEU B CA 1
ATOM 2763 C C . LEU B 1 64 ? -5.957 25.641 -12.898 1 80.19 64 LEU B C 1
ATOM 2765 O O . LEU B 1 64 ? -5.734 26.297 -11.875 1 80.19 64 LEU B O 1
ATOM 2769 N N . ILE B 1 65 ? -5.98 24.312 -12.961 1 79.25 65 ILE B N 1
ATOM 2770 C CA . ILE B 1 65 ? -5.902 23.516 -11.734 1 79.25 65 ILE B CA 1
ATOM 2771 C C . ILE B 1 65 ? -4.645 23.906 -10.953 1 79.25 65 ILE B C 1
ATOM 2773 O O . ILE B 1 65 ? -4.727 24.281 -9.781 1 79.25 65 ILE B O 1
ATOM 2777 N N . PRO B 1 66 ? -3.518 24.031 -11.586 1 67.25 66 PRO B N 1
ATOM 2778 C CA . PRO B 1 66 ? -2.32 24.359 -10.812 1 67.25 66 PRO B CA 1
ATOM 2779 C C . PRO B 1 66 ? -2.383 25.766 -10.211 1 67.25 66 PRO B C 1
ATOM 2781 O O . PRO B 1 66 ? -1.918 25.984 -9.086 1 67.25 66 PRO B O 1
ATOM 2784 N N . HIS B 1 67 ? -2.982 26.625 -10.867 1 67.44 67 HIS B N 1
ATOM 2785 C CA . HIS B 1 67 ? -3.098 28 -10.383 1 67.44 67 HIS B CA 1
ATOM 2786 C C . HIS B 1 67 ? -4.086 28.094 -9.227 1 67.44 67 HIS B C 1
ATOM 2788 O O . HIS B 1 67 ? -3.834 28.781 -8.242 1 67.44 67 HIS B O 1
ATOM 2794 N N . ALA B 1 68 ? -5.164 27.391 -9.445 1 75.38 68 ALA B N 1
ATOM 2795 C CA . ALA B 1 68 ? -6.176 27.391 -8.391 1 75.38 68 ALA B CA 1
ATOM 2796 C C . ALA B 1 68 ? -5.648 26.719 -7.121 1 75.38 68 ALA B C 1
ATOM 2798 O O . ALA B 1 68 ? -5.883 27.203 -6.012 1 75.38 68 ALA B O 1
ATOM 2799 N N . GLU B 1 69 ? -4.988 25.734 -7.355 1 68.81 69 GLU B N 1
ATOM 2800 C CA . GLU B 1 69 ? -4.402 25.016 -6.223 1 68.81 69 GLU B CA 1
ATOM 2801 C C . GLU B 1 69 ? -3.369 25.875 -5.504 1 68.81 69 GLU B C 1
ATOM 2803 O O . GLU B 1 69 ? -3.318 25.906 -4.27 1 68.81 69 GLU B O 1
ATOM 2808 N N . THR B 1 70 ? -2.604 26.594 -6.23 1 60.41 70 THR B N 1
ATOM 2809 C CA . THR B 1 70 ? -1.635 27.531 -5.668 1 60.41 70 THR B CA 1
ATOM 2810 C C . THR B 1 70 ? -2.34 28.625 -4.871 1 60.41 70 THR B C 1
ATOM 2812 O O . THR B 1 70 ? -1.907 28.984 -3.773 1 60.41 70 THR B O 1
ATOM 2815 N N . ALA B 1 71 ? -3.404 29.109 -5.434 1 62.06 71 ALA B N 1
ATOM 2816 C CA . ALA B 1 71 ? -4.18 30.141 -4.746 1 62.06 71 ALA B CA 1
ATOM 2817 C C . ALA B 1 71 ? -4.781 29.594 -3.451 1 62.06 71 ALA B C 1
ATOM 2819 O O . ALA B 1 71 ? -4.777 30.281 -2.424 1 62.06 71 ALA B O 1
ATOM 2820 N N . GLU B 1 72 ? -5.266 28.453 -3.582 1 63.34 72 GLU B N 1
ATOM 2821 C CA . GLU B 1 72 ? -5.84 27.812 -2.396 1 63.34 72 GLU B CA 1
ATOM 2822 C C . GLU B 1 72 ? -4.797 27.656 -1.297 1 63.34 72 GLU B C 1
ATOM 2824 O O . GLU B 1 72 ? -5.066 27.938 -0.129 1 63.34 72 GLU B O 1
ATOM 2829 N N . GLN B 1 73 ? -3.758 27.312 -1.724 1 57.19 73 GLN B N 1
ATOM 2830 C CA . GLN B 1 73 ? -2.654 27.125 -0.787 1 57.19 73 GLN B CA 1
ATOM 2831 C C . GLN B 1 73 ? -2.217 28.469 -0.189 1 57.19 73 GLN B C 1
ATOM 2833 O O . GLN B 1 73 ? -1.951 28.547 1.012 1 57.19 73 GLN B O 1
ATOM 2838 N N . ALA B 1 74 ? -2.166 29.438 -1.024 1 55.22 74 ALA B N 1
ATOM 2839 C CA . ALA B 1 74 ? -1.787 30.766 -0.583 1 55.22 74 ALA B CA 1
ATOM 2840 C C . ALA B 1 74 ? -2.805 31.328 0.407 1 55.22 74 ALA B C 1
ATOM 2842 O O . ALA B 1 74 ? -2.432 31.953 1.406 1 55.22 74 ALA B O 1
ATOM 2843 N N . MET B 1 75 ? -3.992 31.109 0.134 1 54 75 MET B N 1
ATOM 2844 C CA . MET B 1 75 ? -5.047 31.625 1.002 1 54 75 MET B CA 1
ATOM 2845 C C . MET B 1 75 ? -5.082 30.875 2.324 1 54 75 MET B C 1
ATOM 2847 O O . MET B 1 75 ? -5.328 31.453 3.377 1 54 75 MET B O 1
ATOM 2851 N N . SER B 1 76 ? -4.93 29.625 2.137 1 54.09 76 SER B N 1
ATOM 2852 C CA . SER B 1 76 ? -4.871 28.828 3.355 1 54.09 76 SER B CA 1
ATOM 2853 C C . SER B 1 76 ? -3.693 29.234 4.23 1 54.09 76 SER B C 1
ATOM 2855 O O . SER B 1 76 ? -3.822 29.312 5.457 1 54.09 76 SER B O 1
ATOM 2857 N N . GLY B 1 77 ? -2.652 29.453 3.574 1 48.47 77 GLY B N 1
ATOM 2858 C CA . GLY B 1 77 ? -1.484 29.953 4.285 1 48.47 77 GLY B CA 1
ATOM 2859 C C . GLY B 1 77 ? -1.699 31.312 4.91 1 48.47 77 GLY B C 1
ATOM 2860 O O . GLY B 1 77 ? -1.273 31.562 6.043 1 48.47 77 GLY B O 1
ATOM 2861 N N . ALA B 1 78 ? -2.311 32.219 4.184 1 48.41 78 ALA B N 1
ATOM 2862 C CA . ALA B 1 78 ? -2.557 33.562 4.672 1 48.41 78 ALA B CA 1
ATOM 2863 C C . ALA B 1 78 ? -3.457 33.562 5.906 1 48.41 78 ALA B C 1
ATOM 2865 O O . ALA B 1 78 ? -3.219 34.281 6.867 1 48.41 78 ALA B O 1
ATOM 2866 N N . ALA B 1 79 ? -4.539 32.875 5.758 1 46.78 79 ALA B N 1
ATOM 2867 C CA . ALA B 1 79 ? -5.418 32.781 6.922 1 46.78 79 ALA B CA 1
ATOM 2868 C C . ALA B 1 79 ? -4.664 32.281 8.148 1 46.78 79 ALA B C 1
ATOM 2870 O O . ALA B 1 79 ? -4.883 32.75 9.258 1 46.78 79 ALA B O 1
ATOM 2871 N N . GLU B 1 80 ? -3.867 31.312 7.812 1 46.12 80 GLU B N 1
ATOM 2872 C CA . GLU B 1 80 ? -3.047 30.766 8.891 1 46.12 80 GLU B CA 1
ATOM 2873 C C . GLU B 1 80 ? -2.09 31.828 9.445 1 46.12 80 GLU B C 1
ATOM 2875 O O . GLU B 1 80 ? -1.89 31.906 10.656 1 46.12 80 GLU B O 1
ATOM 2880 N N . GLU B 1 81 ? -1.485 32.562 8.555 1 44.19 81 GLU B N 1
ATOM 2881 C CA . GLU B 1 81 ? -0.599 33.625 8.992 1 44.19 81 GLU B CA 1
ATOM 2882 C C . GLU B 1 81 ? -1.357 34.688 9.789 1 44.19 81 GLU B C 1
ATOM 2884 O O . GLU B 1 81 ? -0.833 35.219 10.766 1 44.19 81 GLU B O 1
ATOM 2889 N N . LEU B 1 82 ? -2.451 35.062 9.273 1 41.88 82 LEU B N 1
ATOM 2890 C CA . LEU B 1 82 ? -3.203 36.094 9.953 1 41.88 82 LEU B CA 1
ATOM 2891 C C . LEU B 1 82 ? -3.73 35.625 11.297 1 41.88 82 LEU B C 1
ATOM 2893 O O . LEU B 1 82 ? -3.969 36.406 12.203 1 41.88 82 LEU B O 1
ATOM 2897 N N . SER B 1 83 ? -4.312 34.438 11.164 1 41.66 83 SER B N 1
ATOM 2898 C CA . SER B 1 83 ? -4.797 34.062 12.477 1 41.66 83 SER B CA 1
ATOM 2899 C C . SER B 1 83 ? -3.686 34.125 13.523 1 41.66 83 SER B C 1
ATOM 2901 O O . SER B 1 83 ? -3.941 34 14.719 1 41.66 83 SER B O 1
ATOM 2903 N N . GLY B 1 84 ? -2.799 34.906 13.438 1 38.44 84 GLY B N 1
ATOM 2904 C CA . GLY B 1 84 ? -1.817 35.25 14.453 1 38.44 84 GLY B CA 1
ATOM 2905 C C . GLY B 1 84 ? -1.48 34.062 15.359 1 38.44 84 GLY B C 1
ATOM 2906 O O . GLY B 1 84 ? -0.938 34.25 16.453 1 38.44 84 GLY B O 1
ATOM 2907 N N . GLN B 1 85 ? -2.375 33.094 15.484 1 39.84 85 GLN B N 1
ATOM 2908 C CA . GLN B 1 85 ? -2.074 32.156 16.562 1 39.84 85 GLN B CA 1
ATOM 2909 C C . GLN B 1 85 ? -0.68 31.562 16.391 1 39.84 85 GLN B C 1
ATOM 2911 O O . GLN B 1 85 ? -0.397 30.906 15.398 1 39.84 85 GLN B O 1
ATOM 2916 N N . THR B 1 86 ? 0.402 32.094 16.828 1 45.34 86 THR B N 1
ATOM 2917 C CA . THR B 1 86 ? 1.842 31.891 16.922 1 45.34 86 THR B CA 1
ATOM 2918 C C . THR B 1 86 ? 2.191 30.438 16.672 1 45.34 86 THR B C 1
ATOM 2920 O O . THR B 1 86 ? 3.215 30.125 16.047 1 45.34 86 THR B O 1
ATOM 2923 N N . GLY B 1 87 ? 1.976 29.328 17.625 1 56.56 87 GLY B N 1
ATOM 2924 C CA . GLY B 1 87 ? 2.775 28.141 17.906 1 56.56 87 GLY B CA 1
ATOM 2925 C C . GLY B 1 87 ? 2.373 26.938 17.094 1 56.56 87 GLY B C 1
ATOM 2926 O O . GLY B 1 87 ? 3.229 26.156 16.656 1 56.56 87 GLY B O 1
ATOM 2927 N N . GLY B 1 88 ? 1.104 26.531 16.922 1 72.12 88 GLY B N 1
ATOM 2928 C CA . GLY B 1 88 ? 0.804 25.219 16.359 1 72.12 88 GLY B CA 1
ATOM 2929 C C . GLY B 1 88 ? 0.514 25.25 14.875 1 72.12 88 GLY B C 1
ATOM 2930 O O . GLY B 1 88 ? 0.243 26.312 14.312 1 72.12 88 GLY B O 1
ATOM 2931 N N . LEU B 1 89 ? 0.925 24.281 14.039 1 84.94 89 LEU B N 1
ATOM 2932 C CA . LEU B 1 89 ? 0.606 24.078 12.625 1 84.94 89 LEU B CA 1
ATOM 2933 C C . LEU B 1 89 ? -0.879 23.781 12.445 1 84.94 89 LEU B C 1
ATOM 2935 O O . LEU B 1 89 ? -1.502 23.156 13.305 1 84.94 89 LEU B O 1
ATOM 2939 N N . SER B 1 90 ? -1.498 24.375 11.445 1 85.12 90 SER B N 1
ATOM 2940 C CA . SER B 1 90 ? -2.885 24.078 11.094 1 85.12 90 SER B CA 1
ATOM 2941 C C . SER B 1 90 ? -3.047 23.891 9.586 1 85.12 90 SER B C 1
ATOM 2943 O O . SER B 1 90 ? -2.08 24.016 8.836 1 85.12 90 SER B O 1
ATOM 2945 N N . GLY B 1 91 ? -4.309 23.453 9.195 1 87.69 91 GLY B N 1
ATOM 2946 C CA . GLY B 1 91 ? -4.578 23.234 7.781 1 87.69 91 GLY B CA 1
ATOM 2947 C C . GLY B 1 91 ? -4.25 21.828 7.316 1 87.69 91 GLY B C 1
ATOM 2948 O O . GLY B 1 91 ? -4.258 20.891 8.117 1 87.69 91 GLY B O 1
ATOM 2949 N N . GLN B 1 92 ? -4.078 21.688 5.969 1 89.44 92 GLN B N 1
ATOM 2950 C CA . GLN B 1 92 ? -3.889 20.375 5.371 1 89.44 92 GLN B CA 1
ATOM 2951 C C . GLN B 1 92 ? -2.516 20.266 4.715 1 89.44 92 GLN B C 1
ATOM 2953 O O . GLN B 1 92 ? -2.08 21.172 4.012 1 89.44 92 GLN B O 1
ATOM 2958 N N . ILE B 1 93 ? -1.837 19.281 5.078 1 91.75 93 ILE B N 1
ATOM 2959 C CA . ILE B 1 93 ? -0.56 18.984 4.441 1 91.75 93 ILE B CA 1
ATOM 2960 C C . ILE B 1 93 ? -0.604 17.578 3.834 1 91.75 93 ILE B C 1
ATOM 2962 O O . ILE B 1 93 ? -0.995 16.609 4.504 1 91.75 93 ILE B O 1
ATOM 2966 N N . ARG B 1 94 ? -0.263 17.453 2.543 1 92.81 94 ARG B N 1
ATOM 2967 C CA . ARG B 1 94 ? -0.225 16.172 1.838 1 92.81 94 ARG B CA 1
ATOM 2968 C C . ARG B 1 94 ? 1.212 15.75 1.558 1 92.81 94 ARG B C 1
ATOM 2970 O O . ARG B 1 94 ? 1.995 16.516 0.995 1 92.81 94 ARG B O 1
ATOM 2977 N N . ILE B 1 95 ? 1.474 14.492 1.971 1 94.25 95 ILE B N 1
ATOM 2978 C CA . ILE B 1 95 ? 2.826 13.969 1.831 1 94.25 95 ILE B CA 1
ATOM 2979 C C . ILE B 1 95 ? 2.797 12.672 1.016 1 94.25 95 ILE B C 1
ATOM 2981 O O . ILE B 1 95 ? 2.117 11.719 1.385 1 94.25 95 ILE B O 1
ATOM 2985 N N . GLY B 1 96 ? 3.52 12.633 -0.093 1 93.44 96 GLY B N 1
ATOM 2986 C CA . GLY B 1 96 ? 3.754 11.398 -0.821 1 93.44 96 GLY B CA 1
ATOM 2987 C C . GLY B 1 96 ? 4.984 10.648 -0.347 1 93.44 96 GLY B C 1
ATOM 2988 O O . GLY B 1 96 ? 6.023 11.258 -0.077 1 93.44 96 GLY B O 1
ATOM 2989 N N . ALA B 1 97 ? 4.863 9.352 -0.234 1 93.94 97 ALA B N 1
ATOM 2990 C CA . ALA B 1 97 ? 5.988 8.555 0.249 1 93.94 97 ALA B CA 1
ATOM 2991 C C . ALA B 1 97 ? 5.977 7.16 -0.363 1 93.94 97 ALA B C 1
ATOM 2993 O O . ALA B 1 97 ? 4.914 6.629 -0.695 1 93.94 97 ALA B O 1
ATOM 2994 N N . PRO B 1 98 ? 7.238 6.605 -0.498 1 92.5 98 PRO B N 1
ATOM 2995 C CA . PRO B 1 98 ? 7.258 5.184 -0.854 1 92.5 98 PRO B CA 1
ATOM 2996 C C . PRO B 1 98 ? 6.555 4.305 0.179 1 92.5 98 PRO B C 1
ATOM 2998 O O . PRO B 1 98 ? 6.477 4.672 1.354 1 92.5 98 PRO B O 1
ATOM 3001 N N . ASP B 1 99 ? 6.18 3.193 -0.246 1 91.75 99 ASP B N 1
ATOM 3002 C CA . ASP B 1 99 ? 5.289 2.312 0.506 1 91.75 99 ASP B CA 1
ATOM 3003 C C . ASP B 1 99 ? 5.891 1.953 1.863 1 91.75 99 ASP B C 1
ATOM 3005 O O . ASP B 1 99 ? 5.195 1.976 2.881 1 91.75 99 ASP B O 1
ATOM 3009 N N . GLY B 1 100 ? 7.121 1.627 1.895 1 94.88 100 GLY B N 1
ATOM 3010 C CA . GLY B 1 100 ? 7.754 1.263 3.152 1 94.88 100 GLY B CA 1
ATOM 3011 C C . GLY B 1 100 ? 7.688 2.361 4.195 1 94.88 100 GLY B C 1
ATOM 3012 O O . GLY B 1 100 ? 7.262 2.125 5.328 1 94.88 100 GLY B O 1
ATOM 3013 N N . CYS B 1 101 ? 8.039 3.547 3.793 1 96.69 101 CYS B N 1
ATOM 3014 C CA . CYS B 1 101 ? 8.016 4.699 4.688 1 96.69 101 CYS B CA 1
ATOM 3015 C C . CYS B 1 101 ? 6.59 5.062 5.074 1 96.69 101 CYS B C 1
ATOM 3017 O O . CYS B 1 101 ? 6.312 5.344 6.242 1 96.69 101 CYS B O 1
ATOM 3019 N N . ALA B 1 102 ? 5.727 5.027 4.117 1 96.69 102 ALA B N 1
ATOM 3020 C CA . ALA B 1 102 ? 4.332 5.406 4.324 1 96.69 102 ALA B CA 1
ATOM 3021 C C . ALA B 1 102 ? 3.652 4.477 5.328 1 96.69 102 ALA B C 1
ATOM 3023 O O . ALA B 1 102 ? 2.801 4.914 6.109 1 96.69 102 ALA B O 1
ATOM 3024 N N . ASN B 1 103 ? 4.043 3.23 5.344 1 97.25 103 ASN B N 1
ATOM 3025 C CA . ASN B 1 103 ? 3.359 2.244 6.176 1 97.25 103 ASN B CA 1
ATOM 3026 C C . ASN B 1 103 ? 4.004 2.129 7.555 1 97.25 103 ASN B C 1
ATOM 3028 O O . ASN B 1 103 ? 3.307 1.965 8.555 1 97.25 103 ASN B O 1
ATOM 3032 N N . TYR B 1 104 ? 5.297 2.27 7.625 1 98.31 104 TYR B N 1
ATOM 3033 C CA . TYR B 1 104 ? 5.918 1.758 8.844 1 98.31 104 TYR B CA 1
ATOM 3034 C C . TYR B 1 104 ? 6.629 2.873 9.602 1 98.31 104 TYR B C 1
ATOM 3036 O O . TYR B 1 104 ? 7.152 2.65 10.695 1 98.31 104 TYR B O 1
ATOM 3044 N N . VAL B 1 105 ? 6.621 4.113 9.055 1 98.69 105 VAL B N 1
ATOM 3045 C CA . VAL B 1 105 ? 7.273 5.227 9.734 1 98.69 105 VAL B CA 1
ATOM 3046 C C . VAL B 1 105 ? 6.285 6.379 9.906 1 98.69 105 VAL B C 1
ATOM 3048 O O . VAL B 1 105 ? 6.039 6.836 11.023 1 98.69 105 VAL B O 1
ATOM 3051 N N . LEU B 1 106 ? 5.598 6.738 8.859 1 98.62 106 LEU B N 1
ATOM 3052 C CA . LEU B 1 106 ? 4.848 7.988 8.82 1 98.62 106 LEU B CA 1
ATOM 3053 C C . LEU B 1 106 ? 3.627 7.918 9.734 1 98.62 106 LEU B C 1
ATOM 3055 O O . LEU B 1 106 ? 3.209 8.93 10.297 1 98.62 106 LEU B O 1
ATOM 3059 N N . PRO B 1 107 ? 3.014 6.766 9.922 1 98.62 107 PRO B N 1
ATOM 3060 C CA . PRO B 1 107 ? 1.868 6.715 10.836 1 98.62 107 PRO B CA 1
ATOM 3061 C C . PRO B 1 107 ? 2.205 7.223 12.234 1 98.62 107 PRO B C 1
ATOM 3063 O O . PRO B 1 107 ? 1.453 8.016 12.805 1 98.62 107 PRO B O 1
ATOM 3066 N N . GLN B 1 108 ? 3.32 6.852 12.758 1 97.81 108 GLN B N 1
ATOM 3067 C CA . GLN B 1 108 ? 3.775 7.293 14.07 1 97.81 108 GLN B CA 1
ATOM 3068 C C . GLN B 1 108 ? 4.16 8.773 14.055 1 97.81 108 GLN B C 1
ATOM 3070 O O . GLN B 1 108 ? 3.76 9.531 14.93 1 97.81 108 GLN B O 1
ATOM 3075 N N . VAL B 1 109 ? 4.879 9.094 13.039 1 98.5 109 VAL B N 1
ATOM 3076 C CA . VAL B 1 109 ? 5.422 10.445 12.922 1 98.5 109 VAL B CA 1
ATOM 3077 C C . VAL B 1 109 ? 4.285 11.453 12.766 1 98.5 109 VAL B C 1
ATOM 3079 O O . VAL B 1 109 ? 4.211 12.438 13.5 1 98.5 109 VAL B O 1
ATOM 3082 N N . CYS B 1 110 ? 3.4 11.164 11.82 1 98.38 110 CYS B N 1
ATOM 3083 C CA . CYS B 1 110 ? 2.312 12.094 11.531 1 98.38 110 CYS B CA 1
ATOM 3084 C C . CYS B 1 110 ? 1.299 12.117 12.672 1 98.38 110 CYS B C 1
ATOM 3086 O O . CYS B 1 110 ? 0.704 13.156 12.953 1 98.38 110 CYS B O 1
ATOM 3088 N N . GLY B 1 111 ? 1.065 10.93 13.312 1 97.25 111 GLY B N 1
ATOM 3089 C CA . GLY B 1 111 ? 0.236 10.922 14.508 1 97.25 111 GLY B CA 1
ATOM 3090 C C . GLY B 1 111 ? 0.738 11.852 15.594 1 97.25 111 GLY B C 1
ATOM 3091 O O . GLY B 1 111 ? -0.035 12.633 16.156 1 97.25 111 GLY B O 1
ATOM 3092 N N . ALA B 1 112 ? 2.027 11.812 15.828 1 96.31 112 ALA B N 1
ATOM 3093 C CA . ALA B 1 112 ? 2.639 12.633 16.859 1 96.31 112 ALA B CA 1
ATOM 3094 C C . ALA B 1 112 ? 2.576 14.117 16.5 1 96.31 112 ALA B C 1
ATOM 3096 O O . ALA B 1 112 ? 2.344 14.969 17.359 1 96.31 112 ALA B O 1
ATOM 3097 N N . ILE B 1 113 ? 2.805 14.375 15.234 1 96.38 113 ILE B N 1
ATOM 3098 C CA . ILE B 1 113 ? 2.756 15.766 14.789 1 96.38 113 ILE B CA 1
ATOM 3099 C C . ILE B 1 113 ? 1.334 16.297 14.938 1 96.38 113 ILE B C 1
ATOM 3101 O O . ILE B 1 113 ? 1.138 17.438 15.383 1 96.38 113 ILE B O 1
ATOM 3105 N N . CYS B 1 114 ? 0.348 15.516 14.602 1 94.69 114 CYS B N 1
ATOM 3106 C CA . CYS B 1 114 ? -1.042 15.93 14.766 1 94.69 114 CYS B CA 1
ATOM 3107 C C . CYS B 1 114 ? -1.388 16.109 16.234 1 94.69 114 CYS B C 1
ATOM 3109 O O . CYS B 1 114 ? -2.143 17.016 16.594 1 94.69 114 CYS B O 1
ATOM 3111 N N . ASP B 1 115 ? -0.869 15.281 17.109 1 92.75 115 ASP B N 1
ATOM 3112 C CA . ASP B 1 115 ? -1.077 15.43 18.547 1 92.75 115 ASP B CA 1
ATOM 3113 C C . ASP B 1 115 ? -0.61 16.797 19.031 1 92.75 115 ASP B C 1
ATOM 3115 O O . ASP B 1 115 ? -1.28 17.438 19.859 1 92.75 115 ASP B O 1
ATOM 3119 N N . ALA B 1 116 ? 0.498 17.234 18.5 1 90.94 116 ALA B N 1
ATOM 3120 C CA . ALA B 1 116 ? 1.118 18.484 18.922 1 90.94 116 ALA B CA 1
ATOM 3121 C C . ALA B 1 116 ? 0.461 19.672 18.234 1 90.94 116 ALA B C 1
ATOM 3123 O O . ALA B 1 116 ? 0.665 20.828 18.641 1 90.94 116 ALA B O 1
ATOM 3124 N N . ASN B 1 117 ? -0.294 19.453 17.219 1 91 117 ASN B N 1
ATOM 3125 C CA . ASN B 1 117 ? -0.897 20.516 16.422 1 91 117 ASN B CA 1
ATOM 3126 C C . ASN B 1 117 ? -2.369 20.234 16.141 1 91 117 ASN B C 1
ATOM 3128 O O . ASN B 1 117 ? -2.727 19.875 15.016 1 91 117 ASN B O 1
ATOM 3132 N N . PRO B 1 118 ? -3.107 20.719 17.188 1 83.69 118 PRO B N 1
ATOM 3133 C CA . PRO B 1 118 ? -4.539 20.484 16.984 1 83.69 118 PRO B CA 1
ATOM 3134 C C . PRO B 1 118 ? -5.098 21.281 15.805 1 83.69 118 PRO B C 1
ATOM 3136 O O . PRO B 1 118 ? -4.68 22.422 15.578 1 83.69 118 PRO B O 1
ATOM 3139 N N . GLY B 1 119 ? -5.453 20.969 14.797 1 84.5 119 GLY B N 1
ATOM 3140 C CA . GLY B 1 119 ? -6.027 21.609 13.625 1 84.5 119 GLY B CA 1
ATOM 3141 C C . GLY B 1 119 ? -5.34 21.219 12.336 1 84.5 119 GLY B C 1
ATOM 3142 O O . GLY B 1 119 ? -5.754 21.641 11.25 1 84.5 119 GLY B O 1
ATOM 3143 N N . LEU B 1 120 ? -4.27 20.531 12.578 1 90.94 120 LEU B N 1
ATOM 3144 C CA . LEU B 1 120 ? -3.518 20.078 11.414 1 90.94 120 LEU B CA 1
ATOM 3145 C C . LEU B 1 120 ? -4.078 18.766 10.883 1 90.94 120 LEU B C 1
ATOM 3147 O O . LEU B 1 120 ? -4.344 17.828 11.656 1 90.94 120 LEU B O 1
ATOM 3151 N N . GLU B 1 121 ? -4.363 18.75 9.586 1 92.25 121 GLU B N 1
ATOM 3152 C CA . GLU B 1 121 ? -4.719 17.531 8.875 1 92.25 121 GLU B CA 1
ATOM 3153 C C . GLU B 1 121 ? -3.574 17.047 7.988 1 92.25 121 GLU B C 1
ATOM 3155 O O . GLU B 1 121 ? -3.008 17.828 7.219 1 92.25 121 GLU B O 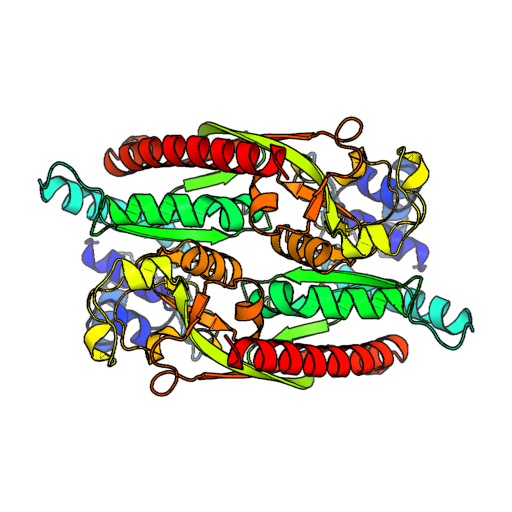1
ATOM 3160 N N . ILE B 1 122 ? -3.211 15.828 8.156 1 96.69 122 ILE B N 1
ATOM 3161 C CA . ILE B 1 122 ? -2.141 15.281 7.328 1 96.69 122 ILE B CA 1
ATOM 3162 C C . ILE B 1 122 ? -2.688 14.156 6.457 1 96.69 122 ILE B C 1
ATOM 3164 O O . ILE B 1 122 ? -3.438 13.297 6.934 1 96.69 122 ILE B O 1
ATOM 3168 N N . GLN B 1 123 ? -2.377 14.211 5.18 1 95.31 123 GLN B N 1
ATOM 3169 C CA . GLN B 1 123 ? -2.701 13.164 4.219 1 95.31 123 GLN B CA 1
ATOM 3170 C C . GLN B 1 123 ? -1.439 12.461 3.727 1 95.31 123 GLN B C 1
ATOM 3172 O O . GLN B 1 123 ? -0.534 13.102 3.188 1 95.31 123 GLN B O 1
ATOM 3177 N N . ILE B 1 124 ? -1.405 11.164 3.951 1 95.69 124 ILE B N 1
ATOM 3178 C CA . ILE B 1 124 ? -0.279 10.359 3.492 1 95.69 124 ILE B CA 1
ATOM 3179 C C . ILE B 1 124 ? -0.653 9.641 2.197 1 95.69 124 ILE B C 1
ATOM 3181 O O . ILE B 1 124 ? -1.57 8.82 2.18 1 95.69 124 ILE B O 1
ATOM 3185 N N . LEU B 1 125 ? 0.083 9.938 1.166 1 91.94 125 LEU B N 1
ATOM 3186 C CA . LEU B 1 125 ? -0.067 9.234 -0.104 1 91.94 125 LEU B CA 1
ATOM 3187 C C . LEU B 1 125 ? 0.969 8.125 -0.236 1 91.94 125 LEU B C 1
ATOM 3189 O O . LEU B 1 125 ? 2.164 8.398 -0.366 1 91.94 125 LEU B O 1
ATOM 3193 N N . ALA B 1 126 ? 0.454 6.906 -0.155 1 90 126 ALA B N 1
ATOM 3194 C CA . ALA B 1 126 ? 1.341 5.781 -0.438 1 90 126 ALA B CA 1
ATOM 3195 C C . ALA B 1 126 ? 1.482 5.559 -1.941 1 90 126 ALA B C 1
ATOM 3197 O O . ALA B 1 126 ? 0.489 5.336 -2.637 1 90 126 ALA B O 1
ATOM 3198 N N . LEU B 1 127 ? 2.639 5.648 -2.467 1 76.62 127 LEU B N 1
ATOM 3199 C CA . LEU B 1 127 ? 2.9 5.598 -3.9 1 76.62 127 LEU B CA 1
ATOM 3200 C C . LEU B 1 127 ? 3.883 4.48 -4.234 1 76.62 127 LEU B C 1
ATOM 3202 O O . LEU B 1 127 ? 5.086 4.613 -4 1 76.62 127 LEU B O 1
ATOM 3206 N N . PRO B 1 128 ? 3.369 3.387 -4.723 1 59.88 128 PRO B N 1
ATOM 3207 C CA . PRO B 1 128 ? 4.363 2.393 -5.133 1 59.88 128 PRO B CA 1
ATOM 3208 C C . PRO B 1 128 ? 5.242 2.873 -6.285 1 59.88 128 PRO B C 1
ATOM 3210 O O . PRO B 1 128 ? 6.363 2.393 -6.453 1 59.88 128 PRO B O 1
ATOM 3213 N N . ARG B 1 129 ? 4.578 3.619 -7.344 1 58.44 129 ARG B N 1
ATOM 3214 C CA . ARG B 1 129 ? 5.352 4.16 -8.453 1 58.44 129 ARG B CA 1
ATOM 3215 C C . ARG B 1 129 ? 5.789 5.594 -8.18 1 58.44 129 ARG B C 1
ATOM 3217 O O . ARG B 1 129 ? 5.109 6.324 -7.453 1 58.44 129 ARG B O 1
ATOM 3224 N N . MET B 1 130 ? 7.176 5.734 -8.094 1 47.56 130 MET B N 1
ATOM 3225 C CA . MET B 1 130 ? 7.598 7.109 -7.836 1 47.56 130 MET B CA 1
ATOM 3226 C C . MET B 1 130 ? 6.82 8.086 -8.711 1 47.56 130 MET B C 1
ATOM 3228 O O . MET B 1 130 ? 6.91 8.031 -9.938 1 47.56 130 MET B O 1
ATOM 3232 N N . VAL B 1 131 ? 5.711 8.281 -8.406 1 40.84 131 VAL B N 1
ATOM 3233 C CA . VAL B 1 131 ? 4.855 9.281 -9.039 1 40.84 131 VAL B CA 1
ATOM 3234 C C . VAL B 1 131 ? 5.684 10.516 -9.391 1 40.84 131 VAL B C 1
ATOM 3236 O O . VAL B 1 131 ? 6.539 10.945 -8.617 1 40.84 131 VAL B O 1
ATOM 3239 N N . ASN B 1 132 ? 5.887 10.586 -10.781 1 43.56 132 ASN B N 1
ATOM 3240 C CA . ASN B 1 132 ? 6.238 11.961 -11.125 1 43.56 132 ASN B CA 1
ATOM 3241 C C . ASN B 1 132 ? 5.465 12.969 -10.273 1 43.56 132 ASN B C 1
ATOM 3243 O O . ASN B 1 132 ? 4.234 13.023 -10.336 1 43.56 132 ASN B O 1
ATOM 3247 N N . LEU B 1 133 ? 5.934 13.055 -9.109 1 44.12 133 LEU B N 1
ATOM 3248 C CA . LEU B 1 133 ? 5.363 14.195 -8.398 1 44.12 133 LEU B CA 1
ATOM 3249 C C . LEU B 1 133 ? 5.121 15.359 -9.352 1 44.12 133 LEU B C 1
ATOM 3251 O O . LEU B 1 133 ? 6.055 16.094 -9.703 1 44.12 133 LEU B O 1
ATOM 3255 N N . SER B 1 134 ? 4.723 14.828 -10.57 1 40.06 134 SER B N 1
ATOM 3256 C CA . SER B 1 134 ? 4.414 16.109 -11.195 1 40.06 134 SER B CA 1
ATOM 3257 C C . SER B 1 134 ? 3.76 17.062 -10.211 1 40.06 134 SER B C 1
ATOM 3259 O O . SER B 1 134 ? 3.293 16.656 -9.148 1 40.06 134 SER B O 1
ATOM 3261 N N . LYS B 1 135 ? 3.418 18.203 -10.656 1 42.06 135 LYS B N 1
ATOM 3262 C CA . LYS B 1 135 ? 2.875 19.453 -10.148 1 42.06 135 LYS B CA 1
ATOM 3263 C C . LYS B 1 135 ? 1.512 19.25 -9.5 1 42.06 135 LYS B C 1
ATOM 3265 O O . LYS B 1 135 ? 0.601 18.688 -10.117 1 42.06 135 LYS B O 1
ATOM 3270 N N . ARG B 1 136 ? 1.315 19.266 -8.078 1 55.09 136 ARG B N 1
ATOM 3271 C CA . ARG B 1 136 ? 0.349 19.812 -7.133 1 55.09 136 ARG B CA 1
ATOM 3272 C C . ARG B 1 136 ? -0.436 18.703 -6.445 1 55.09 136 ARG B C 1
ATOM 3274 O O . ARG B 1 136 ? -1.503 18.938 -5.879 1 55.09 136 ARG B O 1
ATOM 3281 N N . GLU B 1 137 ? 0.169 17.375 -6.48 1 69.31 137 GLU B N 1
ATOM 3282 C CA . GLU B 1 137 ? -0.614 16.344 -5.805 1 69.31 137 GLU B CA 1
ATOM 3283 C C . GLU B 1 137 ? -0.212 16.219 -4.34 1 69.31 137 GLU B C 1
ATOM 3285 O O . GLU B 1 137 ? -1.007 15.781 -3.508 1 69.31 137 GLU B O 1
ATOM 3290 N N . ALA B 1 138 ? 0.991 16.688 -4.078 1 84.81 138 ALA B N 1
ATOM 3291 C CA . ALA B 1 138 ? 1.463 16.625 -2.699 1 84.81 138 ALA B CA 1
ATOM 3292 C C . ALA B 1 138 ? 2.287 17.859 -2.346 1 84.81 138 ALA B C 1
ATOM 3294 O O . ALA B 1 138 ? 2.922 18.453 -3.217 1 84.81 138 ALA B O 1
ATOM 3295 N N . ASP B 1 139 ? 2.193 18.297 -1.146 1 87.56 139 ASP B N 1
ATOM 3296 C CA . ASP B 1 139 ? 3.016 19.391 -0.634 1 87.56 139 ASP B CA 1
ATOM 3297 C C . ASP B 1 139 ? 4.469 18.953 -0.462 1 87.56 139 ASP B C 1
ATOM 3299 O O . ASP B 1 139 ? 5.391 19.734 -0.667 1 87.56 139 ASP B O 1
ATOM 3303 N N . PHE B 1 140 ? 4.605 17.703 -0.06 1 91.81 140 PHE B N 1
ATOM 3304 C CA . PHE B 1 140 ? 5.914 17.078 0.14 1 91.81 140 PHE B CA 1
ATOM 3305 C C . PHE B 1 140 ? 5.965 15.695 -0.484 1 91.81 140 PHE B C 1
ATOM 3307 O O . PHE B 1 140 ? 4.934 15.023 -0.603 1 91.81 140 PHE B O 1
ATOM 3314 N N . ALA B 1 141 ? 7.191 15.336 -0.878 1 92.25 141 ALA B N 1
ATOM 3315 C CA . ALA B 1 141 ? 7.418 13.969 -1.332 1 92.25 141 ALA B CA 1
ATOM 3316 C C . ALA B 1 141 ? 8.664 13.375 -0.683 1 92.25 141 ALA B C 1
ATOM 3318 O O . ALA B 1 141 ? 9.672 14.07 -0.513 1 92.25 141 ALA B O 1
ATOM 3319 N N . ILE 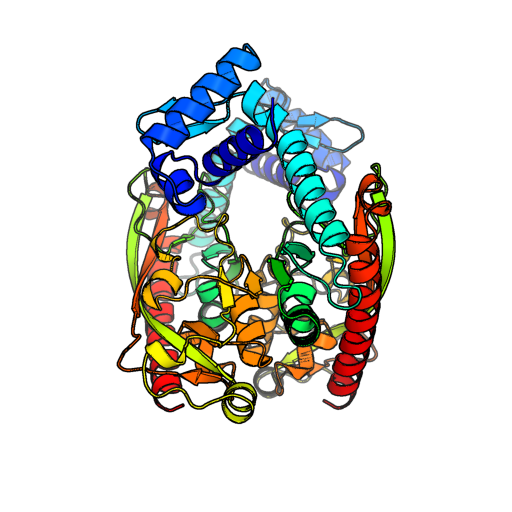B 1 142 ? 8.523 12.164 -0.309 1 94.62 142 ILE B N 1
ATOM 3320 C CA . ILE B 1 142 ? 9.688 11.367 0.053 1 94.62 142 ILE B CA 1
ATOM 3321 C C . ILE B 1 142 ? 10.078 10.461 -1.114 1 94.62 142 ILE B C 1
ATOM 3323 O O . ILE B 1 142 ? 9.227 9.773 -1.686 1 94.62 142 ILE B O 1
ATOM 3327 N N . THR B 1 143 ? 11.336 10.516 -1.488 1 91.88 143 THR B N 1
ATOM 3328 C CA . THR B 1 143 ? 11.805 9.703 -2.602 1 91.88 143 THR B CA 1
ATOM 3329 C C . THR B 1 143 ? 12.953 8.797 -2.164 1 91.88 143 THR B C 1
ATOM 3331 O O . THR B 1 143 ? 13.602 9.062 -1.148 1 91.88 143 THR B O 1
ATOM 3334 N N . VAL B 1 144 ? 13.164 7.734 -2.99 1 92.56 144 VAL B N 1
ATOM 3335 C CA . VAL B 1 144 ? 14.211 6.773 -2.65 1 92.56 144 VAL B CA 1
ATOM 3336 C C . VAL B 1 144 ? 15.5 7.125 -3.395 1 92.56 144 VAL B C 1
ATOM 3338 O O . VAL B 1 144 ? 16.547 6.547 -3.127 1 92.56 144 VAL B O 1
ATOM 3341 N N . SER B 1 145 ? 15.359 8.008 -4.324 1 90.5 145 SER B N 1
ATOM 3342 C CA . SER B 1 145 ? 16.516 8.562 -5.012 1 90.5 145 SER B CA 1
ATOM 3343 C C . SER B 1 145 ? 16.469 10.086 -5.043 1 90.5 145 SER B C 1
ATOM 3345 O O . SER B 1 145 ? 15.391 10.68 -4.93 1 90.5 145 SER B O 1
ATOM 3347 N N . ARG B 1 146 ? 17.594 10.641 -5.145 1 87.44 146 ARG B N 1
ATOM 3348 C CA . ARG B 1 146 ? 17.656 12.102 -5.223 1 87.44 146 ARG B CA 1
ATOM 3349 C C . ARG B 1 146 ? 17.156 12.594 -6.574 1 87.44 146 ARG B C 1
ATOM 3351 O O . ARG B 1 146 ? 17.75 12.297 -7.609 1 87.44 146 ARG B O 1
ATOM 3358 N N . PRO B 1 147 ? 16.109 13.336 -6.59 1 83.88 147 PRO B N 1
ATOM 3359 C CA . PRO B 1 147 ? 15.656 13.859 -7.883 1 83.88 147 PRO B CA 1
ATOM 3360 C C . PRO B 1 147 ? 16.656 14.82 -8.508 1 83.88 147 PRO B C 1
ATOM 3362 O O . PRO B 1 147 ? 17.328 15.57 -7.797 1 83.88 147 PRO B O 1
ATOM 3365 N N . THR B 1 148 ? 16.797 14.797 -9.781 1 75.38 148 THR B N 1
ATOM 3366 C CA . THR B 1 148 ? 17.828 15.586 -10.438 1 75.38 148 THR B CA 1
ATOM 3367 C C . THR B 1 148 ? 17.219 16.719 -11.258 1 75.38 148 THR B C 1
ATOM 3369 O O . THR B 1 148 ? 17.922 17.578 -11.773 1 75.38 148 THR B O 1
ATOM 3372 N N . GLY B 1 149 ? 15.969 16.844 -11.336 1 70.62 149 GLY B N 1
ATOM 3373 C CA . GLY B 1 149 ? 15.414 17.891 -12.195 1 70.62 149 GLY B CA 1
ATOM 3374 C C . GLY B 1 149 ? 14.242 18.625 -11.562 1 70.62 149 GLY B C 1
ATOM 3375 O O . GLY B 1 149 ? 13.734 18.203 -10.523 1 70.62 149 GLY B O 1
ATOM 3376 N N . GLY B 1 150 ? 14.055 19.797 -12.109 1 73.06 150 GLY B N 1
ATOM 3377 C CA . GLY B 1 150 ? 12.891 20.578 -11.727 1 73.06 150 GLY B CA 1
ATOM 3378 C C . GLY B 1 150 ? 13.195 21.656 -10.695 1 73.06 150 GLY B C 1
ATOM 3379 O O . GLY B 1 150 ? 14.336 21.766 -10.234 1 73.06 150 GLY B O 1
ATOM 3380 N N . ARG B 1 151 ? 12.32 22.625 -10.586 1 81.38 151 ARG B N 1
ATOM 3381 C CA . ARG B 1 151 ? 12.391 23.641 -9.547 1 81.38 151 ARG B CA 1
ATOM 3382 C C . ARG B 1 151 ? 11.969 23.078 -8.195 1 81.38 151 ARG B C 1
ATOM 3384 O O . ARG B 1 151 ? 10.852 23.328 -7.73 1 81.38 151 ARG B O 1
ATOM 3391 N N . LEU B 1 152 ? 12.914 22.203 -7.652 1 87.25 152 LEU B N 1
ATOM 3392 C CA . LEU B 1 152 ? 12.648 21.469 -6.414 1 87.25 152 LEU B CA 1
ATOM 3393 C C . LEU B 1 152 ? 13.695 21.812 -5.355 1 87.25 152 LEU B C 1
ATOM 3395 O O . LEU B 1 152 ? 14.844 22.125 -5.688 1 87.25 152 LEU B O 1
ATOM 3399 N N . THR B 1 153 ? 13.219 21.875 -4.148 1 86.88 153 THR B N 1
ATOM 3400 C CA . THR B 1 153 ? 14.117 21.812 -3 1 86.88 153 THR B CA 1
ATOM 3401 C C . THR B 1 153 ? 14.242 20.375 -2.502 1 86.88 153 THR B C 1
ATOM 3403 O O . THR B 1 153 ? 13.234 19.703 -2.234 1 86.88 153 THR B O 1
ATOM 3406 N N . VAL B 1 154 ? 15.453 19.906 -2.453 1 91.19 154 VAL B N 1
ATOM 3407 C CA . VAL B 1 154 ? 15.734 18.531 -2.08 1 91.19 154 VAL B CA 1
ATOM 3408 C C . VAL B 1 154 ? 16.672 18.5 -0.868 1 91.19 154 VAL B C 1
ATOM 3410 O O . VAL B 1 154 ? 17.688 19.188 -0.84 1 91.19 154 VAL B O 1
ATOM 3413 N N . GLN B 1 155 ? 16.344 17.781 0.145 1 92 155 GLN B N 1
ATOM 3414 C CA . GLN B 1 155 ? 17.219 17.578 1.299 1 92 155 GLN B CA 1
ATOM 3415 C C . GLN B 1 155 ? 17.25 16.109 1.711 1 92 155 GLN B C 1
ATOM 3417 O O . GLN B 1 155 ? 16.281 15.375 1.512 1 92 155 GLN B O 1
ATOM 3422 N N . LYS B 1 156 ? 18.391 15.711 2.252 1 95.75 156 LYS B N 1
ATOM 3423 C CA . LYS B 1 156 ? 18.484 14.375 2.82 1 95.75 156 LYS B CA 1
ATOM 3424 C C . LYS B 1 156 ? 17.578 14.227 4.039 1 95.75 156 LYS B C 1
ATOM 3426 O O . LYS B 1 156 ? 17.594 15.062 4.941 1 95.75 156 LYS B O 1
ATOM 3431 N N . LEU B 1 157 ? 16.75 13.25 4.008 1 97.31 157 LEU B N 1
ATOM 3432 C CA . LEU B 1 157 ? 15.836 13.023 5.121 1 97.31 157 LEU B CA 1
ATOM 3433 C C . LEU B 1 157 ? 16.438 12.07 6.145 1 97.31 157 LEU B C 1
ATOM 3435 O O . LEU B 1 157 ? 16.641 12.438 7.301 1 97.31 157 LEU B O 1
ATOM 3439 N N . ALA B 1 158 ? 16.797 10.789 5.684 1 97.62 158 ALA B N 1
ATOM 3440 C CA . ALA B 1 158 ? 17.344 9.781 6.59 1 97.62 158 ALA B CA 1
ATOM 3441 C C . ALA B 1 158 ? 17.953 8.617 5.812 1 97.62 158 ALA B C 1
ATOM 3443 O O . ALA B 1 158 ? 17.469 8.25 4.742 1 97.62 158 ALA B O 1
ATOM 3444 N N . ASP B 1 159 ? 19.031 8.078 6.402 1 97 159 ASP B N 1
ATOM 3445 C CA . ASP B 1 159 ? 19.484 6.766 5.953 1 97 159 ASP B CA 1
ATOM 3446 C C . ASP B 1 159 ? 18.703 5.648 6.633 1 97 159 ASP B C 1
ATOM 3448 O O . ASP B 1 159 ? 18.172 5.828 7.734 1 97 159 ASP B O 1
ATOM 3452 N N . TYR B 1 160 ? 18.578 4.586 5.934 1 97.75 160 TYR B N 1
ATOM 3453 C CA . TYR B 1 160 ? 17.922 3.428 6.531 1 97.75 160 TYR B CA 1
ATOM 3454 C C . TYR B 1 160 ? 18.562 2.133 6.051 1 97.75 160 TYR B C 1
ATOM 3456 O O . TYR B 1 160 ? 19.25 2.111 5.02 1 97.75 160 TYR B O 1
ATOM 3464 N N . ALA B 1 161 ? 18.359 1.095 6.82 1 97.38 161 ALA B N 1
ATOM 3465 C CA . ALA B 1 161 ? 18.969 -0.207 6.551 1 97.38 161 ALA B CA 1
ATOM 3466 C C . ALA B 1 161 ? 17.922 -1.204 6.055 1 97.38 161 ALA B C 1
ATOM 3468 O O . ALA B 1 161 ? 16.734 -1.093 6.391 1 97.38 161 ALA B O 1
ATOM 3469 N N . LEU B 1 162 ? 18.359 -2.102 5.195 1 96.75 162 LEU B N 1
ATOM 3470 C CA . LEU B 1 162 ? 17.578 -3.246 4.738 1 96.75 162 LEU B CA 1
ATOM 3471 C C . LEU B 1 162 ? 18.359 -4.543 4.898 1 96.75 162 LEU B C 1
ATOM 3473 O O . LEU B 1 162 ? 19.578 -4.566 4.688 1 96.75 162 LEU B O 1
ATOM 3477 N N . HIS B 1 163 ? 17.656 -5.602 5.191 1 96.44 163 HIS B N 1
ATOM 3478 C CA . HIS B 1 163 ? 18.266 -6.922 5.32 1 96.44 163 HIS B CA 1
ATOM 3479 C C . HIS B 1 163 ? 17.375 -8.008 4.738 1 96.44 163 HIS B C 1
ATOM 3481 O O . HIS B 1 163 ? 16.172 -7.777 4.531 1 96.44 163 HIS B O 1
ATOM 3487 N N . LEU B 1 164 ? 18.016 -9.102 4.402 1 95.5 164 LEU B N 1
ATOM 3488 C CA . LEU B 1 164 ? 17.234 -10.312 4.129 1 95.5 164 LEU B CA 1
ATOM 3489 C C . LEU B 1 164 ? 16.578 -10.828 5.402 1 95.5 164 LEU B C 1
ATOM 3491 O O . LEU B 1 164 ? 17.188 -10.836 6.469 1 95.5 164 LEU B O 1
ATOM 3495 N N . ALA B 1 165 ? 15.289 -11.242 5.246 1 97.19 165 ALA B N 1
ATOM 3496 C CA . ALA B 1 165 ? 14.57 -11.695 6.434 1 97.19 165 ALA B CA 1
ATOM 3497 C C . ALA B 1 165 ? 13.586 -12.805 6.09 1 97.19 165 ALA B C 1
ATOM 3499 O O . ALA B 1 165 ? 13.234 -12.992 4.922 1 97.19 165 ALA B O 1
ATOM 3500 N N . GLY B 1 166 ? 13.234 -13.547 7.023 1 97.69 166 GLY B N 1
ATOM 3501 C CA . GLY B 1 166 ? 12.211 -14.578 6.98 1 97.69 166 GLY B CA 1
ATOM 3502 C C . GLY B 1 166 ? 11.484 -14.758 8.305 1 97.69 166 GLY B C 1
ATOM 3503 O O . GLY B 1 166 ? 11.977 -14.328 9.344 1 97.69 166 GLY B O 1
ATOM 3504 N N . ASP B 1 167 ? 10.297 -15.312 8.195 1 98.56 167 ASP B N 1
ATOM 3505 C CA . ASP B 1 167 ? 9.555 -15.648 9.406 1 98.56 167 ASP B CA 1
ATOM 3506 C C . ASP B 1 167 ? 10.141 -16.875 10.086 1 98.56 167 ASP B C 1
ATOM 3508 O O . ASP B 1 167 ? 10.578 -17.812 9.422 1 98.56 167 ASP B O 1
ATOM 3512 N N . ARG B 1 168 ? 10.117 -16.938 11.414 1 98.12 168 ARG B N 1
ATOM 3513 C CA . ARG B 1 168 ? 10.672 -18.047 12.18 1 98.12 168 ARG B CA 1
ATOM 3514 C C . ARG B 1 168 ? 10.047 -19.375 11.766 1 98.12 168 ARG B C 1
ATOM 3516 O O . ARG B 1 168 ? 10.727 -20.406 11.727 1 98.12 168 ARG B O 1
ATOM 3523 N N . SER B 1 169 ? 8.758 -19.359 11.484 1 96.81 169 SER B N 1
ATOM 3524 C CA . SER B 1 169 ? 8.086 -20.578 11.07 1 96.81 169 SER B CA 1
ATOM 3525 C C . SER B 1 169 ? 8.609 -21.078 9.727 1 96.81 169 SER B C 1
ATOM 3527 O O . SER B 1 169 ? 8.75 -22.281 9.516 1 96.81 169 SER B O 1
ATOM 3529 N N . TYR B 1 170 ? 8.859 -20.172 8.805 1 97.88 170 TYR B N 1
ATOM 3530 C CA . TYR B 1 170 ? 9.453 -20.547 7.527 1 97.88 170 TYR B CA 1
ATOM 3531 C C . TYR B 1 170 ? 10.836 -21.156 7.73 1 97.88 170 TYR B C 1
ATOM 3533 O O . TYR B 1 170 ? 11.156 -22.203 7.164 1 97.88 170 TYR B O 1
ATOM 3541 N N . LEU B 1 171 ? 11.633 -20.484 8.523 1 97.56 171 LEU B N 1
ATOM 3542 C CA . LEU B 1 171 ? 13.016 -20.906 8.742 1 97.56 171 LEU B CA 1
ATOM 3543 C C . LEU B 1 171 ? 13.062 -22.266 9.438 1 97.56 171 LEU B C 1
ATOM 3545 O O . LEU B 1 171 ? 13.953 -23.062 9.172 1 97.56 171 LEU B O 1
ATOM 3549 N N . ALA B 1 172 ? 12.094 -22.531 10.266 1 96.88 172 ALA B N 1
ATOM 3550 C CA . ALA B 1 172 ? 12.031 -23.797 10.984 1 96.88 172 ALA B CA 1
ATOM 3551 C C . ALA B 1 172 ? 11.617 -24.938 10.047 1 96.88 172 ALA B C 1
ATOM 3553 O O . ALA B 1 172 ? 12.016 -26.094 10.25 1 96.88 172 ALA B O 1
ATOM 3554 N N . ALA B 1 173 ? 10.898 -24.625 9.023 1 95.75 173 ALA B N 1
ATOM 3555 C CA . ALA B 1 173 ? 10.305 -25.641 8.164 1 95.75 173 ALA B CA 1
ATOM 3556 C C . ALA B 1 173 ? 11.18 -25.906 6.941 1 95.75 173 ALA B C 1
ATOM 3558 O O . ALA B 1 173 ? 10.867 -26.781 6.121 1 95.75 173 ALA B O 1
ATOM 3559 N N . HIS B 1 174 ? 12.242 -25.156 6.785 1 95.75 174 HIS B N 1
ATOM 3560 C CA . HIS B 1 174 ? 13.102 -25.266 5.609 1 95.75 174 HIS B CA 1
ATOM 3561 C C . HIS B 1 174 ? 14.555 -25.469 6.008 1 95.75 174 HIS B C 1
ATOM 3563 O O . HIS B 1 174 ? 14.922 -25.281 7.172 1 95.75 174 HIS B O 1
ATOM 3569 N N . PRO B 1 175 ? 15.438 -25.938 5.059 1 94.44 175 PRO B N 1
ATOM 3570 C CA . PRO B 1 175 ? 16.859 -26.156 5.379 1 94.44 175 PRO B CA 1
ATOM 3571 C C . PRO B 1 175 ? 17.531 -24.906 5.941 1 94.44 175 PRO B C 1
ATOM 3573 O O . PRO B 1 175 ? 17.219 -23.781 5.52 1 94.44 175 PRO B O 1
ATOM 3576 N N . PRO B 1 176 ? 18.422 -25.109 6.871 1 95.19 176 PRO B N 1
ATOM 3577 C CA . PRO B 1 176 ? 19.109 -23.969 7.488 1 95.19 176 PRO B CA 1
ATOM 3578 C C . PRO B 1 176 ? 19.891 -23.125 6.48 1 95.19 176 PRO B C 1
ATOM 3580 O O . PRO B 1 176 ? 20.406 -23.672 5.5 1 95.19 176 PRO B O 1
ATOM 3583 N N . ILE B 1 177 ? 19.984 -21.859 6.727 1 95.31 177 ILE B N 1
ATOM 3584 C CA . ILE B 1 177 ? 20.703 -20.922 5.879 1 95.31 177 ILE B CA 1
ATOM 3585 C C . ILE B 1 177 ? 21.922 -20.375 6.625 1 95.31 177 ILE B C 1
ATOM 3587 O O . ILE B 1 177 ? 21.781 -19.578 7.559 1 95.31 177 ILE B O 1
ATOM 3591 N N . THR B 1 178 ? 23.094 -20.734 6.238 1 94.5 178 THR B N 1
ATOM 3592 C CA . THR B 1 178 ? 24.312 -20.328 6.93 1 94.5 178 THR B CA 1
ATOM 3593 C C . THR B 1 178 ? 25.234 -19.547 5.996 1 94.5 178 THR B C 1
ATOM 3595 O O . THR B 1 178 ? 26.172 -18.891 6.445 1 94.5 178 THR B O 1
ATOM 3598 N N . ALA B 1 179 ? 24.969 -19.609 4.723 1 91.88 179 ALA B N 1
ATOM 3599 C CA . ALA B 1 179 ? 25.734 -18.875 3.709 1 91.88 179 ALA B CA 1
ATOM 3600 C C . ALA B 1 179 ? 24.844 -18.5 2.523 1 91.88 179 ALA B C 1
ATOM 3602 O O . ALA B 1 179 ? 23.719 -18.984 2.406 1 91.88 179 ALA B O 1
ATOM 3603 N N . LEU B 1 180 ? 25.328 -17.688 1.671 1 90.31 180 LEU B N 1
ATOM 3604 C CA . LEU B 1 180 ? 24.578 -17.203 0.513 1 90.31 180 LEU B CA 1
ATOM 3605 C C . LEU B 1 180 ? 24.172 -18.344 -0.396 1 90.31 180 LEU B C 1
ATOM 3607 O O . LEU B 1 180 ? 23.078 -18.328 -0.975 1 90.31 180 LEU B O 1
ATOM 3611 N N . ALA B 1 181 ? 24.984 -19.297 -0.57 1 88.19 181 ALA B N 1
ATOM 3612 C CA . ALA B 1 181 ? 24.719 -20.438 -1.447 1 88.19 181 ALA B CA 1
ATOM 3613 C C . ALA B 1 181 ? 23.484 -21.203 -0.99 1 88.19 181 ALA B C 1
ATOM 3615 O O . ALA B 1 181 ? 22.812 -21.844 -1.8 1 88.19 181 ALA B O 1
ATOM 3616 N N . ASP B 1 182 ? 23.188 -21.109 0.334 1 91.12 182 ASP B N 1
ATOM 3617 C CA . ASP B 1 182 ? 22.062 -21.844 0.907 1 91.12 182 ASP B CA 1
ATOM 3618 C C . ASP B 1 182 ? 20.734 -21.219 0.476 1 91.12 182 ASP B C 1
ATOM 3620 O O . ASP B 1 182 ? 19.672 -21.828 0.663 1 91.12 182 ASP B O 1
ATOM 3624 N N . LEU B 1 183 ? 20.812 -20.031 -0.141 1 90.88 183 LEU B N 1
ATOM 3625 C CA . LEU B 1 183 ? 19.594 -19.344 -0.557 1 90.88 183 LEU B CA 1
ATOM 3626 C C . LEU B 1 183 ? 18.984 -20.031 -1.773 1 90.88 183 LEU B C 1
ATOM 3628 O O . LEU B 1 183 ? 17.797 -19.844 -2.062 1 90.88 183 LEU B O 1
ATOM 3632 N N . ARG B 1 184 ? 19.938 -20.812 -2.348 1 84.5 184 ARG B N 1
ATOM 3633 C CA . ARG B 1 184 ? 19.438 -21.562 -3.498 1 84.5 184 ARG B CA 1
ATOM 3634 C C . ARG B 1 184 ? 18.359 -22.547 -3.084 1 84.5 184 ARG B C 1
ATOM 3636 O O . ARG B 1 184 ? 18.531 -23.297 -2.121 1 84.5 184 ARG B O 1
ATOM 3643 N N . GLY B 1 185 ? 17.219 -22.531 -3.557 1 83.88 185 GLY B N 1
ATOM 3644 C CA . GLY B 1 185 ? 16.125 -23.453 -3.227 1 83.88 185 GLY B CA 1
ATOM 3645 C C . GLY B 1 185 ? 15.039 -22.797 -2.389 1 83.88 185 GLY B C 1
ATOM 3646 O O . GLY B 1 185 ? 13.969 -23.375 -2.195 1 83.88 185 GLY B O 1
ATOM 3647 N N . HIS B 1 186 ? 15.422 -21.734 -1.761 1 91.75 186 HIS B N 1
ATOM 3648 C CA . HIS B 1 186 ? 14.414 -21.016 -0.993 1 91.75 186 HIS B CA 1
ATOM 3649 C C . HIS B 1 186 ? 13.594 -20.094 -1.887 1 91.75 186 HIS B C 1
ATOM 3651 O O . HIS B 1 186 ? 14.125 -19.531 -2.846 1 91.75 186 HIS B O 1
ATOM 3657 N N . ARG B 1 187 ? 12.32 -19.984 -1.573 1 93.38 187 ARG B N 1
ATOM 3658 C CA . ARG B 1 187 ? 11.477 -19.031 -2.293 1 93.38 187 ARG B CA 1
ATOM 3659 C C . ARG B 1 187 ? 11.859 -17.594 -1.963 1 93.38 187 ARG B C 1
ATOM 3661 O O . ARG B 1 187 ? 11.961 -17.234 -0.791 1 93.38 187 ARG B O 1
ATOM 3668 N N . MET B 1 188 ? 12.016 -16.844 -3.014 1 93.69 188 MET B N 1
ATOM 3669 C CA . MET B 1 188 ? 12.359 -15.445 -2.846 1 93.69 188 MET B CA 1
ATOM 3670 C C . MET B 1 188 ? 11.148 -14.555 -3.117 1 93.69 188 MET B C 1
ATOM 3672 O O . MET B 1 188 ? 10.398 -14.789 -4.062 1 93.69 188 MET B O 1
ATOM 3676 N N . ILE B 1 189 ? 11.016 -13.617 -2.209 1 95.75 189 ILE B N 1
ATOM 3677 C CA . ILE B 1 189 ? 9.992 -12.586 -2.328 1 95.75 189 ILE B CA 1
ATOM 3678 C C . ILE B 1 189 ? 10.641 -11.273 -2.766 1 95.75 189 ILE B C 1
ATOM 3680 O O . ILE B 1 189 ? 11.703 -10.898 -2.268 1 95.75 189 ILE B O 1
ATOM 3684 N N . GLY B 1 190 ? 10.055 -10.562 -3.713 1 93.38 190 GLY B N 1
ATOM 3685 C CA . GLY B 1 190 ? 10.617 -9.297 -4.152 1 93.38 190 GLY B CA 1
ATOM 3686 C C . GLY B 1 190 ? 9.672 -8.492 -5.023 1 93.38 190 GLY B C 1
ATOM 3687 O O . GLY B 1 190 ? 8.477 -8.773 -5.074 1 93.38 190 GLY B O 1
ATOM 3688 N N . TYR B 1 191 ? 10.227 -7.465 -5.605 1 91.56 191 TYR B N 1
ATOM 3689 C CA . TYR B 1 191 ? 9.445 -6.621 -6.504 1 91.56 191 TYR B CA 1
ATOM 3690 C C . TYR B 1 191 ? 9.195 -7.328 -7.832 1 91.56 191 TYR B C 1
ATOM 3692 O O . TYR B 1 191 ? 9.984 -8.172 -8.25 1 91.56 191 TYR B O 1
ATOM 3700 N N . ILE B 1 192 ? 8.031 -6.945 -8.391 1 87.44 192 ILE B N 1
ATOM 3701 C CA . ILE B 1 192 ? 7.793 -7.352 -9.773 1 87.44 192 ILE B CA 1
ATOM 3702 C C . ILE B 1 192 ? 8.844 -6.719 -10.688 1 87.44 192 ILE B C 1
ATOM 3704 O O . ILE B 1 192 ? 8.945 -5.492 -10.766 1 87.44 192 ILE B O 1
ATOM 3708 N N . PRO B 1 193 ? 9.562 -7.516 -11.336 1 79.06 193 PRO B N 1
ATOM 3709 C CA . PRO B 1 193 ? 10.742 -7.012 -12.039 1 79.06 193 PRO B CA 1
ATOM 3710 C C . PRO B 1 193 ? 10.414 -5.891 -13.016 1 79.06 193 PRO B C 1
ATOM 3712 O O . PRO B 1 193 ? 11.133 -4.891 -13.086 1 79.06 193 PRO B O 1
ATOM 3715 N N . ASP B 1 194 ? 9.336 -6.016 -13.734 1 75.94 194 ASP B N 1
ATOM 3716 C CA . ASP B 1 194 ? 9.039 -5.016 -14.75 1 75.94 194 ASP B CA 1
ATOM 3717 C C . ASP B 1 194 ? 8.367 -3.789 -14.141 1 75.94 194 ASP B C 1
ATOM 3719 O O . ASP B 1 194 ? 7.938 -2.887 -14.859 1 75.94 194 ASP B O 1
ATOM 3723 N N . MET B 1 195 ? 8.367 -3.77 -12.828 1 78.12 195 MET B N 1
ATOM 3724 C CA . MET B 1 195 ? 7.77 -2.623 -12.148 1 78.12 195 MET B CA 1
ATOM 3725 C C . MET B 1 195 ? 8.773 -1.973 -11.203 1 78.12 195 MET B C 1
ATOM 3727 O O . MET B 1 195 ? 8.383 -1.304 -10.242 1 78.12 195 MET B O 1
ATOM 3731 N N . ILE B 1 196 ? 9.977 -2.316 -11.438 1 77.94 196 ILE B N 1
ATOM 3732 C CA . ILE B 1 196 ? 11.047 -1.627 -10.727 1 77.94 196 ILE B CA 1
ATOM 3733 C C . ILE B 1 196 ? 11.43 -0.357 -11.477 1 77.94 196 ILE B C 1
ATOM 3735 O O . ILE B 1 196 ? 12.109 -0.42 -12.508 1 77.94 196 ILE B O 1
ATOM 3739 N N . PHE B 1 197 ? 11.008 0.718 -10.953 1 71.25 197 PHE B N 1
ATOM 3740 C CA . PHE B 1 197 ? 11.172 1.971 -11.68 1 71.25 197 PHE B CA 1
ATOM 3741 C C . PHE B 1 197 ? 12.367 2.752 -11.148 1 71.25 197 PHE B C 1
ATOM 3743 O O . PHE B 1 197 ? 12.766 3.764 -11.734 1 71.25 197 PHE B O 1
ATOM 3750 N N . ASP B 1 198 ? 12.852 2.42 -10.07 1 77.25 198 ASP B N 1
ATOM 3751 C CA . ASP B 1 198 ? 14.039 3.014 -9.469 1 77.25 198 ASP B CA 1
ATOM 3752 C C . ASP B 1 198 ? 15.055 1.939 -9.078 1 77.25 198 ASP B C 1
ATOM 3754 O O . ASP B 1 198 ? 14.711 0.973 -8.391 1 77.25 198 ASP B O 1
ATOM 3758 N N . ARG B 1 199 ? 16.281 2.127 -9.547 1 76.75 199 ARG B N 1
ATOM 3759 C CA . ARG B 1 199 ? 17.328 1.147 -9.297 1 76.75 199 ARG B CA 1
ATOM 3760 C C . ARG B 1 199 ? 17.516 0.923 -7.797 1 76.75 199 ARG B C 1
ATOM 3762 O O . ARG B 1 199 ? 17.938 -0.159 -7.375 1 76.75 199 ARG B O 1
ATOM 3769 N N . GLU B 1 200 ? 17.141 1.938 -7.02 1 79.31 200 GLU B N 1
ATOM 3770 C CA . GLU B 1 200 ? 17.297 1.842 -5.574 1 79.31 200 GLU B CA 1
ATOM 3771 C C . GLU B 1 200 ? 16.359 0.796 -4.984 1 79.31 200 GLU B C 1
ATOM 3773 O O . GLU B 1 200 ? 16.531 0.375 -3.84 1 79.31 200 GLU B O 1
ATOM 3778 N N . LEU B 1 201 ? 15.461 0.3 -5.848 1 78.12 201 LEU B N 1
ATOM 3779 C CA . LEU B 1 201 ? 14.492 -0.677 -5.375 1 78.12 201 LEU B CA 1
ATOM 3780 C C . LEU B 1 201 ? 14.883 -2.088 -5.797 1 78.12 201 LEU B C 1
ATOM 3782 O O . LEU B 1 201 ? 14.234 -3.062 -5.406 1 78.12 201 LEU B O 1
ATOM 3786 N N . ASP B 1 202 ? 15.883 -2.195 -6.531 1 79.94 202 ASP B N 1
ATOM 3787 C CA . ASP B 1 202 ? 16.328 -3.506 -7 1 79.94 202 ASP B CA 1
ATOM 3788 C C . ASP B 1 202 ? 17.172 -4.215 -5.938 1 79.94 202 ASP B C 1
ATOM 3790 O O . ASP B 1 202 ? 18.359 -4.43 -6.129 1 79.94 202 ASP B O 1
ATOM 3794 N N . TYR B 1 203 ? 16.562 -4.742 -4.973 1 79.75 203 TYR B N 1
ATOM 3795 C CA . TYR B 1 203 ? 17.234 -5.309 -3.807 1 79.75 203 TYR B CA 1
ATOM 3796 C C . TYR B 1 203 ? 17.781 -6.699 -4.113 1 79.75 203 TYR B C 1
ATOM 3798 O O . TYR B 1 203 ? 18.875 -7.059 -3.674 1 79.75 203 TYR B O 1
ATOM 3806 N N . LEU B 1 204 ? 17.078 -7.422 -4.832 1 74 204 LEU B N 1
ATOM 3807 C CA . LEU B 1 204 ? 17.391 -8.836 -4.996 1 74 204 LEU B CA 1
ATOM 3808 C C . LEU B 1 204 ? 18.656 -9.016 -5.84 1 74 204 LEU B C 1
ATOM 3810 O O . LEU B 1 204 ? 19.375 -10.008 -5.688 1 74 204 LEU B O 1
ATOM 3814 N N . ALA B 1 205 ? 18.906 -8.07 -6.609 1 71.06 205 ALA B N 1
ATOM 3815 C CA . ALA B 1 205 ? 20.156 -8.172 -7.344 1 71.06 205 ALA B CA 1
ATOM 3816 C C . ALA B 1 205 ? 21.328 -8.344 -6.387 1 71.06 205 ALA B C 1
ATOM 3818 O O . ALA B 1 205 ? 22.328 -8.977 -6.734 1 71.06 205 ALA B O 1
ATOM 3819 N N . GLU B 1 206 ? 21.156 -7.953 -5.246 1 67.19 206 GLU B N 1
ATOM 3820 C CA . GLU B 1 206 ? 22.219 -8.016 -4.242 1 67.19 206 GLU B CA 1
ATOM 3821 C C . GLU B 1 206 ? 22.344 -9.422 -3.66 1 67.19 206 GLU B C 1
ATOM 3823 O O . GLU B 1 206 ? 23.375 -9.766 -3.08 1 67.19 206 GLU B O 1
ATOM 3828 N N . THR B 1 207 ? 21.266 -10.156 -3.703 1 68.38 207 THR B N 1
ATOM 3829 C CA . THR B 1 207 ? 21.25 -11.484 -3.104 1 68.38 207 THR B CA 1
ATOM 3830 C C . THR B 1 207 ? 21.797 -12.523 -4.074 1 68.38 207 THR B C 1
ATOM 3832 O O . THR B 1 207 ? 22.172 -13.625 -3.67 1 68.38 207 THR B O 1
ATOM 3835 N N . GLY B 1 208 ? 21.922 -12.148 -5.234 1 67.69 208 GLY B N 1
ATOM 3836 C CA . GLY B 1 208 ? 22.328 -13.117 -6.238 1 67.69 208 GLY B CA 1
ATOM 3837 C C . GLY B 1 208 ? 21.219 -14.078 -6.621 1 67.69 208 GLY B C 1
ATOM 3838 O O . GLY B 1 208 ? 21.422 -15.008 -7.402 1 67.69 208 GLY B O 1
ATOM 3839 N N . ALA B 1 209 ? 20.109 -13.914 -6.004 1 66.5 209 ALA B N 1
ATOM 3840 C CA . ALA B 1 209 ? 19 -14.805 -6.324 1 66.5 209 ALA B CA 1
ATOM 3841 C C . ALA B 1 209 ? 18.453 -14.523 -7.719 1 66.5 209 ALA B C 1
ATOM 3843 O O . ALA B 1 209 ? 18.297 -13.359 -8.102 1 66.5 209 ALA B O 1
ATOM 3844 N N . PRO B 1 210 ? 18.25 -15.617 -8.398 1 60.25 210 PRO B N 1
ATOM 3845 C CA . PRO B 1 210 ? 17.922 -15.406 -9.805 1 60.25 210 PRO B CA 1
ATOM 3846 C C . PRO B 1 210 ? 16.469 -14.977 -10.008 1 60.25 210 PRO B C 1
ATOM 3848 O O . PRO B 1 210 ? 16.172 -14.211 -10.922 1 60.25 210 PRO B O 1
ATOM 3851 N N . THR B 1 211 ? 15.5 -15.68 -9.227 1 74.5 211 THR B N 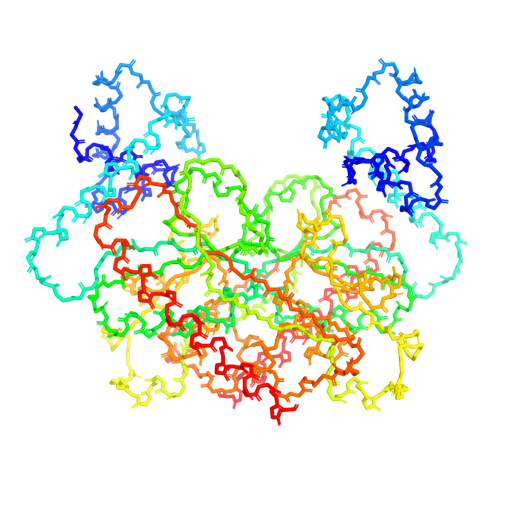1
ATOM 3852 C CA . THR B 1 211 ? 14.109 -15.438 -9.602 1 74.5 211 THR B CA 1
ATOM 3853 C C . THR B 1 211 ? 13.25 -15.172 -8.375 1 74.5 211 THR B C 1
ATOM 3855 O O . THR B 1 211 ? 13.547 -15.672 -7.281 1 74.5 211 THR B O 1
ATOM 3858 N N . VAL B 1 212 ? 12.305 -14.219 -8.578 1 84.25 212 VAL B N 1
ATOM 3859 C CA . VAL B 1 212 ? 11.281 -13.938 -7.578 1 84.25 212 VAL B CA 1
ATOM 3860 C C . VAL B 1 212 ? 10.031 -14.773 -7.871 1 84.25 212 VAL B C 1
ATOM 3862 O O . VAL B 1 212 ? 9.43 -14.641 -8.938 1 84.25 212 VAL B O 1
ATOM 3865 N N . ASP B 1 213 ? 9.703 -15.672 -6.938 1 87.19 213 ASP B N 1
ATOM 3866 C CA . ASP B 1 213 ? 8.57 -16.578 -7.098 1 87.19 213 ASP B CA 1
ATOM 3867 C C . ASP B 1 213 ? 7.27 -15.906 -6.664 1 87.19 213 ASP B C 1
ATOM 3869 O O . ASP B 1 213 ? 6.191 -16.266 -7.141 1 87.19 213 ASP B O 1
ATOM 3873 N N . LEU B 1 214 ? 7.348 -15.156 -5.711 1 95 214 LEU B N 1
ATOM 3874 C CA . LEU B 1 214 ? 6.25 -14.375 -5.164 1 95 214 LEU B CA 1
ATOM 3875 C C . LEU B 1 214 ? 6.609 -12.891 -5.121 1 95 214 LEU B C 1
ATOM 3877 O O . LEU B 1 214 ? 7.527 -12.492 -4.402 1 95 214 LEU B O 1
ATOM 3881 N N . ALA B 1 215 ? 5.891 -12.125 -5.934 1 95 215 ALA B N 1
ATOM 3882 C CA . ALA B 1 215 ? 6.309 -10.742 -6.141 1 95 215 ALA B CA 1
ATOM 3883 C C . ALA B 1 215 ? 5.152 -9.773 -5.906 1 95 215 ALA B C 1
ATOM 3885 O O . ALA B 1 215 ? 3.984 -10.172 -5.98 1 95 215 ALA B O 1
ATOM 3886 N N . SER B 1 216 ? 5.523 -8.578 -5.594 1 94.94 216 SER B N 1
ATOM 3887 C CA . SER B 1 216 ? 4.547 -7.5 -5.484 1 94.94 216 SER B CA 1
ATOM 3888 C C . SER B 1 216 ? 5.18 -6.152 -5.812 1 94.94 216 SER B C 1
ATOM 3890 O O . SER B 1 216 ? 6.375 -5.949 -5.594 1 94.94 216 SER B O 1
ATOM 3892 N N . ASN B 1 217 ? 4.34 -5.277 -6.297 1 90.31 217 ASN B N 1
ATOM 3893 C CA . ASN B 1 217 ? 4.789 -3.906 -6.512 1 90.31 217 ASN B CA 1
ATOM 3894 C C . ASN B 1 217 ? 4.832 -3.119 -5.203 1 90.31 217 ASN B C 1
ATOM 3896 O O . ASN B 1 217 ? 5.305 -1.981 -5.176 1 90.31 217 ASN B O 1
ATOM 3900 N N . SER B 1 218 ? 4.359 -3.688 -4.18 1 92.88 218 SER B N 1
ATOM 3901 C CA . SER B 1 218 ? 4.258 -3.041 -2.875 1 92.88 218 SER B CA 1
ATOM 3902 C C . SER B 1 218 ? 5.156 -3.723 -1.849 1 92.88 218 SER B C 1
ATOM 3904 O O . SER B 1 218 ? 4.992 -4.91 -1.565 1 92.88 218 SER B O 1
ATOM 3906 N N . VAL B 1 219 ? 6.031 -2.943 -1.203 1 93.44 219 VAL B N 1
ATOM 3907 C CA . VAL B 1 219 ? 6.91 -3.516 -0.19 1 93.44 219 VAL B CA 1
ATOM 3908 C C . VAL B 1 219 ? 6.098 -3.908 1.04 1 93.44 219 VAL B C 1
ATOM 3910 O O . VAL B 1 219 ? 6.457 -4.844 1.758 1 93.44 219 VAL B O 1
ATOM 3913 N N . ALA B 1 220 ? 5 -3.195 1.239 1 95.44 220 ALA B N 1
ATOM 3914 C CA . ALA B 1 220 ? 4.133 -3.586 2.348 1 95.44 220 ALA B CA 1
ATOM 3915 C C . ALA B 1 220 ? 3.562 -4.984 2.133 1 95.44 220 ALA B C 1
ATOM 3917 O O . ALA B 1 220 ? 3.5 -5.789 3.066 1 95.44 220 ALA B O 1
ATOM 3918 N N . VAL B 1 221 ? 3.15 -5.277 0.93 1 96.88 221 VAL B N 1
ATOM 3919 C CA . VAL B 1 221 ? 2.662 -6.613 0.605 1 96.88 221 VAL B CA 1
ATOM 3920 C C . VAL B 1 221 ? 3.797 -7.629 0.743 1 96.88 221 VAL B C 1
ATOM 3922 O O . VAL B 1 221 ? 3.598 -8.719 1.275 1 96.88 221 VAL B O 1
ATOM 3925 N N . GLN B 1 222 ? 4.953 -7.262 0.262 1 96.69 222 GLN B N 1
ATOM 3926 C CA . GLN B 1 222 ? 6.113 -8.141 0.392 1 96.69 222 GLN B CA 1
ATOM 3927 C C . GLN B 1 222 ? 6.391 -8.469 1.856 1 96.69 222 GLN B C 1
ATOM 3929 O O . GLN B 1 222 ? 6.668 -9.625 2.197 1 96.69 222 GLN B O 1
ATOM 3934 N N . MET B 1 223 ? 6.332 -7.441 2.695 1 97.94 223 MET B N 1
ATOM 3935 C CA . MET B 1 223 ? 6.543 -7.66 4.125 1 97.94 223 MET B CA 1
ATOM 3936 C C . MET B 1 223 ? 5.512 -8.633 4.684 1 97.94 223 MET B C 1
ATOM 3938 O O . MET B 1 223 ? 5.852 -9.508 5.484 1 97.94 223 MET B O 1
ATOM 3942 N N . GLN B 1 224 ? 4.281 -8.516 4.262 1 98.31 224 GLN B N 1
ATOM 3943 C CA . GLN B 1 224 ? 3.232 -9.414 4.723 1 98.31 224 GLN B CA 1
ATOM 3944 C C . GLN B 1 224 ? 3.465 -10.836 4.215 1 98.31 224 GLN B C 1
ATOM 3946 O O . GLN B 1 224 ? 3.143 -11.812 4.898 1 98.31 224 GLN B O 1
ATOM 3951 N N . MET B 1 225 ? 4 -10.961 2.977 1 98.44 225 MET B N 1
ATOM 3952 C CA . MET B 1 225 ? 4.363 -12.281 2.463 1 98.44 225 MET B CA 1
ATOM 3953 C C . MET B 1 225 ? 5.414 -12.938 3.352 1 98.44 225 MET B C 1
ATOM 3955 O O . MET B 1 225 ? 5.293 -14.117 3.691 1 98.44 225 MET B O 1
ATOM 3959 N N . VAL B 1 226 ? 6.434 -12.164 3.738 1 98.38 226 VAL B N 1
ATOM 3960 C CA . VAL B 1 226 ? 7.496 -12.664 4.605 1 98.38 226 VAL B CA 1
ATOM 3961 C C . VAL B 1 226 ? 6.91 -13.07 5.957 1 98.38 226 VAL B C 1
ATOM 3963 O O . VAL B 1 226 ? 7.184 -14.164 6.457 1 98.38 226 VAL B O 1
ATOM 3966 N N . ARG B 1 227 ? 6.102 -12.219 6.484 1 98.12 227 ARG B N 1
ATOM 3967 C CA . ARG B 1 227 ? 5.477 -12.461 7.781 1 98.12 227 ARG B CA 1
ATOM 3968 C C . ARG B 1 227 ? 4.629 -13.727 7.75 1 98.12 227 ARG B C 1
ATOM 3970 O O . ARG B 1 227 ? 4.562 -14.461 8.734 1 98.12 227 ARG B O 1
ATOM 3977 N N . ALA B 1 228 ? 3.99 -13.984 6.633 1 97.69 228 ALA B N 1
ATOM 3978 C CA . ALA B 1 228 ? 3.098 -15.133 6.477 1 97.69 228 ALA B CA 1
ATOM 3979 C C . ALA B 1 228 ? 3.891 -16.422 6.293 1 97.69 228 ALA B C 1
ATOM 3981 O O . ALA B 1 228 ? 3.309 -17.5 6.133 1 97.69 228 ALA B O 1
ATOM 3982 N N . GLY B 1 229 ? 5.199 -16.297 6.27 1 97.81 229 GLY B N 1
ATOM 3983 C CA . GLY B 1 229 ? 6.043 -17.469 6.09 1 97.81 229 GLY B CA 1
ATOM 3984 C C . GLY B 1 229 ? 6.051 -17.984 4.664 1 97.81 229 GLY B C 1
ATOM 3985 O O . GLY B 1 229 ? 6.148 -19.203 4.441 1 97.81 229 GLY B O 1
ATOM 3986 N N . ALA B 1 230 ? 5.898 -17.078 3.756 1 97.81 230 ALA B N 1
ATOM 3987 C CA . ALA B 1 230 ? 5.773 -17.516 2.365 1 97.81 230 ALA B CA 1
ATOM 3988 C C . ALA B 1 230 ? 7.141 -17.562 1.684 1 97.81 230 ALA B C 1
ATOM 3990 O O . ALA B 1 230 ? 7.254 -18.016 0.542 1 97.81 230 ALA B O 1
ATOM 3991 N N . GLY B 1 231 ? 8.148 -17.078 2.27 1 96.69 231 GLY B N 1
ATOM 3992 C CA . GLY B 1 231 ? 9.484 -17.047 1.689 1 96.69 231 GLY B CA 1
ATOM 3993 C C . GLY B 1 231 ? 10.406 -16.062 2.369 1 96.69 231 GLY B C 1
ATOM 3994 O O . GLY B 1 231 ? 10.156 -15.648 3.504 1 96.69 231 GLY B O 1
ATOM 3995 N N . LEU B 1 232 ? 11.531 -15.75 1.696 1 95.81 232 LEU B N 1
ATOM 3996 C CA . LEU B 1 232 ? 12.523 -14.781 2.143 1 95.81 232 LEU B CA 1
ATOM 3997 C C . LEU B 1 232 ? 12.477 -13.523 1.286 1 95.81 232 LEU B C 1
ATOM 3999 O O . LEU B 1 232 ? 12.258 -13.594 0.075 1 95.81 232 LEU B O 1
ATOM 4003 N N . GLY B 1 233 ? 12.648 -12.383 1.895 1 95.62 233 GLY B N 1
ATOM 4004 C CA . GLY B 1 233 ? 12.695 -11.133 1.157 1 95.62 233 GLY B CA 1
ATOM 4005 C C . GLY B 1 233 ? 13.547 -10.078 1.827 1 95.62 233 GLY B C 1
ATOM 4006 O O . GLY B 1 233 ? 13.859 -10.18 3.016 1 95.62 233 GLY B O 1
ATOM 4007 N N . ILE B 1 234 ? 14 -9.109 1.036 1 95.62 234 ILE B N 1
ATOM 4008 C CA . ILE B 1 234 ? 14.695 -7.953 1.6 1 95.62 234 ILE B CA 1
ATOM 4009 C C . ILE B 1 234 ? 13.672 -6.992 2.211 1 95.62 234 ILE B C 1
ATOM 4011 O O . ILE B 1 234 ? 12.742 -6.551 1.532 1 95.62 234 ILE B O 1
ATOM 4015 N N . VAL B 1 235 ? 13.852 -6.742 3.504 1 97 235 VAL B N 1
ATOM 4016 C CA . VAL B 1 235 ? 12.875 -5.906 4.199 1 97 235 VAL B CA 1
ATOM 4017 C C . VAL B 1 235 ? 13.578 -4.711 4.84 1 97 235 VAL B C 1
ATOM 4019 O O . VAL B 1 235 ? 14.789 -4.758 5.09 1 97 235 VAL B O 1
ATOM 4022 N N . HIS B 1 236 ? 12.805 -3.625 4.996 1 97.94 236 HIS B N 1
ATOM 4023 C CA . HIS B 1 236 ? 13.32 -2.502 5.777 1 97.94 236 HIS B CA 1
ATOM 4024 C C . HIS B 1 236 ? 13.477 -2.879 7.246 1 97.94 236 HIS B C 1
ATOM 4026 O O . HIS B 1 236 ? 12.555 -3.443 7.848 1 97.94 236 HIS B O 1
ATOM 4032 N N . ASP B 1 237 ? 14.602 -2.479 7.855 1 98.38 237 ASP B N 1
ATOM 4033 C CA . ASP B 1 237 ? 14.805 -2.768 9.273 1 98.38 237 ASP B CA 1
ATOM 4034 C C . ASP B 1 237 ? 13.742 -2.078 10.125 1 98.38 237 ASP B C 1
ATOM 4036 O O . ASP B 1 237 ? 13.289 -2.635 11.133 1 98.38 237 ASP B O 1
ATOM 4040 N N . PHE B 1 238 ? 13.32 -0.907 9.688 1 98.56 238 PHE B N 1
ATOM 4041 C CA . PHE B 1 238 ? 12.359 -0.165 10.5 1 98.56 238 PHE B CA 1
ATOM 4042 C C . PHE B 1 238 ? 10.984 -0.814 10.438 1 98.56 238 PHE B C 1
ATOM 4044 O O . PHE B 1 238 ? 10.086 -0.448 11.195 1 98.56 238 PHE B O 1
ATOM 4051 N N . ALA B 1 239 ? 10.789 -1.776 9.555 1 98.25 239 ALA B N 1
ATOM 4052 C CA . ALA B 1 239 ? 9.508 -2.471 9.461 1 98.25 239 ALA B CA 1
ATOM 4053 C C . ALA B 1 239 ? 9.508 -3.732 10.32 1 98.25 239 ALA B C 1
ATOM 4055 O O . ALA B 1 239 ? 8.445 -4.277 10.625 1 98.25 239 ALA B O 1
ATOM 4056 N N . ILE B 1 240 ? 10.617 -4.258 10.742 1 98.19 240 ILE B N 1
ATOM 4057 C CA . ILE B 1 240 ? 10.781 -5.559 11.383 1 98.19 240 ILE B CA 1
ATOM 4058 C C . ILE B 1 240 ? 10.055 -5.559 12.734 1 98.19 240 ILE B C 1
ATOM 4060 O O . ILE B 1 240 ? 9.383 -6.531 13.086 1 98.19 240 ILE B O 1
ATOM 4064 N N . PRO B 1 241 ? 10.102 -4.449 13.531 1 96.94 241 PRO B N 1
ATOM 4065 C CA . PRO B 1 241 ? 9.445 -4.453 14.836 1 96.94 241 PRO B CA 1
ATOM 4066 C C . PRO B 1 241 ? 7.934 -4.676 14.734 1 96.94 241 PRO B C 1
ATOM 4068 O O . PRO B 1 241 ? 7.309 -5.121 15.703 1 96.94 241 PRO B O 1
ATOM 4071 N N . ALA B 1 242 ? 7.348 -4.406 13.586 1 95.5 242 ALA B N 1
ATOM 4072 C CA . ALA B 1 242 ? 5.914 -4.613 13.398 1 95.5 242 ALA B CA 1
ATOM 4073 C C . ALA B 1 242 ? 5.598 -6.094 13.203 1 95.5 242 ALA B C 1
ATOM 4075 O O . ALA B 1 242 ? 4.434 -6.504 13.281 1 95.5 242 ALA B O 1
ATOM 4076 N N . CYS B 1 243 ? 6.547 -6.895 12.898 1 96 243 CYS B N 1
ATOM 4077 C CA . CYS B 1 243 ? 6.414 -8.328 12.688 1 96 243 CYS B CA 1
ATOM 4078 C C . CYS B 1 243 ? 7.367 -9.109 13.594 1 96 243 CYS B C 1
ATOM 4080 O O . CYS B 1 243 ? 8.414 -9.57 13.148 1 96 243 CYS B O 1
ATOM 4082 N N . PRO B 1 244 ? 6.988 -9.422 14.766 1 93.56 244 PRO B N 1
ATOM 4083 C CA . PRO B 1 244 ? 7.91 -9.922 15.789 1 93.56 244 PRO B CA 1
ATOM 4084 C C . PRO B 1 244 ? 8.539 -11.258 15.414 1 93.56 244 PRO B C 1
ATOM 4086 O O . PRO B 1 244 ? 9.633 -11.586 15.883 1 93.56 244 PRO B O 1
ATOM 4089 N N . ASP B 1 245 ? 7.922 -12.023 14.594 1 96.69 245 ASP B N 1
ATOM 4090 C CA . ASP B 1 245 ? 8.445 -13.344 14.258 1 96.69 245 ASP B CA 1
ATOM 4091 C C . ASP B 1 245 ? 9.328 -13.281 13.016 1 96.69 245 ASP B C 1
ATOM 4093 O O . ASP B 1 245 ? 9.906 -14.289 12.609 1 96.69 245 ASP B O 1
ATOM 4097 N N . VAL B 1 246 ? 9.438 -12.148 12.398 1 98.19 246 VAL B N 1
ATOM 4098 C CA . VAL B 1 246 ? 10.328 -11.961 11.266 1 98.19 246 VAL B CA 1
ATOM 4099 C C . VAL B 1 246 ? 11.742 -11.633 11.758 1 98.19 246 VAL B C 1
ATOM 4101 O O . VAL B 1 246 ? 11.922 -10.719 12.562 1 98.19 246 VAL B O 1
ATOM 4104 N N . VAL B 1 247 ? 12.711 -12.414 11.32 1 98.12 247 VAL B N 1
ATOM 4105 C CA . VAL B 1 247 ? 14.086 -12.242 11.781 1 98.12 247 VAL B CA 1
ATOM 4106 C C . VAL B 1 247 ? 15.023 -12.133 10.586 1 98.12 247 VAL B C 1
ATOM 4108 O O . VAL B 1 247 ? 14.734 -12.656 9.508 1 98.12 247 VAL B O 1
ATOM 4111 N N . ARG B 1 248 ? 16.172 -11.508 10.797 1 97.38 248 ARG B N 1
ATOM 4112 C CA . ARG B 1 248 ? 17.188 -11.344 9.758 1 97.38 248 ARG B CA 1
ATOM 4113 C C . ARG B 1 248 ? 17.844 -12.68 9.43 1 97.38 248 ARG B C 1
ATOM 4115 O O . ARG B 1 248 ? 18.031 -13.523 10.305 1 97.38 248 ARG B O 1
ATOM 4122 N N . VAL B 1 249 ? 18.125 -12.758 8.156 1 95.44 249 VAL B N 1
ATOM 4123 C CA . VAL B 1 249 ? 18.859 -13.914 7.633 1 95.44 249 VAL B CA 1
ATOM 4124 C C . VAL B 1 249 ? 20.172 -13.453 7.004 1 95.44 249 VAL B C 1
ATOM 4126 O O . VAL B 1 249 ? 20.188 -12.547 6.168 1 95.44 249 VAL B O 1
ATOM 4129 N N . LEU B 1 250 ? 21.297 -13.984 7.441 1 93.81 250 LEU B N 1
ATOM 4130 C CA . LEU B 1 250 ? 22.625 -13.648 6.953 1 93.81 250 LEU B CA 1
ATOM 4131 C C . LEU B 1 250 ? 22.891 -12.148 7.066 1 93.81 250 LEU B C 1
ATOM 4133 O O . LEU B 1 250 ? 23.266 -11.508 6.086 1 93.81 250 LEU B O 1
ATOM 4137 N N . PRO B 1 251 ? 22.703 -11.594 8.305 1 94.44 251 PRO B N 1
ATOM 4138 C CA . PRO B 1 251 ? 22.75 -10.133 8.445 1 94.44 251 PRO B CA 1
ATOM 4139 C C . PRO B 1 251 ? 24.125 -9.562 8.109 1 94.44 251 PRO B C 1
ATOM 4141 O O . PRO B 1 251 ? 24.234 -8.391 7.719 1 94.44 251 PRO B O 1
ATOM 4144 N N . GLU B 1 252 ? 25.156 -10.328 8.156 1 92.38 252 GLU B N 1
ATOM 4145 C CA . GLU B 1 252 ? 26.484 -9.836 7.84 1 92.38 252 GLU B CA 1
ATOM 4146 C C . GLU B 1 252 ? 26.766 -9.891 6.34 1 92.38 252 GLU B C 1
ATOM 4148 O O . GLU B 1 252 ? 27.516 -9.078 5.812 1 92.38 252 GLU B O 1
ATOM 4153 N N . ALA B 1 253 ? 26.203 -10.812 5.711 1 91.38 253 ALA B N 1
ATOM 4154 C CA . ALA B 1 253 ? 26.438 -11.016 4.285 1 91.38 253 ALA B CA 1
ATOM 4155 C C . ALA B 1 253 ? 25.547 -10.094 3.447 1 91.38 253 ALA B C 1
ATOM 4157 O O . ALA B 1 253 ? 25.953 -9.641 2.373 1 91.38 253 ALA B O 1
ATOM 4158 N N . ILE B 1 254 ? 24.344 -9.906 3.896 1 91.44 254 ILE B N 1
ATOM 4159 C CA . ILE B 1 254 ? 23.391 -9.062 3.178 1 91.44 254 ILE B CA 1
ATOM 4160 C C . ILE B 1 254 ? 22.969 -7.895 4.062 1 91.44 254 ILE B C 1
ATOM 4162 O O . ILE B 1 254 ? 22.141 -8.055 4.965 1 91.44 254 ILE B O 1
ATOM 4166 N N . ALA B 1 255 ? 23.516 -6.758 3.805 1 92.69 255 ALA B N 1
ATOM 4167 C CA . ALA B 1 255 ? 23.25 -5.512 4.523 1 92.69 255 ALA B CA 1
ATOM 4168 C C . ALA B 1 255 ? 23.25 -4.32 3.574 1 92.69 255 ALA B C 1
ATOM 4170 O O . ALA B 1 255 ? 24.312 -3.898 3.092 1 92.69 255 ALA B O 1
ATOM 4171 N N . LEU B 1 256 ? 22.062 -3.84 3.352 1 93.38 256 LEU B N 1
ATOM 4172 C CA . LEU B 1 256 ? 21.922 -2.709 2.439 1 93.38 256 LEU B CA 1
ATOM 4173 C C . LEU B 1 256 ? 21.672 -1.417 3.207 1 93.38 256 LEU B C 1
ATOM 4175 O O . LEU B 1 256 ? 21.062 -1.439 4.285 1 93.38 256 LEU B O 1
ATOM 4179 N N . ARG B 1 257 ? 22.156 -0.308 2.676 1 94.44 257 ARG B N 1
ATOM 4180 C CA . ARG B 1 257 ? 21.891 1.031 3.188 1 94.44 257 ARG B CA 1
ATOM 4181 C C . ARG B 1 257 ? 21.406 1.955 2.072 1 94.44 257 ARG B C 1
ATOM 4183 O O . ARG B 1 257 ? 22 1.994 0.992 1 94.44 257 ARG B O 1
ATOM 4190 N N . ARG B 1 258 ? 20.297 2.539 2.287 1 94.88 258 ARG B N 1
ATOM 4191 C CA . ARG B 1 258 ? 19.703 3.479 1.343 1 94.88 258 ARG B CA 1
ATOM 4192 C C . ARG B 1 258 ? 19.359 4.793 2.029 1 94.88 258 ARG B C 1
ATOM 4194 O O . ARG B 1 258 ? 19.531 4.934 3.242 1 94.88 258 ARG B O 1
ATOM 4201 N N . THR B 1 259 ? 18.938 5.777 1.198 1 95.75 259 THR B N 1
ATOM 4202 C CA . THR B 1 259 ? 18.625 7.105 1.721 1 95.75 259 THR B CA 1
ATOM 4203 C C . THR B 1 259 ? 17.25 7.566 1.236 1 95.75 259 THR B C 1
ATOM 4205 O O . THR B 1 259 ? 16.906 7.402 0.062 1 95.75 259 THR B O 1
ATOM 4208 N N . PHE B 1 260 ? 16.469 8.078 2.168 1 96.31 260 PHE B N 1
ATOM 4209 C CA . PHE B 1 260 ? 15.273 8.836 1.794 1 96.31 260 PHE B CA 1
ATOM 4210 C C . PHE B 1 260 ? 15.609 10.312 1.599 1 96.31 260 PHE B C 1
ATOM 4212 O O . PHE B 1 260 ? 16.422 10.875 2.342 1 96.31 260 PHE B O 1
ATOM 4219 N N . TRP B 1 261 ? 14.891 10.883 0.668 1 93.94 261 TRP B N 1
ATOM 4220 C CA . TRP B 1 261 ? 15.016 12.305 0.403 1 93.94 261 TRP B CA 1
ATOM 4221 C C . TRP B 1 261 ? 13.672 13.008 0.55 1 93.94 261 TRP B C 1
ATOM 4223 O O . TRP B 1 261 ? 12.641 12.484 0.13 1 93.94 261 TRP B O 1
ATOM 4233 N N . LEU B 1 262 ? 13.695 14.133 1.165 1 94.56 262 LEU B N 1
ATOM 4234 C CA . LEU B 1 262 ? 12.523 14.992 1.246 1 94.56 262 LEU B CA 1
ATOM 4235 C C . LEU B 1 262 ? 12.547 16.062 0.151 1 94.56 262 LEU B C 1
ATOM 4237 O O . LEU B 1 262 ? 13.523 16.797 0.015 1 94.56 262 LEU B O 1
ATOM 4241 N N . VAL B 1 263 ? 11.461 16.078 -0.598 1 92.06 263 VAL B N 1
ATOM 4242 C CA . VAL B 1 263 ? 11.391 16.953 -1.768 1 92.06 263 VAL B CA 1
ATOM 4243 C C . VAL B 1 263 ? 10.18 17.875 -1.657 1 92.06 263 VAL B C 1
ATOM 4245 O O . VAL B 1 263 ? 9.102 17.453 -1.233 1 92.06 263 VAL B O 1
ATOM 4248 N N . ARG B 1 264 ? 10.32 19.078 -1.947 1 88.5 264 ARG B N 1
ATOM 4249 C CA . ARG B 1 264 ? 9.211 20.016 -2.072 1 88.5 264 ARG B CA 1
ATOM 4250 C C . ARG B 1 264 ? 9.469 21.031 -3.193 1 88.5 264 ARG B C 1
ATOM 4252 O O . ARG B 1 264 ? 10.602 21.172 -3.658 1 88.5 264 ARG B O 1
ATOM 4259 N N . HIS B 1 265 ? 8.391 21.594 -3.666 1 84.44 265 HIS B N 1
ATOM 4260 C CA . HIS B 1 265 ? 8.531 22.609 -4.703 1 84.44 265 HIS B CA 1
ATOM 4261 C C . HIS B 1 265 ? 9.336 23.797 -4.199 1 84.44 265 HIS B C 1
ATOM 4263 O O . HIS B 1 265 ? 9.156 24.234 -3.062 1 84.44 265 HIS B O 1
ATOM 4269 N N . ALA B 1 266 ? 10.094 24.375 -5.074 1 81.06 266 ALA B N 1
ATOM 4270 C CA . ALA B 1 266 ? 11 25.453 -4.688 1 81.06 266 ALA B CA 1
ATOM 4271 C C . ALA B 1 266 ? 10.219 26.688 -4.238 1 81.06 266 ALA B C 1
ATOM 4273 O O . ALA B 1 266 ? 10.664 27.422 -3.35 1 81.06 266 ALA B O 1
ATOM 4274 N N . ASP B 1 267 ? 9.062 26.844 -4.863 1 75.19 267 ASP B N 1
ATOM 4275 C CA . ASP B 1 267 ? 8.25 28.016 -4.562 1 75.19 267 ASP B CA 1
ATOM 4276 C C . ASP B 1 267 ? 7.656 27.938 -3.158 1 75.19 267 ASP B C 1
ATOM 4278 O O . ASP B 1 267 ? 7.266 28.953 -2.58 1 75.19 267 ASP B O 1
ATOM 4282 N N . ASP B 1 268 ? 7.617 26.781 -2.65 1 74.75 268 ASP B N 1
ATOM 4283 C CA . ASP B 1 268 ? 7.004 26.578 -1.343 1 74.75 268 ASP B CA 1
ATOM 4284 C C . ASP B 1 268 ? 7.973 26.938 -0.219 1 74.75 268 ASP B C 1
ATOM 4286 O O . ASP B 1 268 ? 7.57 27.047 0.942 1 74.75 268 ASP B O 1
ATOM 4290 N N . ARG B 1 269 ? 9.133 27.219 -0.542 1 67.38 269 ARG B N 1
ATOM 4291 C CA . ARG B 1 269 ? 10.125 27.578 0.471 1 67.38 269 ARG B CA 1
ATOM 4292 C C . ARG B 1 269 ? 9.789 28.906 1.118 1 67.38 269 ARG B C 1
ATOM 4294 O O . ARG B 1 269 ? 10.211 29.188 2.24 1 67.38 269 ARG B O 1
ATOM 4301 N N . ARG B 1 270 ? 8.93 29.516 0.47 1 65.06 270 ARG B N 1
ATOM 4302 C CA . ARG B 1 270 ? 8.586 30.828 0.988 1 65.06 270 ARG B CA 1
ATOM 4303 C C . ARG B 1 270 ? 7.473 30.734 2.027 1 65.06 270 ARG B C 1
ATOM 4305 O O . ARG B 1 270 ? 7.273 31.672 2.816 1 65.06 270 ARG B O 1
ATOM 4312 N N . SER B 1 271 ? 6.926 29.609 2.035 1 78.5 271 SER B N 1
ATOM 4313 C CA . SER B 1 271 ? 5.879 29.391 3.029 1 78.5 271 SER B CA 1
ATOM 4314 C C . SER B 1 271 ? 6.473 29.016 4.383 1 78.5 271 SER B C 1
ATOM 4316 O O . SER B 1 271 ? 7.07 27.953 4.527 1 78.5 271 SER B O 1
ATOM 4318 N N . GLU B 1 272 ? 6.34 29.875 5.359 1 78.06 272 GLU B N 1
ATOM 4319 C CA . GLU B 1 272 ? 6.832 29.609 6.711 1 78.06 272 GLU B CA 1
ATOM 4320 C C . GLU B 1 272 ? 6.172 28.375 7.309 1 78.06 272 GLU B C 1
ATOM 4322 O O . GLU B 1 272 ? 6.824 27.594 8 1 78.06 272 GLU B O 1
ATOM 4327 N N . ARG B 1 273 ? 4.922 28.188 7.035 1 82.12 273 ARG B N 1
ATOM 4328 C CA . ARG B 1 273 ? 4.168 27.031 7.516 1 82.12 273 ARG B CA 1
ATOM 4329 C C . ARG B 1 273 ? 4.766 25.734 6.988 1 82.12 273 ARG B C 1
ATOM 4331 O O . ARG B 1 273 ? 5.008 24.797 7.758 1 82.12 273 ARG B O 1
ATOM 4338 N N . LEU B 1 274 ? 5.027 25.734 5.758 1 87.38 274 LEU B N 1
ATOM 4339 C CA . LEU B 1 274 ? 5.578 24.531 5.133 1 87.38 274 LEU B CA 1
ATOM 4340 C C . LEU B 1 274 ? 7.008 24.281 5.602 1 87.38 274 LEU B C 1
ATOM 4342 O O . LEU B 1 274 ? 7.414 23.125 5.766 1 87.38 274 LEU B O 1
ATOM 4346 N N . THR B 1 275 ? 7.691 25.344 5.812 1 86.75 275 THR B N 1
ATOM 4347 C CA . THR B 1 275 ? 9.062 25.203 6.289 1 86.75 275 THR B CA 1
ATOM 4348 C C . THR B 1 275 ? 9.094 24.672 7.719 1 86.75 275 THR B C 1
ATOM 4350 O O . THR B 1 275 ? 9.883 23.781 8.039 1 86.75 275 THR B O 1
ATOM 4353 N N . ARG B 1 276 ? 8.227 25.188 8.516 1 86.5 276 ARG B N 1
ATOM 4354 C CA . ARG B 1 276 ? 8.133 24.703 9.891 1 86.5 276 ARG B CA 1
ATOM 4355 C C . ARG B 1 276 ? 7.707 23.234 9.922 1 86.5 276 ARG B C 1
ATOM 4357 O O . ARG B 1 276 ? 8.242 22.453 10.703 1 86.5 276 ARG B O 1
ATOM 4364 N N . PHE B 1 277 ? 6.781 22.906 9.141 1 93.69 277 PHE B N 1
ATOM 4365 C CA . PHE B 1 277 ? 6.359 21.516 9.047 1 93.69 277 PHE B CA 1
ATOM 4366 C C . PHE B 1 277 ? 7.516 20.625 8.594 1 93.69 277 PHE B C 1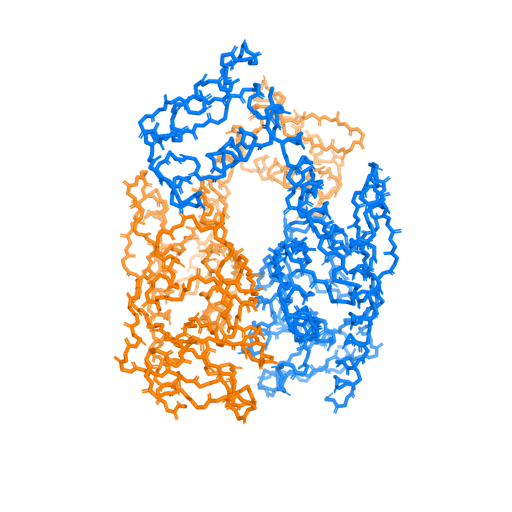
ATOM 4368 O O . PHE B 1 277 ? 7.754 19.562 9.172 1 93.69 277 PHE B O 1
ATOM 4375 N N . ALA B 1 278 ? 8.211 21.078 7.578 1 93.69 278 ALA B N 1
ATOM 4376 C CA . ALA B 1 278 ? 9.312 20.297 7.02 1 93.69 278 ALA B CA 1
ATOM 4377 C C . ALA B 1 278 ? 10.359 19.984 8.086 1 93.69 278 ALA B C 1
ATOM 4379 O O . ALA B 1 278 ? 10.883 18.875 8.148 1 93.69 278 ALA B O 1
ATOM 4380 N N . GLU B 1 279 ? 10.672 20.953 8.852 1 90.31 279 GLU B N 1
ATOM 4381 C CA . GLU B 1 279 ? 11.68 20.781 9.891 1 90.31 279 GLU B CA 1
ATOM 4382 C C . GLU B 1 279 ? 11.219 19.781 10.953 1 90.31 279 GLU B C 1
ATOM 4384 O O . GLU B 1 279 ? 11.953 18.859 11.297 1 90.31 279 GLU B O 1
ATOM 4389 N N . ALA B 1 280 ? 10 19.984 11.461 1 92.81 280 ALA B N 1
ATOM 4390 C CA . ALA B 1 280 ? 9.453 19.078 12.453 1 92.81 280 ALA B CA 1
ATOM 4391 C C . ALA B 1 280 ? 9.328 17.656 11.891 1 92.81 280 ALA B C 1
ATOM 4393 O O . ALA B 1 280 ? 9.688 16.688 12.562 1 92.81 280 ALA B O 1
ATOM 4394 N N . PHE B 1 281 ? 8.891 17.609 10.688 1 97.62 281 PHE B N 1
ATOM 4395 C CA . PHE B 1 281 ? 8.672 16.328 10.008 1 97.62 281 PHE B CA 1
ATOM 4396 C C . PHE B 1 281 ? 9.984 15.594 9.805 1 97.62 281 PHE B C 1
ATOM 4398 O O . PHE B 1 281 ? 10.078 14.391 10.078 1 97.62 281 PHE B O 1
ATOM 4405 N N . ALA B 1 282 ? 10.961 16.25 9.328 1 96.88 282 ALA B N 1
ATOM 4406 C CA . ALA B 1 282 ? 12.258 15.648 9.055 1 96.88 282 ALA B CA 1
ATOM 4407 C C . ALA B 1 282 ? 12.891 15.117 10.336 1 96.88 282 ALA B C 1
ATOM 4409 O O . ALA B 1 282 ? 13.391 13.984 10.375 1 96.88 282 ALA B O 1
ATOM 4410 N N . GLN B 1 283 ? 12.859 15.938 11.336 1 95.06 283 GLN B N 1
ATOM 4411 C CA . GLN B 1 283 ? 13.438 15.523 12.609 1 95.06 283 GLN B CA 1
ATOM 4412 C C . GLN B 1 283 ? 12.703 14.312 13.188 1 95.06 283 GLN B C 1
ATOM 4414 O O . GLN B 1 283 ? 13.336 13.359 13.633 1 95.06 283 GLN B O 1
ATOM 4419 N N . ALA B 1 284 ? 11.414 14.336 13.156 1 97.44 284 ALA B N 1
ATOM 4420 C CA . ALA B 1 284 ? 10.609 13.234 13.688 1 97.44 284 ALA B CA 1
ATOM 4421 C C . ALA B 1 284 ? 10.844 11.953 12.898 1 97.44 284 ALA B C 1
ATOM 4423 O O . ALA B 1 284 ? 10.914 10.867 13.477 1 97.44 284 ALA B O 1
ATOM 4424 N N . THR B 1 285 ? 10.938 12.062 11.602 1 98.62 285 THR B N 1
ATOM 4425 C CA . THR B 1 285 ? 11.141 10.906 10.734 1 98.62 285 THR B CA 1
ATOM 4426 C C . THR B 1 285 ? 12.492 10.258 11.008 1 98.62 285 THR B C 1
ATOM 4428 O O . THR B 1 285 ? 12.586 9.031 11.148 1 98.62 285 THR B O 1
ATOM 4431 N N . ARG B 1 286 ? 13.484 11.055 11.172 1 97.25 286 ARG B N 1
ATOM 4432 C CA . ARG B 1 286 ? 14.82 10.555 11.477 1 97.25 286 ARG B CA 1
ATOM 4433 C C . ARG B 1 286 ? 14.836 9.828 12.82 1 97.25 286 ARG B C 1
ATOM 4435 O O . ARG B 1 286 ? 15.391 8.734 12.938 1 97.25 286 ARG B O 1
ATOM 4442 N N . THR B 1 287 ? 14.273 10.484 13.758 1 97.19 287 THR B N 1
ATOM 4443 C CA . THR B 1 287 ? 14.234 9.922 15.102 1 97.19 287 THR B CA 1
ATOM 4444 C C . THR B 1 287 ? 13.484 8.594 15.109 1 97.19 287 THR B C 1
ATOM 4446 O O . THR B 1 287 ? 13.914 7.629 15.742 1 97.19 287 THR B O 1
ATOM 4449 N N . GLU B 1 288 ? 12.383 8.508 14.375 1 98.44 288 GLU B N 1
ATOM 4450 C CA . GLU B 1 288 ? 11.562 7.305 14.367 1 98.44 288 GLU B CA 1
ATOM 4451 C C . GLU B 1 288 ? 12.266 6.156 13.648 1 98.44 288 GLU B C 1
ATOM 4453 O O . GLU B 1 288 ? 12.227 5.012 14.109 1 98.44 288 GLU B O 1
ATOM 4458 N N . ILE B 1 289 ? 12.875 6.461 12.539 1 98.62 289 ILE B N 1
ATOM 4459 C CA . ILE B 1 289 ? 13.609 5.426 11.812 1 98.62 289 ILE B CA 1
ATOM 4460 C C . ILE B 1 289 ? 14.719 4.863 12.703 1 98.62 289 ILE B C 1
ATOM 4462 O O . ILE B 1 289 ? 14.883 3.645 12.805 1 98.62 289 ILE B O 1
ATOM 4466 N N . ALA B 1 290 ? 15.445 5.754 13.375 1 97.31 290 ALA B N 1
ATOM 4467 C CA . ALA B 1 290 ? 16.516 5.32 14.273 1 97.31 290 ALA B CA 1
ATOM 4468 C C . ALA B 1 290 ? 15.961 4.445 15.398 1 97.31 290 ALA B C 1
ATOM 4470 O O . ALA B 1 290 ? 16.547 3.408 15.727 1 97.31 290 ALA B O 1
ATOM 4471 N N . ARG B 1 291 ? 14.906 4.844 15.953 1 97.69 291 ARG B N 1
ATOM 4472 C CA . ARG B 1 291 ? 14.297 4.086 17.047 1 97.69 291 ARG B CA 1
ATOM 4473 C C . ARG B 1 291 ? 13.891 2.691 16.578 1 97.69 291 ARG B C 1
ATOM 4475 O O . ARG B 1 291 ? 14.219 1.696 17.219 1 97.69 291 ARG B O 1
ATOM 4482 N N . LEU B 1 292 ? 13.211 2.602 15.477 1 98.25 292 LEU B N 1
ATOM 4483 C CA . LEU B 1 292 ? 12.711 1.334 14.953 1 98.25 292 LEU B CA 1
ATOM 4484 C C . LEU B 1 292 ? 13.859 0.413 14.57 1 98.25 292 LEU B C 1
ATOM 4486 O O . LEU B 1 292 ? 13.797 -0.797 14.797 1 98.25 292 LEU B O 1
ATOM 4490 N N . GLU B 1 293 ? 14.875 1 13.984 1 98.06 293 GLU B N 1
ATOM 4491 C CA . GLU B 1 293 ? 16.016 0.175 13.602 1 98.06 293 GLU B CA 1
ATOM 4492 C C . GLU B 1 293 ? 16.766 -0.348 14.82 1 98.06 293 GLU B C 1
ATOM 4494 O O . GLU B 1 293 ? 17.297 -1.456 14.805 1 98.06 293 GLU B O 1
ATOM 4499 N N . THR B 1 294 ? 16.812 0.442 15.891 1 97.19 294 THR B N 1
ATOM 4500 C CA . THR B 1 294 ? 17.375 -0.027 17.141 1 97.19 294 THR B CA 1
ATOM 4501 C C . THR B 1 294 ? 16.578 -1.201 17.703 1 97.19 294 THR B C 1
ATOM 4503 O O . THR B 1 294 ? 17.156 -2.191 18.156 1 97.19 294 THR B O 1
ATOM 4506 N N . LEU B 1 295 ? 15.266 -1.113 17.625 1 96.31 295 LEU B N 1
ATOM 4507 C CA . LEU B 1 295 ? 14.406 -2.201 18.062 1 96.31 295 LEU B CA 1
ATOM 4508 C C . LEU B 1 295 ? 14.633 -3.453 17.219 1 96.31 295 LEU B C 1
ATOM 4510 O O . LEU B 1 295 ? 14.664 -4.566 17.75 1 96.31 295 LEU B O 1
ATOM 4514 N N . ALA B 1 296 ? 14.773 -3.244 15.961 1 96.06 296 ALA B N 1
ATOM 4515 C CA . ALA B 1 296 ? 14.984 -4.359 15.039 1 96.06 296 ALA B CA 1
ATOM 4516 C C . ALA B 1 296 ? 16.297 -5.082 15.359 1 96.06 296 ALA B C 1
ATOM 4518 O O . ALA B 1 296 ? 16.391 -6.305 15.195 1 96.06 296 ALA B O 1
ATOM 4519 N N . ALA B 1 297 ? 17.312 -4.344 15.773 1 91.88 297 ALA B N 1
ATOM 4520 C CA . ALA B 1 297 ? 18.625 -4.906 16.078 1 91.88 297 ALA B CA 1
ATOM 4521 C C . ALA B 1 297 ? 18.547 -5.863 17.266 1 91.88 297 ALA B C 1
ATOM 4523 O O . ALA B 1 297 ? 19.359 -6.785 17.391 1 91.88 297 ALA B O 1
ATOM 4524 N N . GLY B 1 298 ? 17.547 -5.68 18.094 1 86.44 298 GLY B N 1
ATOM 4525 C CA . GLY B 1 298 ? 17.359 -6.547 19.234 1 86.44 298 GLY B CA 1
ATOM 4526 C C . GLY B 1 298 ? 16.547 -7.793 18.922 1 86.44 298 GLY B C 1
ATOM 4527 O O . GLY B 1 298 ? 16.391 -8.664 19.781 1 86.44 298 GLY B O 1
ATOM 4528 N N . GLN B 1 299 ? 15.984 -7.867 17.781 1 84.75 299 GLN B N 1
ATOM 4529 C CA . GLN B 1 299 ? 15.148 -8.984 17.344 1 84.75 299 GLN B CA 1
ATOM 4530 C C . GLN B 1 299 ? 15.969 -10.016 16.578 1 84.75 299 GLN B C 1
ATOM 4532 O O . GLN B 1 299 ? 16.844 -9.656 15.789 1 84.75 299 GLN B O 1
#

InterPro domains:
  IPR000847 LysR, HTH, N-terminal domain [PF00126] (3-62)
  IPR000847 LysR, HTH, N-terminal domain [PS50931] (1-58)
  IPR005119 LysR, substrate-binding [PF03466] (87-284)
  IPR036388 Winged helix-like DNA-binding domain superfamily [G3DSA:1.10.10.10] (1-88)
  IPR036390 Winged helix DNA-binding domain superfamily [SSF46785] (1-109)
  IPR058163 LysR-type transcriptional regulator, proteobacterial-type [PTHR30537] (2-288)

Foldseek 3Di:
DDLVLLLLLLLCAVQLALCRSCVVVVHHSVVSVVSQVVVCVVVVHRQWDDDPVGTHGDPVVVVCNLVSLVSVVVVVLVVVVVVVPPDAFADEFEEEEEQQCLPQFVVVLVVVNCVRHPHYHYHYHHDLAPPPPPGDPGQKYKDQDFDDDDQKDKDWQAKFKKFKKAFQVLCVVDDHADDLVSLVPWAEEAADVVLCPDPSRVQCVLSVDDDHPHHYSHLVVSVVCRLVSVTMYIHTLLRVVVRVRMAGDPCVSRMDMTTMMMMGRNVCVVRPSSVVCVVSSSVSSHVSSVVSNVVSVVD/DDLVLLLLLLLCAVQLALCRSCVVVVHHSVVSVVSQVVVCVVVVHRQWDDDPVGTHGDPVVVVCNLVSLVSVVVVVLVVVVVVVPPDAFADEFEEEEEQQCLPQFVVVLVVVNCVRHPHYHYHYHHDLAPPPPPGRPGQKYKDQDFDDDDQKDKDWQAKFKKFKKAFQVLCVVDDHADDLVSLVPWAEEAADVVLCPDPSRVQCVLSVDDDHPHHYSHLVVSVVCRLVSVTMYIHTLLRVVVRVRMAGDPCVSRMDMTTMMMMGRNVCVVRPSSVVCVVSSSVSSHVSSVVSNVVSVVD

Secondary structure (DSSP, 8-state):
--HHHHHHHHHHHHHSSHHHHHHHHTS-HHHHHHHHHHHHHHHTS--EEEETTEEEE-HHHHHHHHHHHHHHHHHHHHHHHHT---SS--EEEEEEE-HHHHHHTHHHHHHHHHHHSTTEEEEEEE-SS-----TTS-SEEEESS---SSSEEEEEEEEEEEEEEEEHHHHHHS----SGGGGTTS-EEE--GGG--SGGG--GGGTT----SEEES-HHHHHHHHHTTS-EEEEEGGGGGGSTTEEESSTTT-EEEEEEEEEEEGGGGG-HHHHHHHHHHHHHHHHHHHHHHHHHHT-/--HHHHHHHHHHHHHSSHHHHHHHHTS-HHHHHHHHHHHHHHHTS--EEEETTEEEE-HHHHHHHHHHHHHHHHHHHHHHHHT---SS--EEEEEEE-HHHHHHTHHHHHHHHHHHSTTEEEEEEE-SS-----TTS-SEEEESS---SSSEEEEEEEEEEEEEEEEHHHHHHS----SGGGGTTS-EEE--GGG--SGGG--GGGTT----SEEES-HHHHHHHHHTTS-EEEEEGGGGGGSTTEEESSTTT-EEEEEEEEEEEGGGGG-HHHHHHHHHHHHHHHHHHHHHHHHHHT-

Organism: NCBI:txid2306993

=== Feature glossary ===
The record interleaves many kinds of information about one protein. Here is each kind framed as the question it answers.

Q: What does the local fold look like, residue by residue?
A: The Foldseek 3Di string encodes local tertiary geometry as a 20-letter alphabet — one character per residue — derived from the relative positions of nearby Cα atoms. Unlike the amino-acid sequence, 3Di is a direct function of the 3D structure, so two proteins with the same fold have similar 3Di strings even at low sequence identity.

Q: Which residues are in helices, strands, or loops?
A: The SS8 string is DSSP's per-residue secondary-structure call. α-helix (H) means an i→i+4 H-bond ladder; β-strand (E) means the residue participates in a β-sheet; 3₁₀ (G) and π (I) are tighter and wider helices; T/S are turns/bends; '-' is loop.

Q: How big and how compact is the whole molecule?
A: Radius of gyration (Rg) is the root-mean-square distance of Cα atoms from their centroid — a single number for overall size and compactness. A globular domain of N residues has Rg ≈ 2.2·N^0.38 Å; an extended or disordered chain has a much larger Rg. The Cα contact count is the number of residue pairs whose Cα atoms are within 8 Å and are more than four positions apart in sequence — a standard proxy for tertiary packing density. The bounding box is the smallest axis-aligned box enclosing all Cα atoms.

Q: Where is each backbone atom in 3D?
A: Structure coordinates are given as an mmCIF _atom_site loop: one row per atom with element, residue name, chain id, sequence number, and x/y/z position in Å. Only the four main-chain atoms per residue are included here; side chains are omitted to keep the record compact.

Q: What is the amino-acid chain?
A: Primary structure: the covalent order of the twenty standard amino acids along the backbone. Two proteins with the same sequence will (almost always) fold to the same structure; two with 30% identity often share a fold but not the details.

Q: What if only a Cα trace is available?
A: Three-state secondary structure (P-SEA) collapses the eight DSSP classes into helix (a), strand (b), and coil (c). P-SEA assigns these from Cα geometry alone — distances and angles — without requiring backbone oxygens, so it works on any Cα trace.

Q: What family and function is it annotated with?
A: Database cross-references. InterPro integrates a dozen domain/family signature databases into unified entries with residue-range hits. GO terms attach function/process/location labels with evidence codes. CATH codes position the fold in a four-level structural taxonomy. Organism is the NCBI-taxonomy species name.

Q: How confident is the AlphaFold model at each residue?
A: pLDDT is the predicted lDDT-Cα score: AlphaFold's confidence that the local environment of each residue (all inter-atomic distances within 15 Å) is correctly placed. It is a per-residue number between 0 and 100, with higher meaning more reliable.

Q: How mobile is each atom in the crystal?
A: B-factor (Debye–Waller factor) reflects atomic displacement in the crystal lattice. It is an experimental observable (units Å²), not a prediction; low values mean the atom is pinned down, high values mean it moves or is heterogeneous across the crystal.

Q: Which residues are buried vs exposed?
A: SASA measures how much of the protein is reachable by solvent. It is computed by rolling a water-sized probe over the atomic surface and summing the exposed area (Å²). Per-residue SASA distinguishes core (buried, low SASA) from surface (exposed, high SASA) residues; total SASA is a whole-molecule size measure.

Q: What do the diagnostic plots show?
A: Plot images: a contact map (which residues are close in 3D, as an N×N binary image), a Ramachandran scatter (backbone torsion angles, revealing secondary-structure composition at a glance), and — for AlphaFold structures — a PAE heatmap (pairwise prediction confidence).

Q: What known structures does this most resemble?
A: The Foldseek neighbor list gives the closest experimentally determined structures in the PDB, ranked by structural alignment. TM-score near 1 means near-identical fold; near 0.3 means only rough topology match. This is how one finds what a novel AlphaFold prediction most resembles in the solved-structure universe.

Q: Are the domains correctly placed relative to each other?
A: Predicted aligned error is AlphaFold's pairwise confidence. Unlike pLDDT (per-residue), PAE is per-residue-pair and captures whether two parts of the structure are correctly placed relative to each other. Units are ångströms of expected positional error.

Q: What do the rendered images show?
A: Structure images are PyMOL renders from six orthogonal camera directions. Cartoon representation draws helices as coils and strands as arrows; sticks shows the backbone as bonds; surface shows the solvent-excluded envelope. Rainbow coloring maps sequence position to hue (blue→red, N→C); chain coloring assigns a distinct color per polypeptide.

Q: What are the backbone torsion angles?
A: φ (phi) and ψ (psi) are the two rotatable backbone dihedrals per residue: φ is the C(i-1)–N–Cα–C torsion, ψ is the N–Cα–C–N(i+1) torsion, both in degrees on (−180°, 180°]. α-helical residues cluster near (−60°, −45°); β-strand residues near (−120°, +130°). A Ramachandran plot is simply a scatter of (φ, ψ) for every residue.